Protein AF-A0A7D5T5M9-F1 (afdb_monomer_lite)

pLDDT: mean 71.8, std 21.36, range [31.72, 97.88]

Organism: NCBI:txid869886

Secondary structure (DSSP, 8-state):
-----SPPPPHHHHHHHHHHTT--STTEEEEEEEEETTEEEEEEEE---TT-----------------------------------------------------------------------------------------------------------------EEEE-BTTBEEE-HHHHTT-SSSEEEEEEETTEEEEEESS-SSS-EEEB-SS-EEE-HHHHHHHT--TT-EEEEEEETTEEEEEE-TTSS---TT----------BEETTT----BSSHHHHHHHHHHHT--SS--EESS---TTTSPP------TT-PPP--TT-BEETTT----B-HHHHHHHHHHTT--SS--EESS---TTT---S-GGGTTHHHHHHTTS-TT--HHHHHHHHHHH-TTEEHHHHHHHHT--HHHHHHHHHHTT-GGGEEETTEE-----------

Foldseek 3Di:
DDPDDPDPQDPVNVQVVCVVVVHDCVQFPDWDWDDDDPDIDIDTDGDDDPDDPPDDDDDDDDDDDDDDDDDDDDDDDDDDDDDDDDDDDDDDDDDDDDDDDDDDDDDDDDDDDDDPDPDDDDDDDDDDDDDDDDDDDDDDDDDDDDDDDDDDDPCPPPPPQPWLDKWAAAPFGTKAWQSQLVLAPAQKWFWAADPFFTKTAHDDPDPHDMWTRDNTITTDGPRSCVSRPADHRWMWIWGDDDSITTIGTDPPRDDPPVPPPPPDPPPQFWAFLAPQDTDHNDVVVQQVVCVVVVQDDDTDTHSDRDDPVRRDHSPPVDPPDDDDDPLPQAKAFLAPQDDRDHPVRQQVCCVVVVHPPDTPIDSHRDDPVSRPYPPPVLVCLLVVLCVLADPPDHLVNLVVLLVVQWFAAALVVSCVSSVHDSVSNCSSCVSVVNNQRYAYPVGGDDDDPPPPDDD

Sequence (455 aa):
MSSLDEGMMTAADVVALLEDHGVDVEDAREVVTTLDGDHVRARLSITAPVGADIADADDETEADDGPATDEDVAESVDDLQTDPGEEFLSNVEDASDLDDGDADTDSGGRDEEVLPEFEDLVDDEPDEPDDGEENADEADANDEPAPETGGSDGDDGDGATNELGWVTVKSYGITLNGDVADHFDTDRVTVVDRPHGADLVPGTDAEGPDYAVGRSQVQLGDPGRREIGVDVEDRIRAIPDGDSVRLEPVDGAGDEDPDSDGTEDDEDGLWCGVCGEGGFATAGEVEDHHDGAGHAGDPIASAANPAEGDLVPADDDHRVGDPVDELEDGLWCGVCGEGPFDKDGLNGHNTADGHPDEPVALDHEPEQRELVGPDTDDIDADAEVAKRLPDDVTVDDVHAALDERGKNCYLGAVAEDLGMEEDPLRTVLFHISRYAWVIDASGPKTHSRGVQGDD

Radius of gyration: 39.91 Å; chains: 1; bounding box: 94×84×140 Å

Structure (mmCIF, N/CA/C/O backbone):
data_AF-A0A7D5T5M9-F1
#
_entry.id   AF-A0A7D5T5M9-F1
#
loop_
_atom_site.group_PDB
_atom_site.id
_atom_site.type_symbol
_atom_site.label_atom_id
_atom_site.label_alt_id
_atom_site.label_comp_id
_atom_site.label_asym_id
_atom_site.label_entity_id
_atom_site.label_seq_id
_atom_site.pdbx_PDB_ins_code
_atom_site.Cartn_x
_atom_site.Cartn_y
_atom_site.Cartn_z
_atom_site.occupancy
_atom_site.B_iso_or_equiv
_atom_site.auth_seq_id
_atom_site.auth_comp_id
_atom_site.auth_asym_id
_atom_site.auth_atom_id
_atom_site.pdbx_PDB_model_num
ATOM 1 N N . MET A 1 1 ? -41.474 8.673 -22.560 1.00 37.62 1 MET A N 1
ATOM 2 C CA . MET A 1 1 ? -41.324 9.093 -21.152 1.00 37.62 1 MET A CA 1
ATOM 3 C C . MET A 1 1 ? -42.107 8.104 -20.315 1.00 37.62 1 MET A C 1
ATOM 5 O O . MET A 1 1 ? -43.286 8.318 -20.056 1.00 37.62 1 MET A O 1
ATOM 9 N N . SER A 1 2 ? -41.484 6.961 -20.050 1.00 36.69 2 SER A N 1
ATOM 10 C CA . SER A 1 2 ? -42.075 5.873 -19.278 1.00 36.69 2 SER A CA 1
ATOM 11 C C . SER A 1 2 ? -41.976 6.240 -17.802 1.00 36.69 2 SER A C 1
ATOM 13 O O . SER A 1 2 ? -40.906 6.625 -17.339 1.00 36.69 2 SER A O 1
ATOM 15 N N . SER A 1 3 ? -43.100 6.206 -17.090 1.00 36.91 3 SER A N 1
ATOM 16 C CA . SER A 1 3 ? -43.121 6.318 -15.634 1.00 36.91 3 SER A CA 1
ATOM 17 C C . SER A 1 3 ? -42.459 5.069 -15.062 1.00 36.91 3 SER A C 1
ATOM 19 O O . SER A 1 3 ? -42.985 3.974 -15.252 1.00 36.91 3 SER A O 1
ATOM 21 N N . LEU A 1 4 ? -41.304 5.234 -14.421 1.00 40.78 4 LEU A N 1
ATOM 22 C CA . LEU A 1 4 ? -40.703 4.189 -13.601 1.00 40.78 4 LEU A CA 1
ATOM 23 C C . LEU A 1 4 ? -41.638 3.955 -12.408 1.00 40.78 4 LEU A C 1
ATOM 25 O O . LEU A 1 4 ? -41.886 4.867 -11.620 1.00 40.78 4 LEU A O 1
ATOM 29 N N . ASP A 1 5 ? -42.231 2.764 -12.369 1.00 41.84 5 ASP A N 1
ATOM 30 C CA . ASP A 1 5 ? -42.974 2.229 -11.229 1.00 41.84 5 ASP A CA 1
ATOM 31 C C . ASP A 1 5 ? -42.062 2.223 -9.984 1.00 41.84 5 ASP A C 1
ATOM 33 O O . ASP A 1 5 ? -40.855 2.030 -10.111 1.00 41.84 5 ASP A O 1
ATOM 37 N N . GLU A 1 6 ? -42.637 2.444 -8.795 1.00 45.66 6 GLU A N 1
ATOM 38 C CA . GLU A 1 6 ? -41.994 2.531 -7.463 1.00 45.66 6 GLU A CA 1
ATOM 39 C C . GLU A 1 6 ? -41.365 1.189 -6.996 1.00 45.66 6 GLU A C 1
ATOM 41 O O . GLU A 1 6 ? -41.623 0.690 -5.900 1.00 45.66 6 GLU A O 1
ATOM 46 N N . GLY A 1 7 ? -40.544 0.561 -7.836 1.00 51.25 7 GLY A N 1
ATOM 47 C CA . GLY A 1 7 ? -39.677 -0.561 -7.495 1.00 51.25 7 GLY A CA 1
ATOM 48 C C . GLY A 1 7 ? -38.249 -0.061 -7.306 1.00 51.25 7 GLY A C 1
ATOM 49 O O . GLY A 1 7 ? -37.737 0.668 -8.150 1.00 51.25 7 GLY A O 1
ATOM 50 N N . MET A 1 8 ? -37.606 -0.419 -6.191 1.00 54.12 8 MET A N 1
ATOM 51 C CA . MET A 1 8 ? -36.199 -0.087 -5.949 1.00 54.12 8 MET A CA 1
ATOM 52 C C . MET A 1 8 ? -35.341 -0.572 -7.124 1.00 54.12 8 MET A C 1
ATOM 54 O O . MET A 1 8 ? -35.296 -1.770 -7.391 1.00 54.12 8 MET A O 1
ATOM 58 N N . MET A 1 9 ? -34.691 0.369 -7.814 1.00 62.66 9 MET A N 1
ATOM 59 C CA . MET A 1 9 ? -33.783 0.094 -8.927 1.00 62.66 9 MET A CA 1
ATOM 60 C C . MET A 1 9 ? -32.633 -0.775 -8.408 1.00 62.66 9 MET A C 1
ATOM 62 O O . MET A 1 9 ? -31.902 -0.372 -7.501 1.00 62.66 9 MET A O 1
ATOM 66 N N . THR A 1 10 ? -32.511 -1.989 -8.931 1.00 75.06 10 THR A N 1
ATOM 67 C CA . THR A 1 10 ? -31.432 -2.911 -8.577 1.00 75.06 10 THR A CA 1
ATOM 68 C C . THR A 1 10 ? -30.170 -2.576 -9.372 1.00 75.06 10 THR A C 1
ATOM 70 O O . THR A 1 10 ? -30.225 -1.888 -10.391 1.00 75.06 10 THR A O 1
ATOM 73 N N . ALA A 1 11 ? -29.012 -3.092 -8.949 1.00 62.88 11 ALA A N 1
ATOM 74 C CA . ALA A 1 11 ? -27.778 -2.955 -9.726 1.00 62.88 11 ALA A CA 1
ATOM 75 C C . ALA A 1 11 ? -27.937 -3.494 -11.164 1.00 62.88 11 ALA A C 1
ATOM 77 O O . ALA A 1 11 ? -27.398 -2.908 -12.096 1.00 62.88 11 ALA A O 1
ATOM 78 N N . ALA A 1 12 ? -28.743 -4.545 -11.360 1.00 72.06 12 ALA A N 1
ATOM 79 C CA . ALA A 1 12 ? -29.044 -5.089 -12.684 1.00 72.06 12 ALA A CA 1
ATOM 80 C C . ALA A 1 12 ? -29.839 -4.106 -13.564 1.00 72.06 12 ALA A C 1
ATOM 82 O O . ALA A 1 12 ? -29.579 -4.011 -14.760 1.00 72.06 12 ALA A O 1
ATOM 83 N N . ASP A 1 13 ? -30.753 -3.329 -12.975 1.00 80.38 13 ASP A N 1
ATOM 84 C CA . ASP A 1 13 ? -31.515 -2.306 -13.703 1.00 80.38 13 ASP A CA 1
ATOM 85 C C . ASP A 1 13 ? -30.620 -1.135 -14.134 1.00 80.38 13 ASP A C 1
ATOM 87 O O . ASP A 1 13 ? -30.816 -0.564 -15.204 1.00 80.38 13 ASP A O 1
ATOM 91 N N . VAL A 1 14 ? -29.612 -0.791 -13.324 1.00 74.00 14 VAL A N 1
ATOM 92 C CA . VAL A 1 14 ? -28.616 0.241 -13.657 1.00 74.00 14 VAL A CA 1
ATOM 93 C C . VAL A 1 14 ? -27.696 -0.226 -14.787 1.00 74.00 14 VAL A C 1
ATOM 95 O O . VAL A 1 14 ? -27.423 0.556 -15.694 1.00 74.00 14 VAL A O 1
ATOM 98 N N . VAL A 1 15 ? -27.258 -1.489 -14.769 1.00 77.75 15 VAL A N 1
ATOM 99 C CA . VAL A 1 15 ? -26.458 -2.085 -15.855 1.00 77.75 15 VAL A CA 1
ATOM 100 C C . VAL A 1 15 ? -27.246 -2.089 -17.165 1.00 77.75 15 VAL A C 1
ATOM 102 O O . VAL A 1 15 ? -26.767 -1.552 -18.158 1.00 77.75 15 VAL A O 1
ATOM 105 N N . ALA A 1 16 ? -28.492 -2.572 -17.147 1.00 80.44 16 ALA A N 1
ATOM 106 C CA . ALA A 1 16 ? -29.347 -2.583 -18.334 1.00 80.44 16 ALA A CA 1
ATOM 107 C C . ALA A 1 16 ? -29.604 -1.169 -18.894 1.00 80.44 16 ALA A C 1
ATOM 109 O O . ALA A 1 16 ? -29.670 -0.985 -20.107 1.00 80.44 16 ALA A O 1
ATOM 110 N N . LEU A 1 17 ? -29.724 -0.157 -18.025 1.00 80.69 17 LEU A N 1
ATOM 111 C CA . LEU A 1 17 ? -29.878 1.239 -18.442 1.00 80.69 17 LEU A CA 1
ATOM 112 C C . LEU A 1 17 ? -28.613 1.780 -19.133 1.00 80.69 17 LEU A C 1
ATOM 114 O O . LEU A 1 17 ? -28.715 2.557 -20.078 1.00 80.69 17 LEU A O 1
ATOM 118 N N . LEU A 1 18 ? -27.425 1.398 -18.660 1.00 76.94 18 LEU A N 1
ATOM 119 C CA . LEU A 1 18 ? -26.146 1.822 -19.240 1.00 76.94 18 LEU A CA 1
ATOM 120 C C . LEU A 1 18 ? -25.905 1.178 -20.610 1.00 76.94 18 LEU A C 1
ATOM 122 O O . LEU A 1 18 ? -25.531 1.882 -21.549 1.00 76.94 18 LEU A O 1
ATOM 126 N N . GLU A 1 19 ? -26.215 -0.111 -20.746 1.00 83.00 19 GLU A N 1
ATOM 127 C CA . GLU A 1 19 ? -26.140 -0.832 -22.021 1.00 83.00 19 GLU A CA 1
ATOM 128 C C . GLU A 1 19 ? -27.128 -0.265 -23.058 1.00 83.00 19 GLU A C 1
ATOM 130 O O . GLU A 1 19 ? -26.757 -0.068 -24.216 1.00 83.00 19 GLU A O 1
ATOM 135 N N . ASP A 1 20 ? -28.354 0.102 -22.652 1.00 85.50 20 ASP A N 1
ATOM 136 C CA . ASP A 1 20 ? -29.344 0.758 -23.533 1.00 85.50 20 ASP A CA 1
ATOM 137 C C . ASP A 1 20 ? -28.870 2.144 -24.023 1.00 85.50 20 ASP A C 1
ATOM 139 O O . ASP A 1 20 ? -29.269 2.622 -25.088 1.00 85.50 20 ASP A O 1
ATOM 143 N N . HIS A 1 21 ? -27.957 2.778 -23.279 1.00 75.56 21 HIS A N 1
ATOM 144 C CA . HIS A 1 21 ? -27.293 4.028 -23.653 1.00 75.56 21 HIS A CA 1
ATOM 145 C C . HIS A 1 21 ? -25.941 3.832 -24.365 1.00 75.56 21 HIS A C 1
ATOM 147 O O . HIS A 1 21 ? -25.247 4.818 -24.626 1.00 75.56 21 HIS A O 1
ATOM 153 N N . GLY A 1 22 ? -25.597 2.596 -24.741 1.00 75.81 22 GLY A N 1
ATOM 154 C CA . GLY A 1 22 ? -24.404 2.269 -25.524 1.00 75.81 22 GLY A CA 1
ATOM 155 C C . GLY A 1 22 ? -23.105 2.230 -24.720 1.00 75.81 22 GLY A C 1
ATOM 156 O O . GLY A 1 22 ? -22.032 2.326 -25.312 1.00 75.81 22 GLY A O 1
ATOM 157 N N . VAL A 1 23 ? -23.186 2.121 -23.391 1.00 71.81 23 VAL A N 1
ATOM 158 C CA . VAL A 1 23 ? -22.026 1.906 -22.519 1.00 71.81 23 VAL A CA 1
ATOM 159 C C . VAL A 1 23 ? -21.893 0.410 -22.266 1.00 71.81 23 VAL A C 1
ATOM 161 O O . VAL A 1 23 ? -22.752 -0.179 -21.614 1.00 71.81 23 VAL A O 1
ATOM 164 N N . ASP A 1 24 ? -20.823 -0.192 -22.778 1.00 75.19 24 ASP A N 1
ATOM 165 C CA . ASP A 1 24 ? -20.514 -1.599 -22.530 1.00 75.19 24 ASP A CA 1
ATOM 166 C C . ASP A 1 24 ? -19.987 -1.770 -21.095 1.00 75.19 24 ASP A C 1
ATOM 168 O O . ASP A 1 24 ? -19.014 -1.127 -20.689 1.00 75.19 24 ASP A O 1
ATOM 172 N N . VAL A 1 25 ? -20.685 -2.570 -20.287 1.00 70.50 25 VAL A N 1
ATOM 173 C CA . VAL A 1 25 ? -20.393 -2.734 -18.853 1.00 70.50 25 VAL A CA 1
ATOM 174 C C . VAL A 1 25 ? -19.424 -3.897 -18.610 1.00 70.50 25 VAL A C 1
ATOM 176 O O . VAL A 1 25 ? -18.903 -4.027 -17.502 1.00 70.50 25 VAL A O 1
ATOM 179 N N . GLU A 1 26 ? -19.094 -4.693 -19.634 1.00 72.19 26 GLU A N 1
ATOM 180 C CA . GLU A 1 26 ? -18.087 -5.760 -19.531 1.00 72.19 26 GLU A CA 1
ATOM 181 C C . GLU A 1 26 ? -16.683 -5.211 -19.179 1.00 72.19 26 GLU A C 1
ATOM 183 O O . GLU A 1 26 ? -15.871 -5.919 -18.579 1.00 72.19 26 GLU A O 1
ATOM 188 N N . ASP A 1 27 ? -16.433 -3.920 -19.440 1.00 58.09 27 ASP A N 1
ATOM 189 C CA . ASP A 1 27 ? -15.186 -3.205 -19.121 1.00 58.09 27 ASP A CA 1
ATOM 190 C C . ASP A 1 27 ? -15.178 -2.520 -17.733 1.00 58.09 27 ASP A C 1
ATOM 192 O O . ASP A 1 27 ? -14.170 -1.929 -17.307 1.00 58.09 27 ASP A O 1
ATOM 196 N N . ALA A 1 28 ? -16.294 -2.568 -16.997 1.00 57.44 28 ALA A N 1
ATOM 197 C CA . ALA A 1 28 ? -16.409 -1.959 -15.677 1.00 57.44 28 ALA A CA 1
ATOM 198 C C . ALA A 1 28 ? -15.862 -2.899 -14.592 1.00 57.44 28 ALA A C 1
ATOM 200 O O . ALA A 1 28 ? -16.406 -3.966 -14.315 1.00 57.44 28 ALA A O 1
ATOM 201 N N . ARG A 1 29 ? -14.789 -2.476 -13.913 1.00 55.53 29 ARG A N 1
ATOM 202 C CA . ARG A 1 29 ? -14.167 -3.249 -12.825 1.00 55.53 29 ARG A CA 1
ATOM 203 C C . ARG A 1 29 ? -15.019 -3.251 -11.556 1.00 55.53 29 ARG A C 1
ATOM 205 O O . ARG A 1 29 ? -14.971 -4.200 -10.777 1.00 55.53 29 ARG A O 1
ATOM 212 N N . GLU A 1 30 ? -15.753 -2.168 -11.329 1.00 63.12 30 GLU A N 1
ATOM 213 C CA . GLU A 1 30 ? -16.578 -1.982 -10.143 1.00 63.12 30 GLU A CA 1
ATOM 214 C C . GLU A 1 30 ? -17.739 -1.033 -10.455 1.00 63.12 30 GLU A C 1
ATOM 216 O O . GLU A 1 30 ? -17.540 0.042 -11.033 1.00 63.12 30 GLU A O 1
ATOM 221 N N . VAL A 1 31 ? -18.946 -1.432 -10.049 1.00 59.56 31 VAL A N 1
ATOM 222 C CA . VAL A 1 31 ? -20.153 -0.606 -10.106 1.00 59.56 31 VAL A CA 1
ATOM 223 C C . VAL A 1 31 ? -20.659 -0.430 -8.681 1.00 59.56 31 VAL A C 1
ATOM 225 O O . VAL A 1 31 ? -21.229 -1.351 -8.097 1.00 59.56 31 VAL A O 1
ATOM 228 N N . VAL A 1 32 ? -20.455 0.757 -8.113 1.00 73.44 32 VAL A N 1
ATOM 229 C CA . VAL A 1 32 ? -20.981 1.099 -6.787 1.00 73.44 32 VAL A CA 1
ATOM 230 C C . VAL A 1 32 ? -22.218 1.958 -6.967 1.00 73.44 32 VAL A C 1
ATOM 232 O O . VAL A 1 32 ? -22.138 3.082 -7.464 1.00 73.44 32 VAL A O 1
ATOM 235 N N . THR A 1 33 ? -23.370 1.447 -6.548 1.00 67.31 33 THR A N 1
ATOM 236 C CA . THR A 1 33 ? -24.624 2.205 -6.535 1.00 67.31 33 THR A CA 1
ATOM 237 C C . THR A 1 33 ? -24.917 2.692 -5.124 1.00 67.31 33 THR A C 1
ATOM 239 O O . THR A 1 33 ? -25.071 1.882 -4.210 1.00 67.31 33 THR A O 1
ATOM 242 N N . THR A 1 34 ? -25.032 4.003 -4.942 1.00 68.44 34 THR A N 1
ATOM 243 C CA . THR A 1 34 ? -25.492 4.619 -3.697 1.00 68.44 34 THR A CA 1
ATOM 244 C C . THR A 1 34 ? -26.840 5.302 -3.910 1.00 68.44 34 THR A C 1
ATOM 246 O O . THR A 1 34 ? -27.113 5.889 -4.959 1.00 68.44 34 THR A O 1
ATOM 249 N N . LEU A 1 35 ? -27.709 5.195 -2.906 1.00 62.34 35 LEU A N 1
ATOM 250 C CA . LEU A 1 35 ? -28.999 5.879 -2.857 1.00 62.34 35 LEU A CA 1
ATOM 251 C C . LEU A 1 35 ? -28.848 7.158 -2.028 1.00 62.34 35 LEU A C 1
ATOM 253 O O . LEU A 1 35 ? -28.547 7.096 -0.838 1.00 62.34 35 LEU A O 1
ATOM 257 N N . ASP A 1 36 ? -29.065 8.307 -2.664 1.00 70.44 36 ASP A N 1
ATOM 258 C CA . ASP A 1 36 ? -29.087 9.638 -2.049 1.00 70.44 36 ASP A CA 1
ATOM 259 C C . ASP A 1 36 ? -30.505 10.219 -2.190 1.00 70.44 36 ASP A C 1
ATOM 261 O O . ASP A 1 36 ? -30.842 10.916 -3.155 1.00 70.44 36 ASP A O 1
ATOM 265 N N . GLY A 1 37 ? -31.387 9.841 -1.258 1.00 78.56 37 GLY A N 1
ATOM 266 C CA . GLY A 1 37 ? -32.814 10.175 -1.308 1.00 78.56 37 GLY A CA 1
ATOM 267 C C . GLY A 1 37 ? -33.513 9.551 -2.521 1.00 78.56 37 GLY A C 1
ATOM 268 O O . GLY A 1 37 ? -33.465 8.338 -2.705 1.00 78.56 37 GLY A O 1
ATOM 269 N N . ASP A 1 38 ? -34.144 10.384 -3.355 1.00 70.31 38 ASP A N 1
ATOM 270 C CA . ASP A 1 38 ? -34.815 9.958 -4.598 1.00 70.31 38 ASP A CA 1
ATOM 271 C C . ASP A 1 38 ? -33.843 9.778 -5.788 1.00 70.31 38 ASP A C 1
ATOM 273 O O . ASP A 1 38 ? -34.279 9.593 -6.924 1.00 70.31 38 ASP A O 1
ATOM 277 N N . HIS A 1 39 ? -32.526 9.878 -5.563 1.00 49.31 39 HIS A N 1
ATOM 278 C CA . HIS A 1 39 ? -31.513 9.769 -6.613 1.00 49.31 39 HIS A CA 1
ATOM 279 C C . HIS A 1 39 ? -30.660 8.518 -6.413 1.00 49.31 39 HIS A C 1
ATOM 281 O O . HIS A 1 39 ? -30.065 8.313 -5.356 1.00 49.31 39 HIS A O 1
ATOM 287 N N . VAL A 1 40 ? -30.543 7.710 -7.464 1.00 61.00 40 VAL A N 1
ATOM 288 C CA . VAL A 1 40 ? -29.543 6.643 -7.546 1.00 61.00 40 VAL A CA 1
ATOM 289 C C . VAL A 1 40 ? -28.293 7.238 -8.189 1.00 61.00 40 VAL A C 1
ATOM 291 O O . VAL A 1 40 ? -28.345 7.711 -9.325 1.00 61.00 40 VAL A O 1
ATOM 294 N N . ARG A 1 41 ? -27.169 7.245 -7.468 1.00 68.62 41 ARG A N 1
ATOM 295 C CA . ARG A 1 41 ? -25.851 7.557 -8.033 1.00 68.62 41 ARG A CA 1
ATOM 296 C C . ARG A 1 41 ? -25.098 6.256 -8.253 1.00 68.62 41 ARG A C 1
ATOM 298 O O . ARG A 1 41 ? -24.830 5.527 -7.305 1.00 68.62 41 ARG A O 1
ATOM 305 N N . ALA A 1 42 ? -24.735 5.981 -9.497 1.00 66.31 42 ALA A N 1
ATOM 306 C CA . ALA A 1 42 ? -23.823 4.899 -9.834 1.00 66.31 42 ALA A CA 1
ATOM 307 C C . ALA A 1 42 ? -22.438 5.489 -10.108 1.00 66.31 42 ALA A C 1
ATOM 309 O O . ALA A 1 42 ? -22.303 6.411 -10.914 1.00 66.31 42 ALA A O 1
ATOM 310 N N . ARG A 1 43 ? -21.411 4.976 -9.430 1.00 70.06 43 ARG A N 1
ATOM 311 C CA . ARG A 1 43 ? -20.013 5.243 -9.757 1.00 70.06 43 ARG A CA 1
ATOM 312 C C . ARG A 1 43 ? -19.463 4.017 -10.472 1.00 70.06 43 ARG A C 1
ATOM 314 O O . ARG A 1 43 ? -19.427 2.936 -9.887 1.00 70.06 43 ARG A O 1
ATOM 321 N N . LEU A 1 44 ? -19.064 4.206 -11.725 1.00 62.44 44 LEU A N 1
ATOM 322 C CA . LEU A 1 44 ? -18.380 3.192 -12.517 1.00 62.44 44 LEU A CA 1
ATOM 323 C C . LEU A 1 44 ? -16.886 3.498 -12.552 1.00 62.44 44 LEU A C 1
ATOM 325 O O . LEU A 1 44 ? -16.488 4.615 -12.885 1.00 62.44 44 LEU A O 1
ATOM 329 N N . SER A 1 45 ? -16.077 2.492 -12.241 1.00 65.00 45 SER A N 1
ATOM 330 C CA . SER A 1 45 ? -14.639 2.501 -12.509 1.00 65.00 45 SER A CA 1
ATOM 331 C C . SER A 1 45 ? -14.376 1.637 -13.740 1.00 65.00 45 SER A C 1
ATOM 333 O O . SER A 1 45 ? -14.400 0.408 -13.655 1.00 65.00 45 SER A O 1
ATOM 335 N N . ILE A 1 46 ? -14.158 2.282 -14.886 1.00 56.41 46 ILE A N 1
ATOM 336 C CA . ILE A 1 46 ? -13.865 1.620 -16.164 1.00 56.41 46 ILE A CA 1
ATOM 337 C C . ILE A 1 46 ? -12.357 1.671 -16.393 1.00 56.41 46 ILE A C 1
ATOM 339 O O . ILE A 1 46 ? -11.733 2.721 -16.227 1.00 56.41 46 ILE A O 1
ATOM 343 N N . THR A 1 47 ? -11.768 0.542 -16.780 1.00 48.28 47 THR A N 1
ATOM 344 C CA . THR A 1 47 ? -10.353 0.501 -17.164 1.00 48.28 47 THR A CA 1
ATOM 345 C C . THR A 1 47 ? -10.269 0.825 -18.649 1.00 48.28 47 THR A C 1
ATOM 347 O O . THR A 1 47 ? -10.306 -0.073 -19.481 1.00 48.28 47 THR A O 1
ATOM 350 N N . ALA A 1 48 ? -10.209 2.107 -19.007 1.00 42.78 48 ALA A N 1
ATOM 351 C CA . ALA A 1 48 ? -9.990 2.456 -20.405 1.00 42.78 48 ALA A CA 1
ATOM 352 C C . ALA A 1 48 ? -8.574 2.010 -20.824 1.00 42.78 48 ALA A C 1
ATOM 354 O O . ALA A 1 48 ? -7.609 2.356 -20.131 1.00 42.78 48 ALA A O 1
ATOM 355 N N . PRO A 1 49 ? -8.395 1.286 -21.945 1.00 39.31 49 PRO A N 1
ATOM 356 C CA . PRO A 1 49 ? -7.095 1.255 -22.591 1.00 39.31 49 PRO A CA 1
ATOM 357 C C . PRO A 1 49 ? -6.775 2.689 -23.026 1.00 39.31 49 PRO A C 1
ATOM 359 O O . PRO A 1 49 ? -7.527 3.305 -23.783 1.00 39.31 49 PRO A O 1
ATOM 362 N N . VAL A 1 50 ? -5.677 3.246 -22.517 1.00 38.56 50 VAL A N 1
ATOM 363 C CA . VAL A 1 50 ? -5.138 4.528 -22.983 1.00 38.56 50 VAL A CA 1
ATOM 364 C C . VAL A 1 50 ? -4.764 4.340 -24.457 1.00 38.56 50 VAL A C 1
ATOM 366 O O . VAL A 1 50 ? -3.736 3.743 -24.763 1.00 38.56 50 VAL A O 1
ATOM 369 N N . GLY A 1 51 ? -5.659 4.746 -25.364 1.00 44.53 51 GLY A N 1
ATOM 370 C CA . GLY A 1 51 ? -5.494 4.571 -26.811 1.00 44.53 51 GLY A CA 1
ATOM 371 C C . GLY A 1 51 ? -6.771 4.461 -27.656 1.00 44.53 51 GLY A C 1
ATOM 372 O O . GLY A 1 51 ? -6.652 4.270 -28.861 1.00 44.53 51 GLY A O 1
ATOM 373 N N . ALA A 1 52 ? -7.979 4.569 -27.093 1.00 39.97 52 ALA A N 1
ATOM 374 C CA . ALA A 1 52 ? -9.185 4.729 -27.908 1.00 39.97 52 ALA A CA 1
ATOM 375 C C . ALA A 1 52 ? -9.447 6.220 -28.160 1.00 39.97 52 ALA A C 1
ATOM 377 O O . ALA A 1 52 ? -9.962 6.925 -27.292 1.00 39.97 52 ALA A O 1
ATOM 378 N N . ASP A 1 53 ? -9.063 6.690 -29.347 1.00 37.50 53 ASP A N 1
ATOM 379 C CA . ASP A 1 53 ? -9.487 7.976 -29.890 1.00 37.50 53 ASP A CA 1
ATOM 380 C C . ASP A 1 53 ? -11.012 8.103 -29.776 1.00 37.50 53 ASP A C 1
ATOM 382 O O . ASP A 1 53 ? -11.771 7.380 -30.429 1.00 37.50 53 ASP A O 1
ATOM 386 N N . ILE A 1 54 ? -11.471 9.044 -28.950 1.00 41.38 54 ILE A N 1
ATOM 387 C CA . ILE A 1 54 ? -12.837 9.554 -29.031 1.00 41.38 54 ILE A CA 1
ATOM 388 C C . ILE A 1 54 ? -12.871 10.371 -30.321 1.00 41.38 54 ILE A C 1
ATOM 390 O O . ILE A 1 54 ? -12.540 11.552 -30.332 1.00 41.38 54 ILE A O 1
ATOM 394 N N . ALA A 1 55 ? -13.169 9.702 -31.433 1.00 38.31 55 ALA A N 1
ATOM 395 C CA . ALA A 1 55 ? -13.329 10.353 -32.718 1.00 38.31 55 ALA A CA 1
ATOM 396 C C . ALA A 1 55 ? -14.518 11.317 -32.639 1.00 38.31 55 ALA A C 1
ATOM 398 O O . ALA A 1 55 ? -15.673 10.896 -32.529 1.00 38.31 55 ALA A O 1
ATOM 399 N N . ASP A 1 56 ? -14.203 12.609 -32.703 1.00 38.06 56 ASP A N 1
ATOM 400 C CA . ASP A 1 56 ? -15.145 13.680 -32.991 1.00 38.06 56 ASP A CA 1
ATOM 401 C C . ASP A 1 56 ? -15.899 13.352 -34.285 1.00 38.06 56 ASP A C 1
ATOM 403 O O . ASP A 1 56 ? -15.328 13.233 -35.373 1.00 38.06 56 ASP A O 1
ATOM 407 N N . ALA A 1 57 ? -17.210 13.184 -34.151 1.00 41.94 57 ALA A N 1
ATOM 408 C CA . ALA A 1 57 ? -18.130 13.138 -35.267 1.00 41.94 57 ALA A CA 1
ATOM 409 C C . ALA A 1 57 ? -18.521 14.574 -35.643 1.00 41.94 57 ALA A C 1
ATOM 411 O O . ALA A 1 57 ? -19.514 15.082 -35.140 1.00 41.94 57 ALA A O 1
ATOM 412 N N . ASP A 1 58 ? -17.758 15.188 -36.545 1.00 39.06 58 ASP A N 1
ATOM 413 C CA . ASP A 1 58 ? -18.177 16.334 -37.364 1.00 39.06 58 ASP A CA 1
ATOM 414 C C . ASP A 1 58 ? -17.559 16.127 -38.761 1.00 39.06 58 ASP A C 1
ATOM 416 O O . ASP A 1 58 ? -16.353 15.961 -38.919 1.00 39.06 58 ASP A O 1
ATOM 420 N N . ASP A 1 59 ? -18.360 15.782 -39.766 1.00 45.94 59 ASP A N 1
ATOM 421 C CA . ASP A 1 59 ? -19.043 16.738 -40.647 1.00 45.94 59 ASP A CA 1
ATOM 422 C C . ASP A 1 59 ? -18.044 17.576 -41.461 1.00 45.94 59 ASP A C 1
ATOM 424 O O . ASP A 1 59 ? -17.409 18.500 -40.964 1.00 45.94 59 ASP A O 1
ATOM 428 N N . GLU A 1 60 ? -17.863 17.195 -42.726 1.00 38.84 60 GLU A N 1
ATOM 429 C CA . GLU A 1 60 ? -18.168 18.033 -43.894 1.00 38.84 60 GLU A CA 1
ATOM 430 C C . GLU A 1 60 ? -17.571 17.371 -45.152 1.00 38.84 60 GLU A C 1
ATOM 432 O O . GLU A 1 60 ? -16.412 16.961 -45.241 1.00 38.84 60 GLU A O 1
ATOM 437 N N . THR A 1 61 ? -18.431 17.252 -46.154 1.00 46.59 61 THR A N 1
ATOM 438 C CA . THR A 1 61 ? -18.113 17.005 -47.560 1.00 46.59 61 THR A CA 1
ATOM 439 C C . THR A 1 61 ? -17.095 18.010 -48.100 1.00 46.59 61 THR A C 1
ATOM 441 O O . THR A 1 61 ? -17.209 19.168 -47.736 1.00 46.59 61 THR A O 1
ATOM 444 N N . GLU A 1 62 ? -16.232 17.621 -49.050 1.00 41.59 62 GLU A N 1
ATOM 445 C CA . GLU A 1 62 ? -16.083 18.261 -50.377 1.00 41.59 62 GLU A CA 1
ATOM 446 C C . GLU A 1 62 ? -15.262 17.360 -51.326 1.00 41.59 62 GLU A C 1
ATOM 448 O O . GLU A 1 62 ? -14.270 16.733 -50.957 1.00 41.59 62 GLU A O 1
ATOM 453 N N . ALA A 1 63 ? -15.735 17.279 -52.570 1.00 45.19 63 ALA A N 1
ATOM 454 C CA . ALA A 1 63 ? -14.993 16.799 -53.730 1.00 45.19 63 ALA A CA 1
ATOM 455 C C . ALA A 1 63 ? -13.922 17.832 -54.134 1.00 45.19 63 ALA A C 1
ATOM 457 O O . ALA A 1 63 ? -14.140 19.010 -53.885 1.00 45.19 63 ALA A O 1
ATOM 458 N N . ASP A 1 64 ? -12.826 17.431 -54.791 1.00 34.78 64 ASP A N 1
ATOM 459 C CA . ASP A 1 64 ? -12.526 17.796 -56.194 1.00 34.78 64 ASP A CA 1
ATOM 460 C C . ASP A 1 64 ? -11.102 17.379 -56.643 1.00 34.78 64 ASP A C 1
ATOM 462 O O . ASP A 1 64 ? -10.144 17.422 -55.877 1.00 34.78 64 ASP A O 1
ATOM 466 N N . ASP A 1 65 ? -11.034 16.998 -57.921 1.00 37.06 65 ASP A N 1
ATOM 467 C CA . ASP A 1 65 ? -9.957 17.044 -58.922 1.00 37.06 65 ASP A CA 1
ATOM 468 C C . ASP A 1 65 ? -8.480 16.679 -58.622 1.00 37.06 65 ASP A C 1
ATOM 470 O O . ASP A 1 65 ? -7.755 17.298 -57.846 1.00 37.06 65 ASP A O 1
ATOM 474 N N . GLY A 1 66 ? -7.978 15.737 -59.439 1.00 34.78 66 GLY A N 1
ATOM 475 C CA . GLY A 1 66 ? -6.548 15.469 -59.646 1.00 34.78 66 GLY A CA 1
ATOM 476 C C . GLY A 1 66 ? -5.793 16.609 -60.358 1.00 34.78 66 GLY A C 1
ATOM 477 O O . GLY A 1 66 ? -6.352 17.663 -60.660 1.00 34.78 66 GLY A O 1
ATOM 478 N N . PRO A 1 67 ? -4.518 16.388 -60.731 1.00 51.41 67 PRO A N 1
ATOM 479 C CA . PRO A 1 67 ? -4.297 15.807 -62.055 1.00 51.41 67 PRO A CA 1
ATOM 480 C C . PRO A 1 67 ? -3.110 14.834 -62.161 1.00 51.41 67 PRO A C 1
ATOM 482 O O . PRO A 1 67 ? -2.209 14.778 -61.330 1.00 51.41 67 PRO A O 1
ATOM 485 N N . ALA A 1 68 ? -3.149 14.081 -63.260 1.00 43.59 68 ALA A N 1
ATOM 486 C CA . ALA A 1 68 ? -2.185 13.088 -63.706 1.00 43.59 68 ALA A CA 1
ATOM 487 C C . ALA A 1 68 ? -0.751 13.611 -63.897 1.00 43.59 68 ALA A C 1
ATOM 489 O O . ALA A 1 68 ? -0.546 14.748 -64.327 1.00 43.59 68 ALA A O 1
ATOM 490 N N . THR A 1 69 ? 0.212 12.698 -63.761 1.00 44.88 69 THR A N 1
ATOM 491 C CA . THR A 1 69 ? 1.425 12.702 -64.584 1.00 44.88 69 THR A CA 1
ATOM 492 C C . THR A 1 69 ? 1.697 11.309 -65.143 1.00 44.88 69 THR A C 1
ATOM 494 O O . THR A 1 69 ? 1.605 10.310 -64.433 1.00 44.88 69 THR A O 1
ATOM 497 N N . ASP A 1 70 ? 1.974 11.313 -66.445 1.00 38.81 70 ASP A N 1
ATOM 498 C CA . ASP A 1 70 ? 2.421 10.231 -67.317 1.00 38.81 70 ASP A CA 1
ATOM 499 C C . ASP A 1 70 ? 3.802 9.656 -66.929 1.00 38.81 70 ASP A C 1
ATOM 501 O O . ASP A 1 70 ? 4.539 10.293 -66.183 1.00 38.81 70 ASP A O 1
ATOM 505 N N . GLU A 1 71 ? 4.160 8.520 -67.553 1.00 38.78 71 GLU A N 1
ATOM 506 C CA . GLU A 1 71 ? 5.399 7.711 -67.421 1.00 38.78 71 GLU A CA 1
ATOM 507 C C . GLU A 1 71 ? 5.271 6.630 -66.316 1.00 38.78 71 GLU A C 1
ATOM 509 O O . GLU A 1 71 ? 5.216 6.928 -65.136 1.00 38.78 71 GLU A O 1
ATOM 514 N N . ASP A 1 72 ? 5.086 5.335 -66.597 1.00 39.69 72 ASP A N 1
ATOM 515 C CA . ASP A 1 72 ? 5.862 4.529 -67.531 1.00 39.69 72 ASP A CA 1
ATOM 516 C C . ASP A 1 72 ? 5.079 3.423 -68.254 1.00 39.69 72 ASP A C 1
ATOM 518 O O . ASP A 1 72 ? 4.151 2.774 -67.769 1.00 39.69 72 ASP A O 1
ATOM 522 N N . VAL A 1 73 ? 5.543 3.237 -69.481 1.00 40.19 73 VAL A N 1
ATOM 523 C CA . VAL A 1 73 ? 5.074 2.361 -70.538 1.00 40.19 73 VAL A CA 1
ATOM 524 C C . VAL A 1 73 ? 5.710 0.975 -70.407 1.00 40.19 73 VAL A C 1
ATOM 526 O O . VAL A 1 73 ? 6.923 0.854 -70.326 1.00 40.19 73 VAL A O 1
ATOM 529 N N . ALA A 1 74 ? 4.854 -0.039 -70.555 1.00 37.12 74 ALA A N 1
ATOM 530 C CA . ALA A 1 74 ? 5.106 -1.368 -71.117 1.00 37.12 74 ALA A CA 1
ATOM 531 C C . ALA A 1 74 ? 6.118 -2.302 -70.432 1.00 37.12 74 ALA A C 1
ATOM 533 O O . ALA A 1 74 ? 7.320 -2.141 -70.571 1.00 37.12 74 ALA A O 1
ATOM 534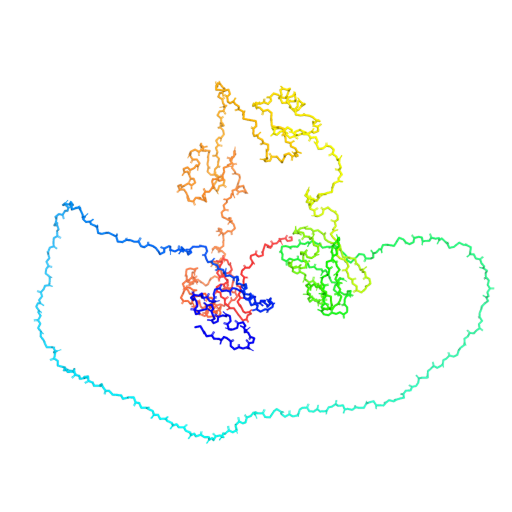 N N . GLU A 1 75 ? 5.611 -3.453 -69.981 1.00 38.47 75 GLU A N 1
ATOM 535 C CA . GLU A 1 75 ? 5.984 -4.719 -70.617 1.00 38.47 75 GLU A CA 1
ATOM 536 C C . GLU A 1 75 ? 4.911 -5.805 -70.397 1.00 38.47 75 GLU A C 1
ATOM 538 O O . GLU A 1 75 ? 4.491 -6.082 -69.279 1.00 38.47 75 GLU A O 1
ATOM 543 N N . SER A 1 76 ? 4.544 -6.449 -71.510 1.00 36.44 76 SER A N 1
ATOM 544 C CA . SER A 1 76 ? 4.053 -7.835 -71.612 1.00 36.44 76 SER A CA 1
ATOM 545 C C . SER A 1 76 ? 2.574 -8.141 -71.322 1.00 36.44 76 SER A C 1
ATOM 547 O O . SER A 1 76 ? 2.176 -8.600 -70.257 1.00 36.44 76 SER A O 1
ATOM 549 N N . VAL A 1 77 ? 1.786 -7.995 -72.389 1.00 42.44 77 VAL A N 1
ATOM 550 C CA . VAL A 1 77 ? 0.691 -8.901 -72.780 1.00 42.44 77 VAL A CA 1
ATOM 551 C C . VAL A 1 77 ? 1.196 -10.347 -72.943 1.00 42.44 77 VAL A C 1
ATOM 553 O O . VAL A 1 77 ? 2.279 -10.538 -73.488 1.00 42.44 77 VAL A O 1
ATOM 556 N N . ASP A 1 78 ? 0.419 -11.342 -72.496 1.00 36.19 78 ASP A N 1
ATOM 557 C CA . ASP A 1 78 ? -0.183 -12.352 -73.390 1.00 36.19 78 ASP A CA 1
ATOM 558 C C . ASP A 1 78 ? -1.138 -13.303 -72.632 1.00 36.19 78 ASP A C 1
ATOM 560 O O . ASP A 1 78 ? -0.767 -13.975 -71.673 1.00 36.19 78 ASP A O 1
ATOM 564 N N . ASP A 1 79 ? -2.370 -13.344 -73.146 1.00 35.09 79 ASP A N 1
ATOM 565 C CA . ASP A 1 79 ? -3.285 -14.486 -73.245 1.00 35.09 79 ASP A CA 1
ATOM 566 C C . ASP A 1 79 ? -3.799 -15.219 -71.993 1.00 35.09 79 ASP A C 1
ATOM 568 O O . ASP A 1 79 ? -3.192 -16.160 -71.488 1.00 35.09 79 ASP A O 1
ATOM 572 N N . LEU A 1 80 ? -5.061 -14.924 -71.642 1.00 35.69 80 LEU A N 1
ATOM 573 C CA . LEU A 1 80 ? -6.147 -15.922 -71.653 1.00 35.69 80 LEU A CA 1
ATOM 574 C C . LEU A 1 80 ? -7.520 -15.241 -71.491 1.00 35.69 80 LEU A C 1
ATOM 576 O O . LEU A 1 80 ? -8.041 -15.069 -70.392 1.00 35.69 80 LEU A O 1
ATOM 580 N N . GLN A 1 81 ? -8.138 -14.897 -72.623 1.00 39.69 81 GLN A N 1
ATOM 581 C CA . GLN A 1 81 ? -9.594 -14.843 -72.745 1.00 39.69 81 GLN A CA 1
ATOM 582 C C . GLN A 1 81 ? -10.045 -15.970 -73.674 1.00 39.69 81 GLN A C 1
ATOM 584 O O . GLN A 1 81 ? -9.642 -16.028 -74.833 1.00 39.69 81 GLN A O 1
ATOM 589 N N . THR A 1 82 ? -10.950 -16.812 -73.182 1.00 41.88 82 THR A N 1
ATOM 590 C CA . THR A 1 82 ? -11.902 -17.547 -74.018 1.00 41.88 82 THR A CA 1
ATOM 591 C C . THR A 1 82 ? -13.266 -17.512 -73.345 1.00 41.88 82 THR A C 1
ATOM 593 O O . THR A 1 82 ? -13.470 -18.172 -72.334 1.00 41.88 82 THR A O 1
ATOM 596 N N . ASP A 1 83 ? -14.101 -16.665 -73.942 1.00 37.44 83 ASP A N 1
ATOM 597 C CA . ASP A 1 83 ? -15.548 -16.675 -74.190 1.00 37.44 83 ASP A CA 1
ATOM 598 C C . ASP A 1 83 ? -16.584 -17.256 -73.193 1.00 37.44 83 ASP A C 1
ATOM 600 O O . ASP A 1 83 ? -16.348 -18.272 -72.538 1.00 37.44 83 ASP A O 1
ATOM 604 N N . PRO A 1 84 ? -17.793 -16.646 -73.155 1.00 56.25 84 PRO A N 1
ATOM 605 C CA . PRO A 1 84 ? -18.902 -16.955 -72.263 1.00 56.25 84 PRO A CA 1
ATOM 606 C C . PRO A 1 84 ? -19.959 -17.863 -72.923 1.00 56.25 84 PRO A C 1
ATOM 608 O O . PRO A 1 84 ? -20.011 -18.031 -74.140 1.00 56.25 84 PRO A O 1
ATOM 611 N N . GLY A 1 85 ? -20.866 -18.422 -72.125 1.00 31.72 85 GLY A N 1
ATOM 612 C CA . GLY A 1 85 ? -21.976 -19.204 -72.666 1.00 31.72 85 GLY A CA 1
ATOM 613 C C . GLY A 1 85 ? -22.973 -19.642 -71.608 1.00 31.72 85 GLY A C 1
ATOM 614 O O . GLY A 1 85 ? -22.787 -20.693 -71.017 1.00 31.72 85 GLY A O 1
ATOM 615 N N . GLU A 1 86 ? -23.974 -18.783 -71.411 1.00 43.88 86 GLU A N 1
ATOM 616 C CA . GLU A 1 86 ? -25.412 -19.058 -71.256 1.00 43.88 86 GLU A CA 1
ATOM 617 C C . GLU A 1 86 ? -25.927 -20.163 -70.302 1.00 43.88 86 GLU A C 1
ATOM 619 O O . GLU A 1 86 ? -25.363 -21.234 -70.140 1.00 43.88 86 GLU A O 1
ATOM 624 N N . GLU A 1 87 ? -27.134 -19.889 -69.790 1.00 42.75 87 GLU A N 1
ATOM 625 C CA . GLU A 1 87 ? -28.050 -20.773 -69.048 1.00 42.75 87 GLU A CA 1
ATOM 626 C C . GLU A 1 87 ? -27.888 -20.780 -67.517 1.00 42.75 87 GLU A C 1
ATOM 628 O O . GLU A 1 87 ? -27.125 -21.548 -66.947 1.00 42.75 87 GLU A O 1
ATOM 633 N N . PHE A 1 88 ? -28.669 -19.940 -66.824 1.00 43.81 88 PHE A N 1
ATOM 634 C CA . PHE A 1 88 ? -29.846 -20.404 -66.066 1.00 43.81 88 PHE A CA 1
ATOM 635 C C . PHE A 1 88 ? -30.574 -19.213 -65.408 1.00 43.81 88 PHE A C 1
ATOM 637 O O . PHE A 1 88 ? -30.299 -18.819 -64.278 1.00 43.81 88 PHE A O 1
ATOM 644 N N . LEU A 1 89 ? -31.548 -18.649 -66.131 1.00 48.59 89 LEU A N 1
ATOM 645 C CA . LEU A 1 89 ? -32.674 -17.919 -65.546 1.00 48.59 89 LEU A CA 1
ATOM 646 C C . LEU A 1 89 ? -33.915 -18.805 -65.663 1.00 48.59 89 LEU A C 1
ATOM 648 O O . LEU A 1 89 ? -34.400 -19.047 -66.765 1.00 48.59 89 LEU A O 1
ATOM 652 N N . SER A 1 90 ? -34.414 -19.264 -64.519 1.00 44.44 90 SER A N 1
ATOM 653 C CA . SER A 1 90 ? -35.773 -19.780 -64.286 1.00 44.44 90 SER A CA 1
ATOM 654 C C . SER A 1 90 ? -35.824 -20.127 -62.793 1.00 44.44 90 SER A C 1
ATOM 656 O O . SER A 1 90 ? -35.019 -20.941 -62.361 1.00 44.44 90 SER A O 1
ATOM 658 N N . ASN A 1 91 ? -36.656 -19.560 -61.920 1.00 39.59 91 ASN A N 1
ATOM 659 C CA . ASN A 1 91 ? -38.009 -19.043 -62.080 1.00 39.59 91 ASN A CA 1
ATOM 660 C C . ASN A 1 91 ? -38.405 -18.213 -60.831 1.00 39.59 91 ASN A C 1
ATOM 662 O O . ASN A 1 91 ? -38.119 -18.661 -59.727 1.00 39.59 91 ASN A O 1
ATOM 666 N N . VAL A 1 92 ? -39.135 -17.103 -61.053 1.00 43.16 92 VAL A N 1
ATOM 667 C CA . VAL A 1 92 ? -40.433 -16.743 -60.415 1.00 43.16 92 VAL A CA 1
ATOM 668 C C . VAL A 1 92 ? -40.391 -16.517 -58.889 1.00 43.16 92 VAL A C 1
ATOM 670 O O . VAL A 1 92 ? -40.284 -17.465 -58.123 1.00 43.16 92 VAL A O 1
ATOM 673 N N . GLU A 1 93 ? -40.340 -15.276 -58.385 1.00 45.72 93 GLU A N 1
ATOM 674 C CA . GLU A 1 93 ? -41.473 -14.327 -58.228 1.00 45.72 93 GLU A CA 1
ATOM 675 C C . GLU A 1 93 ? -42.774 -14.977 -57.734 1.00 45.72 93 GLU A C 1
ATOM 677 O O . GLU A 1 93 ? -43.564 -15.430 -58.547 1.00 45.72 93 GLU A O 1
ATOM 682 N N . ASP A 1 94 ? -43.079 -14.912 -56.438 1.00 43.44 94 ASP A N 1
ATOM 683 C CA . ASP A 1 94 ? -44.454 -14.571 -56.055 1.00 43.44 94 ASP A CA 1
ATOM 684 C C . ASP A 1 94 ? -44.502 -13.968 -54.650 1.00 43.44 94 ASP A C 1
ATOM 686 O O . ASP A 1 94 ? -44.008 -14.534 -53.674 1.00 43.44 94 ASP A O 1
ATOM 690 N N . ALA A 1 95 ? -45.077 -12.775 -54.595 1.00 51.03 95 ALA A N 1
ATOM 691 C CA . ALA A 1 95 ? -45.389 -12.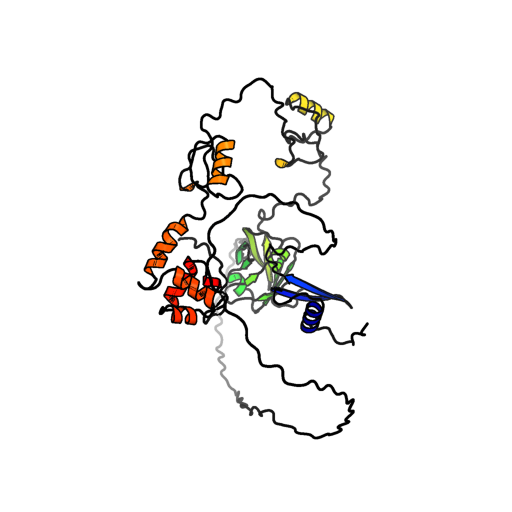016 -53.404 1.00 51.03 95 ALA A CA 1
ATOM 692 C C . ALA A 1 95 ? -46.853 -12.276 -53.049 1.00 51.03 95 ALA A C 1
ATOM 694 O O . ALA A 1 95 ? -47.698 -12.244 -53.937 1.00 51.03 95 ALA A O 1
ATOM 695 N N . SER A 1 96 ? -47.173 -12.472 -51.772 1.00 42.41 96 SER A N 1
ATOM 696 C CA . SER A 1 96 ? -48.506 -12.246 -51.185 1.00 42.41 96 SER A CA 1
ATOM 697 C C . SER A 1 96 ? -48.335 -12.287 -49.660 1.00 42.41 96 SER A C 1
ATOM 699 O O . SER A 1 96 ? -47.785 -13.259 -49.155 1.00 42.41 96 SER A O 1
ATOM 701 N N . ASP A 1 97 ? -48.526 -11.196 -48.920 1.00 44.69 97 ASP A N 1
ATOM 702 C CA . ASP A 1 97 ? -49.814 -10.647 -48.455 1.00 44.69 97 ASP A CA 1
ATOM 703 C C . ASP A 1 97 ? -50.579 -11.562 -47.472 1.00 44.69 97 ASP A C 1
ATOM 705 O O . ASP A 1 97 ? -50.880 -12.711 -47.798 1.00 44.69 97 ASP A O 1
ATOM 709 N N . LEU A 1 98 ? -51.010 -10.942 -46.355 1.00 45.84 98 LEU A N 1
ATOM 710 C CA . LEU A 1 98 ? -51.917 -11.404 -45.276 1.00 45.84 98 LEU A CA 1
ATOM 711 C C . LEU A 1 98 ? -51.225 -12.240 -44.169 1.00 45.84 98 LEU A C 1
ATOM 713 O O . LEU A 1 98 ? -50.427 -13.117 -44.464 1.00 45.84 98 LEU A O 1
ATOM 717 N N . ASP A 1 99 ? -51.444 -12.027 -42.868 1.00 49.59 99 ASP A N 1
ATOM 718 C CA . ASP A 1 99 ? -52.738 -11.885 -42.191 1.00 49.59 99 ASP A CA 1
ATOM 719 C C . ASP A 1 99 ? -52.535 -11.418 -40.727 1.00 49.59 99 ASP A C 1
ATOM 721 O O . ASP A 1 99 ? -51.740 -12.006 -39.990 1.00 49.59 99 ASP A O 1
ATOM 725 N N . ASP A 1 100 ? -53.260 -10.371 -40.317 1.00 55.72 100 ASP A N 1
ATOM 726 C CA . ASP A 1 100 ? -53.475 -9.976 -38.920 1.00 55.72 100 ASP A CA 1
ATOM 727 C C . ASP A 1 100 ? -54.435 -10.985 -38.268 1.00 55.72 100 ASP A C 1
ATOM 729 O O . ASP A 1 100 ? -55.615 -11.042 -38.619 1.00 55.72 100 ASP A O 1
ATOM 733 N N . GLY A 1 101 ? -53.942 -11.778 -37.314 1.00 45.94 101 GLY A N 1
ATOM 734 C CA . GLY A 1 101 ? -54.719 -12.831 -36.661 1.00 45.94 101 GLY A CA 1
ATOM 735 C C . GLY A 1 101 ? -54.643 -12.784 -35.140 1.00 45.94 101 GLY A C 1
ATOM 736 O O . GLY A 1 101 ? -53.801 -13.448 -34.541 1.00 45.94 101 GLY A O 1
ATOM 737 N N . ASP A 1 102 ? -55.577 -12.042 -34.540 1.00 50.38 102 ASP A N 1
ATOM 738 C CA . ASP A 1 102 ? -56.062 -12.225 -33.168 1.00 50.38 102 ASP A CA 1
ATOM 739 C C . ASP A 1 102 ? -56.298 -13.712 -32.845 1.00 50.38 102 ASP A C 1
ATOM 741 O O . ASP A 1 102 ? -57.039 -14.405 -33.550 1.00 50.38 102 ASP A O 1
ATOM 745 N N . ALA A 1 103 ? -55.751 -14.181 -31.722 1.00 49.59 103 ALA A N 1
ATOM 746 C CA . ALA A 1 103 ? -56.219 -15.397 -31.068 1.00 49.59 103 ALA A CA 1
ATOM 747 C C . ALA A 1 103 ? -56.058 -15.292 -29.547 1.00 49.59 103 ALA A C 1
ATOM 749 O O . ALA A 1 103 ? -55.025 -15.637 -28.972 1.00 49.59 103 ALA A O 1
ATOM 750 N N . ASP A 1 104 ? -57.144 -14.862 -28.903 1.00 49.06 104 ASP A N 1
ATOM 751 C CA . ASP A 1 104 ? -57.487 -15.229 -27.533 1.00 49.06 104 ASP A CA 1
ATOM 752 C C . ASP A 1 104 ? -57.204 -16.719 -27.288 1.00 49.06 104 ASP A C 1
ATOM 754 O O . ASP A 1 104 ? -57.771 -17.588 -27.956 1.00 49.06 104 ASP A O 1
ATOM 758 N N . THR A 1 105 ? -56.384 -17.037 -26.285 1.00 48.84 105 THR A N 1
ATOM 759 C CA . THR A 1 105 ? -56.429 -18.361 -25.654 1.00 48.84 105 THR A CA 1
ATOM 760 C C . THR A 1 105 ? -56.389 -18.220 -24.141 1.00 48.84 105 THR A C 1
ATOM 762 O O . THR A 1 105 ? -55.346 -18.212 -23.496 1.00 48.84 105 THR A O 1
ATOM 765 N N . ASP A 1 106 ? -57.591 -18.119 -23.589 1.00 50.47 106 ASP A N 1
ATOM 766 C CA . ASP A 1 106 ? -57.924 -18.436 -22.210 1.00 50.47 106 ASP A CA 1
ATOM 767 C C . ASP A 1 106 ? -57.699 -19.947 -22.001 1.00 50.47 106 ASP A C 1
ATOM 769 O O . ASP A 1 106 ? -58.350 -20.776 -22.645 1.00 50.47 106 ASP A O 1
ATOM 773 N N . SER A 1 107 ? -56.748 -20.337 -21.152 1.00 50.75 107 SER A N 1
ATOM 774 C CA . SER A 1 107 ? -56.617 -21.714 -20.654 1.00 50.75 107 SER A CA 1
ATOM 775 C C . SER A 1 107 ? -55.882 -21.725 -19.320 1.00 50.75 107 SER A C 1
ATOM 777 O O . SER A 1 107 ? -54.661 -21.810 -19.244 1.00 50.75 107 SER A O 1
ATOM 779 N N . GLY A 1 108 ? -56.669 -21.653 -18.248 1.00 48.09 108 GLY A N 1
ATOM 780 C CA . GLY A 1 108 ? -56.242 -22.084 -16.927 1.00 48.09 108 GLY A CA 1
ATOM 781 C C . GLY A 1 108 ? -56.022 -23.601 -16.857 1.00 48.09 108 GLY A C 1
ATOM 782 O O . GLY A 1 108 ? -56.749 -24.385 -17.465 1.00 48.09 108 GLY A O 1
ATOM 783 N N . GLY A 1 109 ? -55.046 -23.986 -16.040 1.00 41.50 109 GLY A N 1
ATOM 784 C CA . GLY A 1 109 ? -54.705 -25.359 -15.660 1.00 41.50 109 GLY A CA 1
ATOM 785 C C . GLY A 1 109 ? -53.263 -25.356 -15.163 1.00 41.50 109 GLY A C 1
ATOM 786 O O . GLY A 1 109 ? -52.352 -25.299 -15.969 1.00 41.50 109 GLY A O 1
ATOM 787 N N . ARG A 1 110 ? -53.020 -25.089 -13.872 1.00 49.81 110 ARG A N 1
ATOM 788 C CA . ARG A 1 110 ? -52.720 -26.133 -12.874 1.00 49.81 110 ARG A CA 1
ATOM 789 C C . ARG A 1 110 ? -51.823 -27.221 -13.449 1.00 49.81 110 ARG A C 1
ATOM 791 O O . ARG A 1 110 ? -52.367 -28.109 -14.083 1.00 49.81 110 ARG A O 1
ATOM 798 N N . ASP A 1 111 ? -50.541 -27.164 -13.105 1.00 50.88 111 ASP A N 1
ATOM 799 C CA . ASP A 1 111 ? -49.797 -28.332 -12.645 1.00 50.88 111 ASP A CA 1
ATOM 800 C C . ASP A 1 111 ? -48.753 -27.868 -11.620 1.00 50.88 111 ASP A C 1
ATOM 802 O O . ASP A 1 111 ? -47.836 -27.095 -11.893 1.00 50.88 111 ASP A O 1
ATOM 806 N N . GLU A 1 112 ? -49.023 -28.267 -10.381 1.00 55.16 112 GLU A N 1
ATOM 807 C CA . GLU A 1 112 ? -48.150 -28.192 -9.224 1.00 55.16 112 GLU A CA 1
ATOM 808 C C . GLU A 1 112 ? -47.141 -29.338 -9.371 1.00 55.16 112 GLU A C 1
ATOM 810 O O . GLU A 1 112 ? -47.499 -30.489 -9.124 1.00 55.16 112 GLU A O 1
ATOM 815 N N . GLU A 1 113 ? -45.901 -29.057 -9.782 1.00 54.69 113 GLU A N 1
ATOM 816 C CA . GLU A 1 113 ? -44.844 -30.074 -9.817 1.00 54.69 113 GLU A CA 1
ATOM 817 C C . GLU A 1 113 ? -43.675 -29.730 -8.882 1.00 54.69 113 GLU A C 1
ATOM 819 O O . GLU A 1 113 ? -42.753 -28.991 -9.206 1.00 54.69 113 GLU A O 1
ATOM 824 N N . VAL A 1 114 ? -43.787 -30.316 -7.685 1.00 49.22 114 VAL A N 1
ATOM 825 C CA . VAL A 1 114 ? -42.751 -31.067 -6.957 1.00 49.22 114 VAL A CA 1
ATOM 826 C C . VAL A 1 114 ? -41.410 -30.360 -6.707 1.00 49.22 114 VAL A C 1
ATOM 828 O O . VAL A 1 114 ? -40.419 -30.563 -7.405 1.00 49.22 114 VAL A O 1
ATOM 831 N N . LEU A 1 115 ? -41.350 -29.645 -5.581 1.00 61.16 115 LEU A N 1
ATOM 832 C CA . LEU A 1 115 ? -40.111 -29.478 -4.818 1.00 61.16 115 LEU A CA 1
ATOM 833 C C . LEU A 1 115 ? -39.695 -30.846 -4.239 1.00 61.16 115 LEU A C 1
ATOM 835 O O . LEU A 1 115 ? -40.561 -31.537 -3.695 1.00 61.16 115 LEU A O 1
ATOM 839 N N . PRO A 1 116 ? -38.415 -31.258 -4.304 1.00 60.94 116 PRO A N 1
ATOM 840 C CA . PRO A 1 116 ? -37.950 -32.376 -3.498 1.00 60.94 116 PRO A CA 1
ATOM 841 C C . PRO A 1 116 ? -38.011 -31.986 -2.016 1.00 60.94 116 PRO A C 1
ATOM 843 O O . PRO A 1 116 ? -37.387 -31.019 -1.580 1.00 60.94 116 PRO A O 1
ATOM 846 N N . GLU A 1 117 ? -38.801 -32.747 -1.260 1.00 42.59 117 GLU A N 1
ATOM 847 C CA . GLU A 1 117 ? -38.810 -32.754 0.199 1.00 42.59 117 GLU A CA 1
ATOM 848 C C . GLU A 1 117 ? -37.407 -33.156 0.679 1.00 42.59 117 GLU A C 1
ATOM 850 O O . GLU A 1 117 ? -36.963 -34.280 0.444 1.00 42.59 117 GLU A O 1
ATOM 855 N N . PHE A 1 118 ? -36.686 -32.234 1.319 1.00 53.41 118 PHE A N 1
ATOM 856 C CA . PHE A 1 118 ? -35.513 -32.598 2.103 1.00 53.41 118 PHE A CA 1
ATOM 857 C C . PHE A 1 118 ? -36.016 -33.117 3.443 1.00 53.41 118 PHE A C 1
ATOM 859 O O . PHE A 1 118 ? -36.618 -32.387 4.229 1.00 53.41 118 PHE A O 1
ATOM 866 N N . GLU A 1 119 ? -35.827 -34.418 3.618 1.00 48.25 119 GLU A N 1
ATOM 867 C CA . GLU A 1 119 ? -36.197 -35.188 4.791 1.00 48.25 119 GLU A CA 1
ATOM 868 C C . GLU A 1 119 ? -35.481 -34.676 6.048 1.00 48.25 119 GLU A C 1
ATOM 870 O O . GLU A 1 119 ? -34.283 -34.381 6.035 1.00 48.25 119 GLU A O 1
ATOM 875 N N . ASP A 1 120 ? -36.262 -34.622 7.128 1.00 54.03 120 ASP A N 1
ATOM 876 C CA . ASP A 1 120 ? -35.863 -34.504 8.526 1.00 54.03 120 ASP A CA 1
ATOM 877 C C . ASP A 1 120 ? -34.557 -35.251 8.837 1.00 54.03 120 ASP A C 1
ATOM 879 O O . ASP A 1 120 ? -34.519 -36.485 8.899 1.00 54.03 120 ASP A O 1
ATOM 883 N N . LEU A 1 121 ? -33.499 -34.496 9.135 1.00 47.47 121 LEU A N 1
ATOM 884 C CA . LEU A 1 121 ? -32.352 -35.003 9.877 1.00 47.47 121 LEU A CA 1
ATOM 885 C C . LEU A 1 121 ? -32.434 -34.531 11.334 1.00 47.47 121 LEU A C 1
ATOM 887 O O . LEU A 1 121 ? -31.899 -33.495 11.706 1.00 47.47 121 LEU A O 1
ATOM 891 N N . VAL A 1 122 ? -33.119 -35.375 12.106 1.00 54.12 122 VAL A N 1
ATOM 892 C CA . VAL A 1 122 ? -32.768 -35.869 13.450 1.00 54.12 122 VAL A CA 1
ATOM 893 C C . VAL A 1 122 ? -32.483 -34.832 14.550 1.00 54.12 122 VAL A C 1
ATOM 895 O O . VAL A 1 122 ? -31.373 -34.329 14.698 1.00 54.12 122 VAL A O 1
ATOM 898 N N . ASP A 1 123 ? -33.497 -34.650 15.402 1.00 50.56 123 ASP A N 1
ATOM 899 C CA . ASP A 1 123 ? -33.371 -34.482 16.855 1.00 50.56 123 ASP A CA 1
ATOM 900 C C . ASP A 1 123 ? -32.364 -35.487 17.450 1.00 50.56 123 ASP A C 1
ATOM 902 O O . ASP A 1 123 ? -32.616 -36.695 17.448 1.00 50.56 123 ASP A O 1
ATOM 906 N N . ASP A 1 124 ? -31.269 -34.985 18.018 1.00 46.59 124 ASP A N 1
ATOM 907 C CA . ASP A 1 124 ? -30.423 -35.718 18.969 1.00 46.59 124 ASP A CA 1
ATOM 908 C C . ASP A 1 124 ? -30.012 -34.753 20.103 1.00 46.59 124 ASP A C 1
ATOM 910 O O . ASP A 1 124 ? -28.861 -34.354 20.252 1.00 46.59 124 ASP A O 1
ATOM 914 N N . GLU A 1 125 ? -30.999 -34.314 20.888 1.00 59.19 125 GLU A N 1
ATOM 915 C CA . GLU A 1 125 ? -30.794 -34.142 22.330 1.00 59.19 125 GLU A CA 1
ATOM 916 C C . GLU A 1 125 ? -31.297 -35.428 22.993 1.00 59.19 125 GLU A C 1
ATOM 918 O O . GLU A 1 125 ? -32.401 -35.895 22.677 1.00 59.19 125 GLU A O 1
ATOM 923 N N . PRO A 1 126 ? -30.519 -36.021 23.915 1.00 56.56 126 PRO A N 1
ATOM 924 C CA . PRO A 1 126 ? -30.920 -35.826 25.306 1.00 56.56 126 PRO A CA 1
ATOM 925 C C . PRO A 1 126 ? -29.793 -35.872 26.363 1.00 56.56 126 PRO A C 1
ATOM 927 O O . PRO A 1 126 ? -28.699 -36.391 26.148 1.00 56.56 126 PRO A O 1
ATOM 930 N N . ASP A 1 127 ? -30.201 -35.427 27.557 1.00 45.12 127 ASP A N 1
ATOM 931 C CA . ASP A 1 127 ? -29.763 -35.841 28.901 1.00 45.12 127 ASP A CA 1
ATOM 932 C C . ASP A 1 127 ? -28.586 -35.095 29.572 1.00 45.12 127 ASP A C 1
ATOM 934 O O . ASP A 1 127 ? -27.442 -35.546 29.587 1.00 45.12 127 ASP A O 1
ATOM 938 N N . GLU A 1 128 ? -28.933 -34.036 30.318 1.00 59.81 128 GLU A N 1
ATOM 939 C CA . GLU A 1 128 ? -28.430 -33.872 31.695 1.00 59.81 128 GLU A CA 1
ATOM 940 C C . GLU A 1 128 ? -29.190 -34.841 32.624 1.00 59.81 128 GLU A C 1
ATOM 942 O O . GLU A 1 128 ? -30.423 -34.914 32.559 1.00 59.81 128 GLU A O 1
ATOM 947 N N . PRO A 1 129 ? -28.490 -35.610 33.478 1.00 55.56 129 PRO A N 1
ATOM 948 C CA . PRO A 1 129 ? -28.592 -35.378 34.931 1.00 55.56 129 PRO A CA 1
ATOM 949 C C . PRO A 1 129 ? -27.233 -35.593 35.657 1.00 55.56 129 PRO A C 1
ATOM 951 O O . PRO A 1 129 ? -26.462 -36.473 35.289 1.00 55.56 129 PRO A O 1
ATOM 954 N N . ASP A 1 130 ? -26.821 -34.734 36.595 1.00 45.72 130 ASP A N 1
ATOM 955 C CA . ASP A 1 130 ? -27.131 -34.770 38.046 1.00 45.72 130 ASP A CA 1
ATOM 956 C C . ASP A 1 130 ? -25.936 -35.295 38.881 1.00 45.72 130 ASP A C 1
ATOM 958 O O . ASP A 1 130 ? -25.209 -36.179 38.437 1.00 45.72 130 ASP A O 1
ATOM 962 N N . ASP A 1 131 ? -25.784 -34.735 40.091 1.00 45.69 131 ASP A N 1
ATOM 963 C CA . ASP A 1 131 ? -24.980 -35.203 41.244 1.00 45.69 131 ASP A CA 1
ATOM 964 C C . ASP A 1 131 ? -23.442 -35.323 41.073 1.00 45.69 131 ASP A C 1
ATOM 966 O O . ASP A 1 131 ? -22.935 -36.118 40.295 1.00 45.69 131 ASP A O 1
ATOM 970 N N . GLY A 1 132 ? -22.568 -34.628 41.808 1.00 42.75 132 GLY A N 1
ATOM 971 C CA . GLY A 1 132 ? -22.482 -34.476 43.261 1.00 42.75 132 GLY A CA 1
ATOM 972 C C . GLY A 1 132 ? -20.990 -34.494 43.676 1.00 42.75 132 GLY A C 1
ATOM 973 O O . GLY A 1 132 ? -20.132 -34.789 42.850 1.00 42.75 132 GLY A O 1
ATOM 974 N N . GLU A 1 133 ? -20.701 -34.218 44.955 1.00 48.72 133 GLU A N 1
ATOM 975 C CA . GLU A 1 133 ? -19.374 -34.097 45.620 1.00 48.72 133 GLU A CA 1
ATOM 976 C C . GLU A 1 133 ? -18.835 -32.649 45.645 1.00 48.72 133 GLU A C 1
ATOM 978 O O . GLU A 1 133 ? -18.143 -32.181 44.750 1.00 48.72 133 GLU A O 1
ATOM 983 N N . GLU A 1 134 ? -19.193 -31.802 46.614 1.00 52.56 134 GLU A N 1
ATOM 984 C CA . GLU A 1 134 ? -18.955 -31.942 48.064 1.00 52.56 134 GLU A CA 1
ATOM 985 C C . GLU A 1 134 ? -17.543 -32.445 48.400 1.00 52.56 134 GLU A C 1
ATOM 987 O O . GLU A 1 134 ? -17.351 -33.602 48.750 1.00 52.56 134 GLU A O 1
ATOM 992 N N . ASN A 1 135 ? -16.557 -31.545 48.377 1.00 47.12 135 ASN A N 1
ATOM 993 C CA . ASN A 1 135 ? -15.415 -31.642 49.286 1.00 47.12 135 ASN A CA 1
ATOM 994 C C . ASN A 1 135 ? -15.278 -30.326 50.050 1.00 47.12 135 ASN A C 1
ATOM 996 O O . ASN A 1 135 ? -14.565 -29.402 49.662 1.00 47.12 135 ASN A O 1
ATOM 1000 N N . ALA A 1 136 ? -16.022 -30.265 51.152 1.00 50.06 136 ALA A N 1
ATOM 1001 C CA . ALA A 1 136 ? -15.590 -29.529 52.319 1.00 50.06 136 ALA A CA 1
ATOM 1002 C C . ALA A 1 136 ? -14.357 -30.242 52.883 1.00 50.06 136 ALA A C 1
ATOM 1004 O O . ALA A 1 136 ? -14.446 -31.416 53.236 1.00 50.06 136 ALA A O 1
ATOM 1005 N N . ASP A 1 137 ? -13.241 -29.530 53.009 1.00 53.53 137 ASP A N 1
ATOM 1006 C CA . ASP A 1 137 ? -12.271 -29.865 54.040 1.00 53.53 137 ASP A CA 1
ATOM 1007 C C . ASP A 1 137 ? -11.964 -28.618 54.860 1.00 53.53 137 ASP A C 1
ATOM 1009 O O . ASP A 1 137 ? -11.742 -27.513 54.355 1.00 53.53 137 ASP A O 1
ATOM 1013 N N . GLU A 1 138 ? -12.105 -28.824 56.157 1.00 49.84 138 GLU A N 1
ATOM 1014 C CA . GLU A 1 138 ? -12.137 -27.821 57.193 1.00 49.84 138 GLU A CA 1
ATOM 1015 C C . GLU A 1 138 ? -10.726 -27.354 57.571 1.00 49.84 138 GLU A C 1
ATOM 1017 O O . GLU A 1 138 ? -9.764 -28.112 57.543 1.00 49.84 138 GLU A O 1
ATOM 1022 N N . ALA A 1 139 ? -10.658 -26.088 57.985 1.00 52.16 139 ALA A N 1
ATOM 1023 C CA . ALA A 1 139 ? -9.852 -25.560 59.084 1.00 52.16 139 ALA A CA 1
ATOM 1024 C C . ALA A 1 139 ? -8.439 -26.138 59.338 1.00 52.16 139 ALA A C 1
ATOM 1026 O O . ALA A 1 139 ? -8.281 -27.212 59.913 1.00 52.16 139 ALA A O 1
ATOM 1027 N N . ASP A 1 140 ? -7.431 -25.269 59.213 1.00 49.97 140 ASP A N 1
ATOM 1028 C CA . ASP A 1 140 ? -6.470 -25.129 60.310 1.00 49.97 140 ASP A CA 1
ATOM 1029 C C . ASP A 1 140 ? -6.284 -23.651 60.667 1.00 49.97 140 ASP A C 1
ATOM 1031 O O . ASP A 1 140 ? -5.992 -22.794 59.831 1.00 49.97 140 ASP A O 1
ATOM 1035 N N . ALA A 1 141 ? -6.535 -23.369 61.938 1.00 52.69 141 ALA A N 1
ATOM 1036 C CA . ALA A 1 141 ? -6.411 -22.084 62.580 1.00 52.69 141 ALA A CA 1
ATOM 1037 C C . ALA A 1 141 ? -5.292 -22.213 63.609 1.00 52.69 141 ALA A C 1
ATOM 1039 O O . ALA A 1 141 ? -5.505 -22.841 64.644 1.00 52.69 141 ALA A O 1
ATOM 1040 N N . ASN A 1 142 ? -4.135 -21.612 63.327 1.00 48.66 142 ASN A N 1
ATOM 1041 C CA . ASN A 1 142 ? -3.175 -21.044 64.282 1.00 48.66 142 ASN A CA 1
ATOM 1042 C C . ASN A 1 142 ? -1.837 -20.818 63.571 1.00 48.66 142 ASN A C 1
ATOM 1044 O O . ASN A 1 142 ? -1.125 -21.784 63.332 1.00 48.66 142 ASN A O 1
ATOM 1048 N N . ASP A 1 143 ? -1.451 -19.565 63.336 1.00 43.78 143 ASP A N 1
ATOM 1049 C CA . ASP A 1 143 ? -0.147 -19.097 63.818 1.00 43.78 143 ASP A CA 1
ATOM 1050 C C . ASP A 1 143 ? -0.122 -17.558 63.906 1.00 43.78 143 ASP A C 1
ATOM 1052 O O . ASP A 1 143 ? -0.969 -16.860 63.354 1.00 43.78 143 ASP A O 1
ATOM 1056 N N . GLU A 1 144 ? 0.781 -17.060 64.733 1.00 51.44 144 GLU A N 1
ATOM 1057 C CA . GLU A 1 144 ? 0.711 -15.852 65.550 1.00 51.44 144 GLU A CA 1
ATOM 1058 C C . GLU A 1 144 ? 0.927 -14.516 64.795 1.00 51.44 144 GLU A C 1
ATOM 1060 O O . GLU A 1 144 ? 1.611 -14.476 63.773 1.00 51.44 144 GLU A O 1
ATOM 1065 N N . PRO A 1 145 ? 0.436 -13.369 65.321 1.00 65.50 145 PRO A N 1
ATOM 1066 C CA . PRO A 1 145 ? 0.744 -12.053 64.770 1.00 65.50 145 PRO A CA 1
ATOM 1067 C C . PRO A 1 145 ? 1.901 -11.366 65.520 1.00 65.50 145 PRO A C 1
ATOM 1069 O O . PRO A 1 145 ? 1.777 -11.107 66.717 1.00 65.50 145 PRO A O 1
ATOM 1072 N N . ALA A 1 146 ? 2.985 -11.011 64.813 1.00 46.03 146 ALA A N 1
ATOM 1073 C CA . ALA A 1 146 ? 3.858 -9.834 65.042 1.00 46.03 146 ALA A CA 1
ATOM 1074 C C . ALA A 1 146 ? 5.148 -9.904 64.183 1.00 46.03 146 ALA A C 1
ATOM 1076 O O . ALA A 1 146 ? 5.566 -11.010 63.847 1.00 46.03 146 ALA A O 1
ATOM 1077 N N . PRO A 1 147 ? 5.895 -8.798 63.952 1.00 52.06 147 PRO A N 1
ATOM 1078 C CA . PRO A 1 147 ? 5.587 -7.380 64.148 1.00 52.06 147 PRO A CA 1
ATOM 1079 C C . PRO A 1 147 ? 5.772 -6.540 62.866 1.00 52.06 147 PRO A C 1
ATOM 1081 O O . PRO A 1 147 ? 6.322 -6.975 61.860 1.00 52.06 147 PRO A O 1
ATOM 1084 N N . GLU A 1 148 ? 5.346 -5.286 62.958 1.00 52.09 148 GLU A N 1
ATOM 1085 C CA . GLU A 1 148 ? 5.544 -4.247 61.956 1.00 52.09 148 GLU A CA 1
ATOM 1086 C C . GLU A 1 148 ? 7.019 -4.032 61.579 1.00 52.09 148 GLU A C 1
ATOM 1088 O O . GLU A 1 148 ? 7.863 -3.712 62.421 1.00 52.09 148 GLU A O 1
ATOM 1093 N N . THR A 1 149 ? 7.288 -4.114 60.280 1.00 43.56 149 THR A N 1
ATOM 1094 C CA . THR A 1 149 ? 8.391 -3.443 59.584 1.00 43.56 149 THR A CA 1
ATOM 1095 C C . THR A 1 149 ? 7.750 -2.879 58.313 1.00 43.56 149 THR A C 1
ATOM 1097 O O . THR A 1 149 ? 7.294 -3.643 57.478 1.00 43.56 149 THR A O 1
ATOM 1100 N N . GLY A 1 150 ? 7.495 -1.581 58.169 1.00 48.88 150 GLY A N 1
ATOM 1101 C CA . GLY A 1 150 ? 8.509 -0.542 58.240 1.00 48.88 150 GLY A CA 1
ATOM 1102 C C . GLY A 1 150 ? 9.323 -0.574 56.948 1.00 48.88 150 GLY A C 1
ATOM 1103 O O . GLY A 1 150 ? 10.418 -1.123 56.958 1.00 48.88 150 GLY A O 1
ATOM 1104 N N . GLY A 1 151 ? 8.764 -0.001 55.876 1.00 44.19 151 GLY A N 1
ATOM 1105 C CA . GLY A 1 151 ? 9.420 0.171 54.577 1.00 44.19 151 GLY A CA 1
ATOM 1106 C C . GLY A 1 151 ? 8.736 -0.601 53.452 1.00 44.19 151 GLY A C 1
ATOM 1107 O O . GLY A 1 151 ? 9.216 -1.657 53.066 1.00 44.19 151 GLY A O 1
ATOM 1108 N N . SER A 1 152 ? 7.627 -0.078 52.929 1.00 44.16 152 SER A N 1
ATOM 1109 C CA . SER A 1 152 ? 7.292 -0.327 51.527 1.00 44.16 152 SER A CA 1
ATOM 1110 C C . SER A 1 152 ? 7.800 0.881 50.772 1.00 44.16 152 SER A C 1
ATOM 1112 O O . SER A 1 152 ? 7.250 1.977 50.890 1.00 44.16 152 SER A O 1
ATOM 1114 N N . ASP A 1 153 ? 8.925 0.661 50.106 1.00 48.91 153 ASP A N 1
ATOM 1115 C CA . ASP A 1 153 ? 9.382 1.459 48.990 1.00 48.91 153 ASP A CA 1
ATOM 1116 C C . ASP A 1 153 ? 8.174 1.721 48.086 1.00 48.91 153 ASP A C 1
ATOM 1118 O O . ASP A 1 153 ? 7.482 0.789 47.666 1.00 48.91 153 ASP A O 1
ATOM 1122 N N . GLY A 1 154 ? 7.865 3.004 47.896 1.00 43.41 154 GLY A N 1
ATOM 1123 C CA . GLY A 1 154 ? 7.009 3.442 46.809 1.00 43.41 154 GLY A CA 1
ATOM 1124 C C . GLY A 1 154 ? 7.731 3.070 45.529 1.00 43.41 154 GLY A C 1
ATOM 1125 O O . GLY A 1 154 ? 8.570 3.822 45.047 1.00 43.41 154 GLY A O 1
ATOM 1126 N N . ASP A 1 155 ? 7.467 1.857 45.062 1.00 45.22 155 ASP A N 1
ATOM 1127 C CA . ASP A 1 155 ? 7.650 1.480 43.679 1.00 45.22 155 ASP A CA 1
ATOM 1128 C C . ASP A 1 155 ? 6.598 2.293 42.924 1.00 45.22 155 ASP A C 1
ATOM 1130 O O . ASP A 1 155 ? 5.435 1.903 42.798 1.00 45.22 155 ASP A O 1
ATOM 1134 N N . ASP A 1 156 ? 6.991 3.516 42.563 1.00 47.28 156 ASP A N 1
ATOM 1135 C CA . ASP A 1 156 ? 6.401 4.280 41.476 1.00 47.28 156 ASP A CA 1
ATOM 1136 C C . ASP A 1 156 ? 6.607 3.427 40.222 1.00 47.28 156 ASP A C 1
ATOM 1138 O O . ASP A 1 156 ? 7.554 3.625 39.462 1.00 47.28 156 ASP A O 1
ATOM 1142 N N . GLY A 1 157 ? 5.782 2.384 40.101 1.00 41.78 157 GLY A N 1
ATOM 1143 C CA . GLY A 1 157 ? 5.762 1.476 38.978 1.00 41.78 157 GLY A CA 1
ATOM 1144 C C . GLY A 1 157 ? 5.537 2.323 37.747 1.00 41.78 157 GLY A C 1
ATOM 1145 O O . GLY A 1 157 ? 4.446 2.863 37.557 1.00 41.78 157 GLY A O 1
ATOM 1146 N N . ASP A 1 158 ? 6.612 2.481 36.983 1.00 46.28 158 ASP A N 1
ATOM 1147 C CA . ASP A 1 158 ? 6.635 3.028 35.641 1.00 46.28 158 ASP A CA 1
ATOM 1148 C C . ASP A 1 158 ? 5.453 2.401 34.902 1.00 46.28 158 ASP A C 1
ATOM 1150 O O . ASP A 1 158 ? 5.456 1.207 34.588 1.00 46.28 158 ASP A O 1
ATOM 1154 N N . GLY A 1 159 ? 4.382 3.182 34.751 1.00 44.25 159 GLY A N 1
ATOM 1155 C CA . GLY A 1 159 ? 3.156 2.794 34.076 1.00 44.25 159 GLY A CA 1
ATOM 1156 C C . GLY A 1 159 ? 3.420 2.735 32.584 1.00 44.25 159 GLY A C 1
ATOM 1157 O O . GLY A 1 159 ? 2.841 3.509 31.829 1.00 44.25 159 GLY A O 1
ATOM 1158 N N . ALA A 1 160 ? 4.334 1.854 32.179 1.00 46.69 160 ALA A N 1
ATOM 1159 C CA . ALA A 1 160 ? 4.531 1.465 30.806 1.00 46.69 160 ALA A CA 1
ATOM 1160 C C . ALA A 1 160 ? 3.200 0.871 30.353 1.00 46.69 160 ALA A C 1
ATOM 1162 O O . ALA A 1 160 ? 2.858 -0.267 30.670 1.00 46.69 160 ALA A O 1
ATOM 1163 N N . THR A 1 161 ? 2.399 1.693 29.680 1.00 55.56 161 THR A N 1
ATOM 1164 C CA . THR A 1 161 ? 1.305 1.220 28.844 1.00 55.56 161 THR A CA 1
ATOM 1165 C C . THR A 1 161 ? 1.903 0.122 27.981 1.00 55.56 161 THR A C 1
ATOM 1167 O O . THR A 1 161 ? 2.856 0.394 27.252 1.00 55.56 161 THR A O 1
ATOM 1170 N N . ASN A 1 162 ? 1.438 -1.117 28.153 1.00 66.12 162 ASN A N 1
ATOM 1171 C CA . ASN A 1 162 ? 1.935 -2.261 27.398 1.00 66.12 162 ASN A CA 1
ATOM 1172 C C . ASN A 1 162 ? 1.619 -2.018 25.922 1.00 66.12 162 ASN A C 1
ATOM 1174 O O . ASN A 1 162 ? 0.524 -2.312 25.461 1.00 66.12 162 ASN A O 1
ATOM 1178 N N . GLU A 1 163 ? 2.555 -1.398 25.218 1.00 75.88 163 GLU A N 1
ATOM 1179 C CA . GLU A 1 163 ? 2.479 -1.151 23.790 1.00 75.88 163 GLU A CA 1
ATOM 1180 C C . GLU A 1 163 ? 2.401 -2.506 23.078 1.00 75.88 163 GLU A C 1
ATOM 1182 O O . GLU A 1 163 ? 3.248 -3.372 23.304 1.00 75.88 163 GLU A O 1
ATOM 1187 N N . LEU A 1 164 ? 1.378 -2.699 22.240 1.00 84.00 164 LEU A N 1
ATOM 1188 C CA . LEU A 1 164 ? 1.198 -3.931 21.457 1.00 84.00 164 LEU A CA 1
ATOM 1189 C C . LEU A 1 164 ? 2.171 -3.989 20.267 1.00 84.00 164 LEU A C 1
ATOM 1191 O O . LEU A 1 164 ? 2.330 -5.026 19.628 1.00 84.00 164 LEU A O 1
ATOM 1195 N N . GLY A 1 165 ? 2.843 -2.872 19.982 1.00 87.94 165 GLY A N 1
ATOM 1196 C CA . GLY A 1 165 ? 3.930 -2.752 19.025 1.00 87.94 165 GLY A CA 1
ATOM 1197 C C . GLY A 1 165 ? 3.768 -1.555 18.095 1.00 87.94 165 GLY A C 1
ATOM 1198 O O . GLY A 1 165 ? 2.798 -0.796 18.161 1.00 87.94 165 GLY A O 1
ATOM 1199 N N . TRP A 1 166 ? 4.731 -1.433 17.187 1.00 91.62 166 TRP A N 1
ATOM 1200 C CA . TRP A 1 166 ? 4.726 -0.471 16.094 1.00 91.62 166 TRP A CA 1
ATOM 1201 C C . TRP A 1 166 ? 4.627 -1.209 14.760 1.00 91.62 166 TRP A C 1
ATOM 1203 O O . TRP A 1 166 ? 5.143 -2.321 14.611 1.00 91.62 166 TRP A O 1
ATOM 1213 N N . VAL A 1 167 ? 3.975 -0.590 13.780 1.00 93.12 167 VAL A N 1
ATOM 1214 C CA . VAL A 1 167 ? 3.919 -1.101 12.408 1.00 93.12 167 VAL A CA 1
ATOM 1215 C C . VAL A 1 167 ? 4.161 0.023 11.411 1.00 93.12 167 VAL A C 1
ATOM 1217 O O . VAL A 1 167 ? 3.753 1.162 11.628 1.00 93.12 167 VAL A O 1
ATOM 1220 N N . THR A 1 168 ? 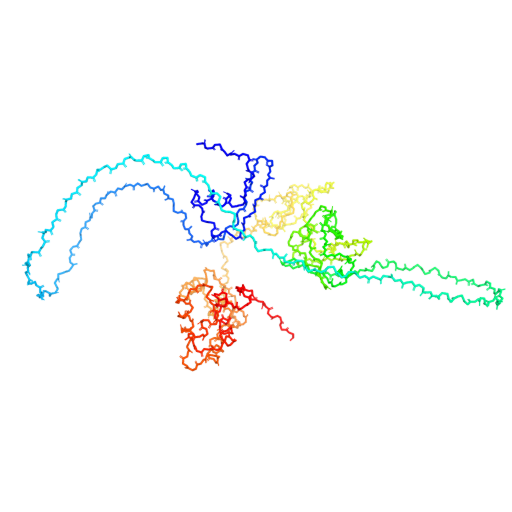4.846 -0.313 10.321 1.00 93.25 168 THR A N 1
ATOM 1221 C CA . THR A 1 168 ? 5.024 0.575 9.172 1.00 93.25 168 THR A CA 1
ATOM 1222 C C . THR A 1 168 ? 3.870 0.403 8.191 1.00 93.25 168 THR A C 1
ATOM 1224 O O . THR A 1 168 ? 3.541 -0.720 7.794 1.00 93.25 168 THR A O 1
ATOM 1227 N N . VAL A 1 169 ? 3.271 1.519 7.798 1.00 93.00 169 VAL A N 1
ATOM 1228 C CA . VAL A 1 169 ? 2.192 1.598 6.821 1.00 93.00 169 VAL A CA 1
ATOM 1229 C C . VAL A 1 169 ? 2.738 1.258 5.438 1.00 93.00 169 VAL A C 1
ATOM 1231 O O . VAL A 1 169 ? 3.804 1.719 5.035 1.00 93.00 169 VAL A O 1
ATOM 1234 N N . LYS A 1 170 ? 2.017 0.422 4.691 1.00 92.62 170 LYS A N 1
ATOM 1235 C CA . LYS A 1 170 ? 2.399 0.012 3.337 1.00 92.62 170 LYS A CA 1
ATOM 1236 C C . LYS A 1 170 ? 1.405 0.552 2.318 1.00 92.62 170 LYS A C 1
ATOM 1238 O O . LYS A 1 170 ? 0.280 0.921 2.647 1.00 92.62 170 LYS A O 1
ATOM 1243 N N . SER A 1 171 ? 1.805 0.531 1.049 1.00 87.56 171 SER A N 1
ATOM 1244 C CA . SER A 1 171 ? 0.975 0.995 -0.071 1.00 87.56 171 SER A CA 1
ATOM 1245 C C . SER A 1 171 ? -0.354 0.250 -0.203 1.00 87.56 171 SER A C 1
ATOM 1247 O O . SER A 1 171 ? -1.313 0.810 -0.716 1.00 87.56 171 SER A O 1
ATOM 1249 N N . TYR A 1 172 ? -0.422 -0.992 0.280 1.00 84.62 172 TYR A N 1
ATOM 1250 C CA . TYR A 1 172 ? -1.624 -1.827 0.270 1.00 84.62 172 TYR A CA 1
ATOM 1251 C C . TYR A 1 172 ? -2.384 -1.837 1.612 1.00 84.62 172 TYR A C 1
ATOM 1253 O O . TYR A 1 172 ? -3.278 -2.665 1.800 1.00 84.62 172 TYR A O 1
ATOM 1261 N N . GLY A 1 173 ? -2.010 -0.965 2.556 1.00 91.62 173 GLY A N 1
ATOM 1262 C CA . GLY A 1 173 ? -2.656 -0.816 3.859 1.00 91.62 173 GLY A CA 1
ATOM 1263 C C . GLY A 1 173 ? -1.744 -1.104 5.055 1.00 91.62 173 GLY A C 1
ATOM 1264 O O . GLY A 1 173 ? -0.516 -1.061 4.974 1.00 91.62 173 GLY A O 1
ATOM 1265 N N . ILE A 1 174 ? -2.361 -1.400 6.194 1.00 94.75 174 ILE A N 1
ATOM 1266 C CA . ILE A 1 174 ? -1.711 -1.596 7.493 1.00 94.75 174 ILE A CA 1
ATOM 1267 C C . ILE A 1 174 ? -1.959 -3.035 7.939 1.00 94.75 174 ILE A C 1
ATOM 1269 O O . ILE A 1 174 ? -3.093 -3.505 7.949 1.00 94.75 174 ILE A O 1
ATOM 1273 N N . THR A 1 175 ? -0.901 -3.757 8.304 1.00 95.88 175 THR A N 1
ATOM 1274 C CA . THR A 1 175 ? -1.010 -5.137 8.809 1.00 95.88 175 THR A CA 1
ATOM 1275 C C . THR A 1 175 ? -0.602 -5.180 10.272 1.00 95.88 175 THR A C 1
ATOM 1277 O O . THR A 1 175 ? 0.582 -5.178 10.586 1.00 95.88 175 THR A O 1
ATOM 1280 N N . LEU A 1 176 ? -1.581 -5.207 11.168 1.00 93.88 176 LEU A N 1
ATOM 1281 C CA . LEU A 1 176 ? -1.351 -5.242 12.608 1.00 93.88 176 LEU A CA 1
ATOM 1282 C C . LEU A 1 176 ? -1.029 -6.672 13.047 1.00 93.88 176 LEU A C 1
ATOM 1284 O O . LEU A 1 176 ? -1.692 -7.612 12.613 1.00 93.88 176 LEU A O 1
ATOM 1288 N N . ASN A 1 177 ? -0.006 -6.821 13.891 1.00 93.06 177 ASN A N 1
ATOM 1289 C CA . ASN A 1 177 ? 0.515 -8.116 14.335 1.00 93.06 177 ASN A CA 1
ATOM 1290 C C . ASN A 1 177 ? -0.498 -8.927 15.164 1.00 93.06 177 ASN A C 1
ATOM 1292 O O . ASN A 1 177 ? -1.528 -8.416 15.606 1.00 93.06 177 ASN A O 1
ATOM 1296 N N . GLY A 1 178 ? -0.145 -10.190 15.425 1.00 88.31 178 GLY A N 1
ATOM 1297 C CA . GLY A 1 178 ? -0.949 -11.131 16.208 1.00 88.31 178 GLY A CA 1
ATOM 1298 C C . GLY A 1 178 ? -1.343 -10.615 17.585 1.00 88.31 178 GLY A C 1
ATOM 1299 O O . GLY A 1 178 ? -2.491 -10.787 17.954 1.00 88.31 178 GLY A O 1
ATOM 1300 N N . ASP A 1 179 ? -0.469 -9.879 18.276 1.00 92.56 179 ASP A N 1
ATOM 1301 C CA . ASP A 1 179 ? -0.782 -9.329 19.603 1.00 92.56 179 ASP A CA 1
ATOM 1302 C C . ASP A 1 179 ? -1.970 -8.347 19.581 1.00 92.56 179 ASP A C 1
ATOM 1304 O O . ASP A 1 179 ? -2.722 -8.256 20.546 1.00 92.56 179 ASP A O 1
ATOM 1308 N N . VAL A 1 180 ? -2.175 -7.633 18.465 1.00 92.19 180 VAL A N 1
ATOM 1309 C CA . VAL A 1 180 ? -3.347 -6.763 18.275 1.00 92.19 180 VAL A CA 1
ATOM 1310 C C . VAL A 1 180 ? -4.588 -7.586 17.942 1.00 92.19 180 VAL A C 1
ATOM 1312 O O . VAL A 1 180 ? -5.668 -7.271 18.425 1.00 92.19 180 VAL A O 1
ATOM 1315 N N . ALA A 1 181 ? -4.452 -8.644 17.139 1.00 93.25 181 ALA A N 1
ATOM 1316 C CA . ALA A 1 181 ? -5.567 -9.540 16.834 1.00 93.25 181 ALA A CA 1
ATOM 1317 C C . ALA A 1 181 ? -6.041 -10.306 18.083 1.00 93.25 181 ALA A C 1
ATOM 1319 O O . ALA A 1 181 ? -7.241 -10.401 18.319 1.00 93.25 181 ALA A O 1
ATOM 1320 N N . ASP A 1 182 ? -5.105 -10.772 18.910 1.00 93.44 182 ASP A N 1
ATOM 1321 C CA . ASP A 1 182 ? -5.354 -11.497 20.160 1.00 93.44 182 ASP A CA 1
ATOM 1322 C C . ASP A 1 182 ? -5.995 -10.610 21.243 1.00 93.44 182 ASP A C 1
ATOM 1324 O O . ASP A 1 182 ? -6.541 -11.126 22.218 1.00 93.44 182 ASP A O 1
ATOM 1328 N N . HIS A 1 183 ? -5.954 -9.280 21.083 1.00 94.38 183 HIS A N 1
ATOM 1329 C CA . HIS A 1 183 ? -6.648 -8.336 21.965 1.00 94.38 183 HIS A CA 1
ATOM 1330 C C . HIS A 1 183 ? -8.172 -8.352 21.763 1.00 94.38 183 HIS A C 1
ATOM 1332 O O . HIS A 1 183 ? -8.916 -7.959 22.660 1.00 94.38 183 HIS A O 1
ATOM 1338 N N . PHE A 1 184 ? -8.653 -8.806 20.603 1.00 93.62 184 PHE A N 1
ATOM 1339 C CA . PHE A 1 184 ? -10.067 -8.772 20.241 1.00 93.62 184 PHE A CA 1
ATOM 1340 C C . PHE A 1 184 ? -10.717 -10.162 20.311 1.00 93.62 184 PHE A C 1
ATOM 1342 O O . PHE A 1 184 ? -10.415 -11.046 19.516 1.00 93.62 184 PHE A O 1
ATOM 1349 N N . ASP A 1 185 ? -11.721 -10.322 21.178 1.00 93.00 185 ASP A N 1
ATOM 1350 C CA . ASP A 1 185 ? -12.580 -11.522 21.250 1.00 93.00 185 ASP A CA 1
ATOM 1351 C C . ASP A 1 185 ? -13.718 -11.512 20.195 1.00 93.00 185 ASP A C 1
ATOM 1353 O O . ASP A 1 185 ? -14.819 -12.021 20.415 1.00 93.00 185 ASP A O 1
ATOM 1357 N N . THR A 1 186 ? -13.482 -10.894 19.037 1.00 94.19 186 THR A N 1
ATOM 1358 C CA . THR A 1 186 ? -14.462 -10.702 17.954 1.00 94.19 186 THR A CA 1
ATOM 1359 C C . THR A 1 186 ? -13.821 -11.000 16.603 1.00 94.19 186 THR A C 1
ATOM 1361 O O . THR A 1 186 ? -12.609 -10.905 16.440 1.00 94.19 186 THR A O 1
ATOM 1364 N N . ASP A 1 187 ? -14.632 -11.355 15.613 1.00 96.06 187 ASP A N 1
ATOM 1365 C CA . ASP A 1 187 ? -14.199 -11.603 14.239 1.00 96.06 187 ASP A CA 1
ATOM 1366 C C . ASP A 1 187 ? -14.108 -10.325 13.392 1.00 96.06 187 ASP A C 1
ATOM 1368 O O . ASP A 1 187 ? -13.586 -10.365 12.275 1.00 96.06 187 ASP A O 1
ATOM 1372 N N . ARG A 1 188 ? -14.596 -9.185 13.901 1.00 96.44 188 ARG A N 1
ATOM 1373 C CA . ARG A 1 188 ? -14.539 -7.882 13.221 1.00 96.44 188 ARG A CA 1
ATOM 1374 C C . ARG A 1 188 ? -14.209 -6.735 14.171 1.00 96.44 188 ARG A C 1
ATOM 1376 O O . ARG A 1 188 ? -14.604 -6.764 15.337 1.00 96.44 188 ARG A O 1
ATOM 1383 N N . VAL A 1 189 ? -13.532 -5.722 13.640 1.00 97.50 189 VAL A N 1
ATOM 1384 C CA . VAL A 1 189 ? -13.255 -4.435 14.294 1.00 97.50 189 VAL A CA 1
ATOM 1385 C C . VAL A 1 189 ? -13.631 -3.283 13.369 1.00 97.50 189 VAL A C 1
ATOM 1387 O O . VAL A 1 189 ? -13.444 -3.384 12.157 1.00 97.50 189 VAL A O 1
ATOM 1390 N N . THR A 1 190 ? -14.095 -2.176 13.934 1.00 97.88 190 THR A N 1
ATOM 1391 C CA . THR A 1 190 ? -14.347 -0.921 13.218 1.00 97.88 190 THR A CA 1
ATOM 1392 C C . THR A 1 190 ? -13.243 0.080 13.539 1.00 97.88 190 THR A C 1
ATOM 1394 O O . THR A 1 190 ? -12.880 0.242 14.705 1.00 97.88 190 THR A O 1
ATOM 1397 N N . VAL A 1 191 ? -12.715 0.763 12.521 1.00 97.06 191 VAL A N 1
ATOM 1398 C CA . VAL A 1 191 ? -11.791 1.894 12.707 1.00 97.06 191 VAL A CA 1
ATOM 1399 C C . VAL A 1 191 ? -12.614 3.156 12.944 1.00 97.06 191 VAL A C 1
ATOM 1401 O O . VAL A 1 191 ? -13.434 3.508 12.104 1.00 97.06 191 VAL A O 1
ATOM 1404 N N . VAL A 1 192 ? -12.398 3.833 14.066 1.00 97.19 192 VAL A N 1
ATOM 1405 C CA . VAL A 1 192 ? -13.112 5.056 14.447 1.00 97.19 192 VAL A CA 1
ATOM 1406 C C . VAL A 1 192 ? -12.124 6.215 14.516 1.00 97.19 192 VAL A C 1
ATOM 1408 O O . VAL A 1 192 ? -11.226 6.195 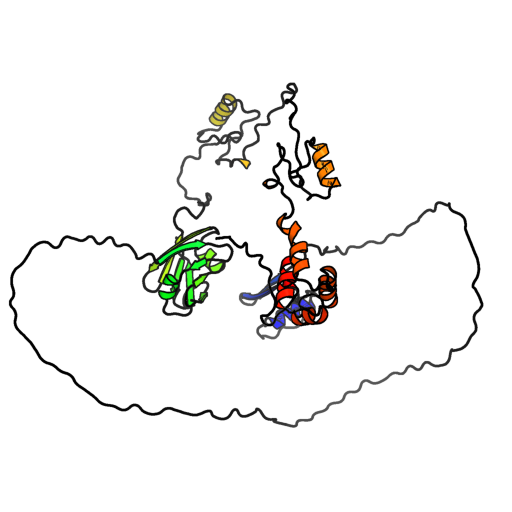15.357 1.00 97.19 192 VAL A O 1
ATOM 1411 N N . ASP A 1 193 ? -12.306 7.218 13.659 1.00 95.06 193 ASP A N 1
ATOM 1412 C CA . ASP A 1 193 ? -11.471 8.425 13.599 1.00 95.06 193 ASP A CA 1
ATOM 1413 C C . ASP A 1 193 ? -11.391 9.167 14.943 1.00 95.06 193 ASP A C 1
ATOM 1415 O O . ASP A 1 193 ? -12.367 9.283 15.701 1.00 95.06 193 ASP A O 1
ATOM 1419 N N . ARG A 1 194 ? -10.198 9.686 15.238 1.00 92.25 194 ARG A N 1
ATOM 1420 C CA . ARG A 1 194 ? -9.881 10.496 16.410 1.00 92.25 194 ARG A CA 1
ATOM 1421 C C . ARG A 1 194 ? -8.964 11.655 16.012 1.00 92.25 194 ARG A C 1
ATOM 1423 O O . ARG A 1 194 ? -8.118 11.509 15.145 1.00 92.25 194 ARG A O 1
ATOM 1430 N N . PRO A 1 195 ? -8.981 12.775 16.764 1.00 85.88 195 PRO A N 1
ATOM 1431 C CA . PRO A 1 195 ? -8.142 13.943 16.465 1.00 85.88 195 PRO A CA 1
ATOM 1432 C C . PRO A 1 195 ? -6.623 13.706 16.326 1.00 85.88 195 PRO A C 1
ATOM 1434 O O . PRO A 1 195 ? -5.931 14.609 15.873 1.00 85.88 195 PRO A O 1
ATOM 1437 N N . HIS A 1 196 ? -6.097 12.548 16.747 1.00 82.06 196 HIS A N 1
ATOM 1438 C CA . HIS A 1 196 ? -4.669 12.201 16.711 1.00 82.06 196 HIS A CA 1
ATOM 1439 C C . HIS A 1 196 ? -4.433 10.719 16.343 1.00 82.06 196 HIS A C 1
ATOM 1441 O O . HIS A 1 196 ? -3.535 10.083 16.896 1.00 82.06 196 HIS A O 1
ATOM 1447 N N . GLY A 1 197 ? -5.278 10.140 15.484 1.00 93.38 197 GLY A N 1
ATOM 1448 C CA . GLY A 1 197 ? -5.184 8.738 15.068 1.00 93.38 197 GLY A CA 1
ATOM 1449 C C . GLY A 1 197 ? -6.555 8.084 14.936 1.00 93.38 197 GLY A C 1
ATOM 1450 O O . GLY A 1 197 ? -7.519 8.736 14.564 1.00 93.38 197 GLY A O 1
ATOM 1451 N N . ALA A 1 198 ? -6.680 6.809 15.298 1.00 96.62 198 ALA A N 1
ATOM 1452 C CA . ALA A 1 198 ? -7.977 6.131 15.318 1.00 96.62 198 ALA A CA 1
ATOM 1453 C C . ALA A 1 198 ? -8.071 5.088 16.434 1.00 96.62 198 ALA A C 1
ATOM 1455 O O . ALA A 1 198 ? -7.059 4.579 16.907 1.00 96.62 198 ALA A O 1
ATOM 1456 N N . ASP A 1 199 ? -9.289 4.712 16.811 1.00 97.25 199 ASP A N 1
ATOM 1457 C CA . ASP A 1 199 ? -9.544 3.579 17.698 1.00 97.25 199 ASP A CA 1
ATOM 1458 C C . ASP A 1 199 ? -10.042 2.378 16.889 1.00 97.25 199 ASP A C 1
ATOM 1460 O O . ASP A 1 199 ? -10.950 2.491 16.068 1.00 97.25 199 ASP A O 1
ATOM 1464 N N . LEU A 1 200 ? -9.489 1.200 17.157 1.00 96.94 200 LEU A N 1
ATOM 1465 C CA . LEU A 1 200 ? -10.050 -0.076 16.734 1.00 96.94 200 LEU A CA 1
ATOM 1466 C C . LEU A 1 200 ? -11.038 -0.551 17.788 1.00 96.94 200 LEU A C 1
ATOM 1468 O O . LEU A 1 200 ? -10.640 -0.985 18.871 1.00 96.94 200 LEU A O 1
ATOM 1472 N N . VAL A 1 201 ? -12.322 -0.464 17.467 1.00 97.31 201 VAL A N 1
ATOM 1473 C CA . VAL A 1 201 ? -13.415 -0.851 18.358 1.00 97.31 201 VAL A CA 1
ATOM 1474 C C . VAL A 1 201 ? -13.915 -2.243 17.962 1.00 97.31 201 VAL A C 1
ATOM 1476 O O . VAL A 1 201 ? -14.158 -2.479 16.777 1.00 97.31 201 VAL A O 1
ATOM 1479 N N . PRO A 1 202 ? -14.084 -3.182 18.908 1.00 96.50 202 PRO A N 1
ATOM 1480 C CA . PRO A 1 202 ? -14.601 -4.508 18.598 1.00 96.50 202 PRO A CA 1
ATOM 1481 C C . PRO A 1 202 ? -16.049 -4.447 18.095 1.00 96.50 202 PRO A C 1
ATOM 1483 O O . PRO A 1 202 ? -16.893 -3.766 18.678 1.00 96.50 202 PRO A O 1
ATOM 1486 N N . GLY A 1 203 ? -16.348 -5.218 17.048 1.00 88.88 203 GLY A N 1
ATOM 1487 C CA . GLY A 1 203 ? -17.677 -5.313 16.447 1.00 88.88 203 GLY A CA 1
ATOM 1488 C C . GLY A 1 203 ? -17.850 -4.408 15.228 1.00 88.88 203 GLY A C 1
ATOM 1489 O O . GLY A 1 203 ? -16.890 -4.140 14.514 1.00 88.88 203 GLY A O 1
ATOM 1490 N N . THR A 1 204 ? -19.102 -4.022 14.964 1.00 85.75 204 THR A N 1
ATOM 1491 C CA . THR A 1 204 ? -19.526 -3.238 13.782 1.00 85.75 204 THR A CA 1
ATOM 1492 C C . THR A 1 204 ? -20.543 -2.150 14.142 1.00 85.75 204 THR A C 1
ATOM 1494 O O . THR A 1 204 ? -21.244 -1.628 13.280 1.00 85.75 204 THR A O 1
ATOM 1497 N N . ASP A 1 205 ? -20.731 -1.893 15.439 1.00 87.44 205 ASP A N 1
ATOM 1498 C CA . ASP A 1 205 ? -21.756 -0.968 15.941 1.00 87.44 205 ASP A CA 1
ATOM 1499 C C . ASP A 1 205 ? -21.275 0.493 15.935 1.00 87.44 205 ASP A C 1
ATOM 1501 O O . ASP A 1 205 ? -22.061 1.411 16.183 1.00 87.44 205 ASP A O 1
ATOM 1505 N N . ALA A 1 206 ? -19.982 0.711 15.685 1.00 92.00 206 ALA A N 1
ATOM 1506 C CA . ALA A 1 206 ? -19.385 2.030 15.568 1.00 92.00 206 ALA A CA 1
ATOM 1507 C C . ALA A 1 206 ? -19.475 2.559 14.128 1.00 92.00 206 ALA A C 1
ATOM 1509 O O . ALA A 1 206 ? -19.627 1.807 13.169 1.00 92.00 206 ALA A O 1
ATOM 1510 N N . GLU A 1 207 ? -19.389 3.878 13.978 1.00 92.94 207 GLU A N 1
ATOM 1511 C CA . GLU A 1 207 ? -19.367 4.529 12.670 1.00 92.94 207 GLU A CA 1
ATOM 1512 C C . GLU A 1 207 ? -17.930 4.529 12.131 1.00 92.94 207 GLU A C 1
ATOM 1514 O O . GLU A 1 207 ? -17.053 5.148 12.730 1.00 92.94 207 GLU A O 1
ATOM 1519 N N . GLY A 1 208 ? -17.692 3.800 11.036 1.00 94.12 208 GLY A N 1
ATOM 1520 C CA . GLY A 1 208 ? -16.382 3.701 10.391 1.00 94.12 208 GLY A CA 1
ATOM 1521 C C . GLY A 1 208 ? -16.233 2.457 9.503 1.00 94.12 208 GLY A C 1
ATOM 1522 O O . GLY A 1 208 ? -17.168 1.658 9.389 1.00 94.12 208 GLY A O 1
ATOM 1523 N N . PRO A 1 209 ? -15.084 2.280 8.828 1.00 95.38 209 PRO A N 1
ATOM 1524 C CA . PRO A 1 209 ? -14.819 1.090 8.033 1.00 95.38 209 PRO A CA 1
ATOM 1525 C C . PRO A 1 209 ? -14.533 -0.129 8.922 1.00 95.38 209 PRO A C 1
ATOM 1527 O O . PRO A 1 209 ? -13.713 -0.081 9.841 1.00 95.38 209 PRO A O 1
ATOM 1530 N N . ASP A 1 210 ? -15.183 -1.243 8.590 1.00 96.75 210 ASP A N 1
ATOM 1531 C CA . ASP A 1 210 ? -15.036 -2.517 9.288 1.00 96.75 210 ASP A CA 1
ATOM 1532 C C . ASP A 1 210 ? -13.976 -3.419 8.646 1.00 96.75 210 ASP A C 1
ATOM 1534 O O . ASP A 1 210 ? -13.947 -3.608 7.426 1.00 96.75 210 ASP A O 1
ATOM 1538 N N . TYR A 1 211 ? -13.214 -4.116 9.482 1.00 96.75 211 TYR A N 1
ATOM 1539 C CA . TYR A 1 211 ? -12.183 -5.065 9.078 1.00 96.75 211 TYR A CA 1
ATOM 1540 C C . TYR A 1 211 ? -12.349 -6.397 9.789 1.00 96.75 211 TYR A C 1
ATOM 1542 O O . TYR A 1 211 ? -12.770 -6.461 10.940 1.00 96.75 211 TYR A O 1
ATOM 1550 N N . ALA A 1 212 ? -12.014 -7.478 9.088 1.00 95.75 212 ALA A N 1
ATOM 1551 C CA . ALA A 1 212 ? -11.983 -8.803 9.686 1.00 95.75 212 ALA A CA 1
ATOM 1552 C C . ALA A 1 212 ? -10.750 -8.952 10.590 1.00 95.75 212 ALA A C 1
ATOM 1554 O O . ALA A 1 212 ? -9.633 -8.596 10.203 1.00 95.75 212 ALA A O 1
ATOM 1555 N N . VAL A 1 213 ? -10.953 -9.538 11.766 1.00 95.50 213 VAL A N 1
ATOM 1556 C CA . VAL A 1 213 ? -9.885 -9.977 12.662 1.00 95.50 213 VAL A CA 1
ATOM 1557 C C . VAL A 1 213 ? -9.489 -11.390 12.247 1.00 95.50 213 VAL A C 1
ATOM 1559 O O . VAL A 1 213 ? -10.236 -12.356 12.406 1.00 95.50 213 VAL A O 1
ATOM 1562 N N . GLY A 1 214 ? -8.312 -11.512 11.636 1.00 93.06 214 GLY A N 1
ATOM 1563 C CA . GLY A 1 214 ? -7.729 -12.806 11.314 1.00 93.06 214 GLY A CA 1
ATOM 1564 C C . GLY A 1 214 ? -7.141 -13.476 12.555 1.00 93.06 214 GLY A C 1
ATOM 1565 O O . GLY A 1 214 ? -6.907 -12.843 13.576 1.00 93.06 214 GLY A O 1
ATOM 1566 N N . ARG A 1 215 ? -6.801 -14.767 12.444 1.00 89.38 215 ARG A N 1
ATOM 1567 C CA . ARG A 1 215 ? -6.198 -15.543 13.551 1.00 89.38 215 ARG A CA 1
ATOM 1568 C C . ARG A 1 215 ? -4.854 -15.015 14.061 1.00 89.38 215 ARG A C 1
ATOM 1570 O O . ARG A 1 215 ? -4.389 -15.481 15.088 1.00 89.38 215 ARG A O 1
ATOM 1577 N N . SER A 1 216 ? -4.173 -14.185 13.280 1.00 92.88 216 SER A N 1
ATOM 1578 C CA . SER A 1 216 ? -2.811 -13.736 13.582 1.00 92.88 216 SER A CA 1
ATOM 1579 C C . SER A 1 216 ? -2.535 -12.301 13.157 1.00 92.88 216 SER A C 1
ATOM 1581 O O . SER A 1 216 ? -1.393 -11.867 13.252 1.00 92.88 216 SER A O 1
ATOM 1583 N N . GLN A 1 217 ? -3.524 -11.604 12.595 1.00 95.38 217 GLN A N 1
ATOM 1584 C CA . GLN A 1 217 ? -3.363 -10.228 12.140 1.00 95.38 217 GLN A CA 1
ATOM 1585 C C . GLN A 1 217 ? -4.713 -9.577 11.855 1.00 95.38 217 GLN A C 1
ATOM 1587 O O . GLN A 1 217 ? -5.673 -10.253 11.474 1.00 95.38 217 GLN A O 1
ATOM 1592 N N . VAL A 1 218 ? -4.737 -8.251 11.943 1.00 95.81 218 VAL A N 1
ATOM 1593 C CA . VAL A 1 218 ? -5.809 -7.405 11.410 1.00 95.81 218 VAL A CA 1
ATOM 1594 C C . VAL A 1 218 ? -5.240 -6.641 10.219 1.00 95.81 218 VAL A C 1
ATOM 1596 O O . VAL A 1 218 ? -4.210 -5.979 10.343 1.00 95.81 218 VAL A O 1
ATOM 1599 N N . GLN A 1 219 ? -5.880 -6.750 9.055 1.00 96.75 219 GLN A N 1
ATOM 1600 C CA . GLN A 1 219 ? -5.440 -6.056 7.845 1.00 96.75 219 GLN A CA 1
ATOM 1601 C C . GLN A 1 219 ? -6.387 -4.899 7.539 1.00 96.75 219 GLN A C 1
ATOM 1603 O O . GLN A 1 219 ? -7.524 -5.118 7.126 1.00 96.75 219 GLN A O 1
ATOM 1608 N N . LEU A 1 220 ? -5.903 -3.675 7.738 1.00 96.31 220 LEU A N 1
ATOM 1609 C CA . LEU A 1 220 ? -6.626 -2.452 7.412 1.00 96.31 220 LEU A CA 1
ATOM 1610 C C . LEU A 1 220 ? -6.248 -2.027 5.996 1.00 96.31 220 LEU A C 1
ATOM 1612 O O . LEU A 1 220 ? -5.068 -1.904 5.679 1.00 96.31 220 LEU A O 1
ATOM 1616 N N . GLY A 1 221 ? -7.240 -1.817 5.139 1.00 95.75 221 GLY A N 1
ATOM 1617 C CA . GLY A 1 221 ? -7.027 -1.296 3.790 1.00 95.75 221 GLY A CA 1
ATOM 1618 C C . GLY A 1 221 ? -6.868 0.225 3.768 1.00 95.75 221 GLY A C 1
ATOM 1619 O O . GLY A 1 221 ? -6.832 0.884 4.808 1.00 95.75 221 GLY A O 1
ATOM 1620 N N . ASP A 1 222 ? -6.857 0.788 2.560 1.00 93.44 222 ASP A N 1
ATOM 1621 C CA . ASP A 1 222 ? -6.788 2.238 2.335 1.00 93.44 222 ASP A CA 1
ATOM 1622 C C . ASP A 1 222 ? -7.836 3.059 3.102 1.00 93.44 222 ASP A C 1
ATOM 1624 O O . ASP A 1 222 ? -7.468 4.118 3.611 1.00 93.44 222 ASP A O 1
ATOM 1628 N N . PRO A 1 223 ? -9.113 2.633 3.241 1.00 94.62 223 PRO A N 1
ATOM 1629 C CA . PRO A 1 223 ? -10.069 3.408 4.026 1.00 94.62 223 PRO A CA 1
ATOM 1630 C C . PRO A 1 223 ? -9.623 3.554 5.484 1.00 94.62 223 PRO A C 1
ATOM 1632 O O . PRO A 1 223 ? -9.677 4.643 6.028 1.00 94.62 223 PRO A O 1
ATOM 1635 N N . GLY A 1 224 ? -9.101 2.487 6.093 1.00 93.50 224 GLY A N 1
ATOM 1636 C CA . GLY A 1 224 ? -8.637 2.493 7.480 1.00 93.50 224 GLY A CA 1
ATOM 1637 C C . GLY A 1 224 ? -7.381 3.335 7.638 1.00 93.50 224 GLY A C 1
ATOM 1638 O O . GLY A 1 224 ? -7.270 4.078 8.602 1.00 93.50 224 GLY A O 1
ATOM 1639 N N . ARG A 1 225 ? -6.476 3.289 6.651 1.00 94.56 225 ARG A N 1
ATOM 1640 C CA . ARG A 1 225 ? -5.307 4.174 6.600 1.00 94.56 225 ARG A CA 1
ATOM 1641 C C . ARG A 1 225 ? -5.713 5.654 6.628 1.00 94.56 225 ARG A C 1
ATOM 1643 O O . ARG A 1 225 ? -5.137 6.422 7.388 1.00 94.56 225 ARG A O 1
ATOM 1650 N N . ARG A 1 226 ? -6.717 6.035 5.831 1.00 91.50 226 ARG A N 1
ATOM 1651 C CA . ARG A 1 226 ? -7.224 7.417 5.774 1.00 91.50 226 ARG A CA 1
ATOM 1652 C C . ARG A 1 226 ? -7.867 7.864 7.083 1.00 91.50 226 ARG A C 1
ATOM 1654 O O . ARG A 1 226 ? -7.596 8.979 7.497 1.00 91.50 226 ARG A O 1
ATOM 1661 N N . GLU A 1 227 ? -8.652 7.004 7.733 1.00 93.44 227 GLU A N 1
ATOM 1662 C CA . GLU A 1 227 ? -9.247 7.315 9.048 1.00 93.44 227 GLU A CA 1
ATOM 1663 C C . GLU A 1 227 ? -8.190 7.488 10.148 1.00 93.44 227 GLU A C 1
ATOM 1665 O O . GLU A 1 227 ? -8.414 8.209 11.106 1.00 93.44 227 GLU A O 1
ATOM 1670 N N . ILE A 1 228 ? -7.031 6.831 10.033 1.00 93.31 228 ILE A N 1
ATOM 1671 C CA . ILE A 1 228 ? -5.923 7.006 10.988 1.00 93.31 228 ILE A CA 1
ATOM 1672 C C . ILE A 1 228 ? -5.128 8.291 10.691 1.00 93.31 228 ILE A C 1
ATOM 1674 O O . ILE A 1 228 ? -4.424 8.784 11.570 1.00 93.31 228 ILE A O 1
ATOM 1678 N N . GLY A 1 229 ? -5.230 8.831 9.471 1.00 92.62 229 GLY A N 1
ATOM 1679 C CA . GLY A 1 229 ? -4.492 10.019 9.040 1.00 92.62 229 GLY A CA 1
ATOM 1680 C C . GLY A 1 229 ? -2.997 9.763 8.847 1.00 92.62 229 GLY A C 1
ATOM 1681 O O . GLY A 1 229 ? -2.185 10.541 9.331 1.00 92.62 229 GLY A O 1
ATOM 1682 N N . VAL A 1 230 ? -2.635 8.649 8.198 1.00 93.44 230 VAL A N 1
ATOM 1683 C CA . VAL A 1 230 ? -1.230 8.272 7.947 1.00 93.44 230 VAL A CA 1
ATOM 1684 C C . VAL A 1 230 ? -0.959 7.968 6.480 1.00 93.44 230 VAL A C 1
ATOM 1686 O O . VAL A 1 230 ? -1.814 7.429 5.767 1.00 93.44 230 VAL A O 1
ATOM 1689 N N . ASP A 1 231 ? 0.254 8.264 6.041 1.00 92.62 231 ASP A N 1
ATOM 1690 C CA . ASP A 1 231 ? 0.742 8.011 4.695 1.00 92.62 231 ASP A CA 1
ATOM 1691 C C . ASP A 1 231 ? 1.510 6.693 4.582 1.00 92.62 231 ASP A C 1
ATOM 1693 O O . ASP A 1 231 ? 1.658 5.917 5.529 1.00 92.62 231 ASP A O 1
ATOM 1697 N N . VAL A 1 232 ? 1.900 6.348 3.355 1.00 91.12 232 VAL A N 1
ATOM 1698 C CA . VAL A 1 232 ? 2.737 5.169 3.112 1.00 91.12 232 VAL A CA 1
ATOM 1699 C C . VAL A 1 232 ? 4.110 5.425 3.728 1.00 91.12 232 VAL A C 1
ATOM 1701 O O . VAL A 1 232 ? 4.630 6.521 3.610 1.00 91.12 232 VAL A O 1
ATOM 1704 N N . GLU A 1 233 ? 4.705 4.397 4.335 1.00 91.62 233 GLU A N 1
ATOM 1705 C CA . GLU A 1 233 ? 5.986 4.454 5.063 1.00 91.62 233 GLU A CA 1
ATOM 1706 C C . GLU A 1 233 ? 5.918 5.048 6.478 1.00 91.62 233 GLU A C 1
ATOM 1708 O O . GLU A 1 233 ? 6.844 4.826 7.271 1.00 91.62 233 GLU A O 1
ATOM 1713 N N . ASP A 1 234 ? 4.786 5.647 6.853 1.00 93.88 234 ASP A N 1
ATOM 1714 C CA . ASP A 1 234 ? 4.548 6.114 8.214 1.00 93.88 234 ASP A CA 1
ATOM 1715 C C . ASP A 1 234 ? 4.616 4.984 9.227 1.00 93.88 234 ASP A C 1
ATOM 1717 O O . ASP A 1 234 ? 4.411 3.799 8.937 1.00 93.88 234 ASP A O 1
ATOM 1721 N N . ARG A 1 235 ? 4.885 5.354 10.476 1.00 93.94 235 ARG A N 1
ATOM 1722 C CA . ARG A 1 235 ? 4.851 4.425 11.599 1.00 93.94 235 ARG A CA 1
ATOM 1723 C C . ARG A 1 235 ? 3.667 4.744 12.479 1.00 93.94 235 ARG A C 1
ATOM 1725 O O . ARG A 1 235 ? 3.481 5.885 12.880 1.00 93.94 235 ARG A O 1
ATOM 1732 N N . ILE A 1 236 ? 2.932 3.706 12.848 1.00 95.12 236 ILE A N 1
ATOM 1733 C CA . ILE A 1 236 ? 1.872 3.797 13.847 1.00 95.12 236 ILE A CA 1
ATOM 1734 C C . ILE A 1 236 ? 2.220 2.941 15.055 1.00 95.12 236 ILE A C 1
ATOM 1736 O O . ILE A 1 236 ? 2.856 1.889 14.937 1.00 95.12 236 ILE A O 1
ATOM 1740 N N . ARG A 1 237 ? 1.765 3.392 16.215 1.00 95.06 237 ARG A N 1
ATOM 1741 C CA . ARG A 1 237 ? 1.858 2.710 17.497 1.00 95.06 237 ARG A CA 1
ATOM 1742 C C . ARG A 1 237 ? 0.482 2.196 17.897 1.00 95.06 237 ARG A C 1
ATOM 1744 O O . ARG A 1 237 ? -0.476 2.964 17.926 1.00 95.06 237 ARG A O 1
ATOM 1751 N N . ALA A 1 238 ? 0.400 0.914 18.243 1.00 96.06 238 ALA A N 1
ATOM 1752 C CA . ALA A 1 238 ? -0.812 0.287 18.757 1.00 96.06 238 ALA A CA 1
ATOM 1753 C C . ALA A 1 238 ? -0.778 0.237 20.293 1.00 96.06 238 ALA A C 1
ATOM 1755 O O . ALA A 1 238 ? 0.098 -0.393 20.894 1.00 96.06 238 ALA A O 1
ATOM 1756 N N . ILE A 1 239 ? -1.739 0.900 20.933 1.00 95.25 239 ILE A N 1
ATOM 1757 C CA . ILE A 1 239 ? -1.844 1.024 22.388 1.00 95.25 239 ILE A CA 1
ATOM 1758 C C . ILE A 1 239 ? -3.180 0.422 22.833 1.00 95.25 239 ILE A C 1
ATOM 1760 O O . ILE A 1 239 ? -4.224 0.868 22.360 1.00 95.25 239 ILE A O 1
ATOM 1764 N N . PRO A 1 240 ? -3.192 -0.548 23.757 1.00 95.25 240 PRO A N 1
ATOM 1765 C CA . PRO A 1 240 ? -4.441 -1.085 24.274 1.00 95.25 240 PRO A CA 1
ATOM 1766 C C . PRO A 1 240 ? -5.167 -0.004 25.085 1.00 95.25 240 PRO A C 1
ATOM 1768 O O . PRO A 1 240 ? -4.575 0.627 25.965 1.00 95.25 240 PRO A O 1
ATOM 1771 N N . ASP A 1 241 ? -6.451 0.194 24.799 1.00 94.31 241 ASP A N 1
ATOM 1772 C CA . ASP A 1 241 ? -7.343 1.115 25.505 1.00 94.31 241 ASP A CA 1
ATOM 1773 C C . ASP A 1 241 ? -8.649 0.393 25.863 1.00 94.31 241 ASP A C 1
ATOM 1775 O O . ASP A 1 241 ? -9.635 0.402 25.121 1.00 94.31 241 ASP A O 1
ATOM 1779 N N . GLY A 1 242 ? -8.628 -0.316 26.995 1.00 94.44 242 GLY A N 1
ATOM 1780 C CA . GLY A 1 242 ? -9.735 -1.178 27.412 1.00 94.44 242 GLY A CA 1
ATOM 1781 C C . GLY A 1 242 ? -9.991 -2.296 26.398 1.00 94.44 242 GLY A C 1
ATOM 1782 O O . GLY A 1 242 ? -9.076 -3.051 26.075 1.00 94.44 242 GLY A O 1
ATOM 1783 N N . ASP A 1 243 ? -11.225 -2.379 25.897 1.00 94.81 243 ASP A N 1
ATOM 1784 C CA . ASP A 1 243 ? -11.637 -3.356 24.876 1.00 94.81 243 ASP A CA 1
ATOM 1785 C C . ASP A 1 243 ? -11.271 -2.911 23.446 1.00 94.81 243 ASP A C 1
ATOM 1787 O O . ASP A 1 243 ? -11.456 -3.664 22.493 1.00 94.81 243 ASP A O 1
ATOM 1791 N N . SER A 1 244 ? -10.760 -1.687 23.285 1.00 96.25 244 SER A N 1
ATOM 1792 C CA . SER A 1 244 ? -10.298 -1.131 22.011 1.00 96.25 244 SER A CA 1
ATOM 1793 C C . SER A 1 244 ? -8.774 -1.069 21.926 1.00 96.25 244 SER A C 1
ATOM 1795 O O . SER A 1 244 ? -8.070 -1.177 22.932 1.00 96.25 244 SER A O 1
ATOM 1797 N N . VAL A 1 245 ? -8.250 -0.876 20.715 1.00 96.88 245 VAL A N 1
ATOM 1798 C CA . VAL A 1 245 ? -6.829 -0.578 20.487 1.00 96.88 245 VAL A CA 1
ATOM 1799 C C . VAL A 1 245 ? -6.720 0.766 19.793 1.00 96.88 245 VAL A C 1
ATOM 1801 O O . VAL A 1 245 ? -7.179 0.926 18.667 1.00 96.88 245 VAL A O 1
ATOM 1804 N N . ARG A 1 246 ? -6.083 1.723 20.453 1.00 96.50 246 ARG A N 1
ATOM 1805 C CA . ARG A 1 246 ? -5.807 3.041 19.896 1.00 96.50 246 ARG A CA 1
ATOM 1806 C C . ARG A 1 246 ? -4.572 2.980 19.003 1.00 96.50 246 ARG A C 1
ATOM 1808 O O . ARG A 1 246 ? -3.524 2.478 19.413 1.00 96.50 246 ARG A O 1
ATOM 1815 N N . LEU A 1 247 ? -4.708 3.487 17.789 1.00 96.31 247 LEU A N 1
ATOM 1816 C CA . LEU A 1 247 ? -3.667 3.615 16.782 1.00 96.31 247 LEU A CA 1
ATOM 1817 C C . LEU A 1 247 ? -3.254 5.081 16.715 1.00 96.31 247 LEU A C 1
ATOM 1819 O O . LEU A 1 247 ? -4.049 5.925 16.314 1.00 96.31 247 LEU A O 1
ATOM 1823 N N . GLU A 1 248 ? -2.022 5.377 17.110 1.00 94.75 248 GLU A N 1
ATOM 1824 C CA . GLU A 1 248 ? -1.467 6.731 17.046 1.00 94.75 248 GLU A CA 1
ATOM 1825 C C . GLU A 1 248 ? -0.324 6.758 16.025 1.00 94.75 248 GLU A C 1
ATOM 1827 O O . GLU A 1 248 ? 0.537 5.871 16.074 1.00 94.75 248 GLU A O 1
ATOM 1832 N N . PRO A 1 249 ? -0.263 7.748 15.121 1.00 93.31 249 PRO A N 1
ATOM 1833 C CA . PRO A 1 249 ? 0.948 8.022 14.360 1.00 93.31 249 PRO A CA 1
ATOM 1834 C C . PRO A 1 249 ? 2.111 8.263 15.328 1.00 93.31 249 PRO A C 1
ATOM 1836 O O . PRO A 1 249 ? 1.959 8.907 16.367 1.00 93.31 249 PRO A O 1
ATOM 1839 N N . VAL A 1 250 ? 3.283 7.715 15.027 1.00 92.00 250 VAL A N 1
ATOM 1840 C CA . VAL A 1 250 ? 4.491 8.009 15.799 1.00 92.00 250 VAL A CA 1
ATOM 1841 C C . VAL A 1 250 ? 4.997 9.375 15.342 1.00 92.00 250 VAL A C 1
ATOM 1843 O O . VAL A 1 250 ? 5.360 9.518 14.177 1.00 92.00 250 VAL A O 1
ATOM 1846 N N . ASP A 1 251 ? 5.000 10.357 16.253 1.00 72.00 251 ASP A N 1
ATOM 1847 C CA . ASP A 1 251 ? 5.420 11.744 15.995 1.00 72.00 251 ASP A CA 1
ATOM 1848 C C . ASP A 1 251 ? 6.692 11.807 15.126 1.00 72.00 251 ASP A C 1
ATOM 1850 O O . ASP A 1 251 ? 7.733 11.236 15.478 1.00 72.00 251 ASP A O 1
ATOM 1854 N N . GLY A 1 252 ? 6.586 12.505 13.989 1.00 56.88 252 GLY A N 1
ATOM 1855 C CA . GLY A 1 252 ? 7.619 12.612 12.951 1.00 56.88 252 GLY A CA 1
ATOM 1856 C C . GLY A 1 252 ? 7.368 11.787 11.682 1.00 56.88 252 GLY A C 1
ATOM 1857 O O . GLY A 1 252 ? 8.277 11.689 10.863 1.00 56.88 252 GLY A O 1
ATOM 1858 N N . ALA A 1 253 ? 6.190 11.168 11.544 1.00 51.06 253 ALA A N 1
ATOM 1859 C CA . ALA A 1 253 ? 5.782 10.439 10.339 1.00 51.06 253 ALA A CA 1
ATOM 1860 C C . ALA A 1 253 ? 4.854 11.248 9.413 1.00 51.06 253 ALA A C 1
ATOM 1862 O O . ALA A 1 253 ? 4.998 11.152 8.208 1.00 51.06 253 ALA A O 1
ATOM 1863 N N . GLY A 1 254 ? 3.975 12.096 9.952 1.00 47.28 254 GLY A N 1
ATOM 1864 C CA . GLY A 1 254 ? 3.233 13.045 9.123 1.00 47.28 254 GLY A CA 1
ATOM 1865 C C . GLY A 1 254 ? 4.106 14.257 8.839 1.00 47.28 254 GLY A C 1
ATOM 1866 O O . GLY A 1 254 ? 4.527 14.924 9.790 1.00 47.28 254 GLY A O 1
ATOM 1867 N N . ASP A 1 255 ? 4.383 14.531 7.565 1.00 48.06 255 ASP A N 1
ATOM 1868 C CA . ASP A 1 255 ? 4.790 15.864 7.138 1.00 48.06 255 ASP A CA 1
ATOM 1869 C C . ASP A 1 255 ? 3.816 16.858 7.778 1.00 48.06 255 ASP A C 1
ATOM 1871 O O . ASP A 1 255 ? 2.595 16.734 7.658 1.00 48.06 255 ASP A O 1
ATOM 1875 N N . GLU A 1 256 ? 4.356 17.794 8.552 1.00 48.91 256 GLU A N 1
ATOM 1876 C CA . GLU A 1 256 ? 3.611 18.953 9.011 1.00 48.91 256 GLU A CA 1
ATOM 1877 C C . GLU A 1 256 ? 3.108 19.644 7.743 1.00 48.91 256 GLU A C 1
ATOM 1879 O O . GLU A 1 256 ? 3.880 20.366 7.123 1.00 48.91 256 GLU A O 1
ATOM 1884 N N . ASP A 1 257 ? 1.864 19.386 7.318 1.00 46.81 257 ASP A N 1
ATOM 1885 C CA . ASP A 1 257 ? 1.198 20.189 6.295 1.00 46.81 257 ASP A CA 1
ATOM 1886 C C . ASP A 1 257 ? 1.366 21.650 6.746 1.00 46.81 257 ASP A C 1
ATOM 1888 O O . ASP A 1 257 ? 0.763 22.048 7.755 1.00 46.81 257 ASP A O 1
ATOM 1892 N N . PRO A 1 258 ? 2.194 22.471 6.069 1.00 47.09 258 PRO A N 1
ATOM 1893 C CA . PRO A 1 258 ? 2.480 23.826 6.530 1.00 47.09 258 PRO A CA 1
ATOM 1894 C C . PRO A 1 258 ? 1.279 24.774 6.347 1.00 47.09 258 PRO A C 1
ATOM 1896 O O . PRO A 1 258 ? 1.392 25.966 6.618 1.00 47.09 258 PRO A O 1
ATOM 1899 N N . ASP A 1 259 ? 0.117 24.246 5.954 1.00 52.94 259 ASP A N 1
ATOM 1900 C CA . ASP A 1 259 ? -1.111 24.983 5.659 1.00 52.94 259 ASP A CA 1
ATOM 1901 C C . ASP A 1 259 ? -2.172 24.890 6.777 1.00 52.94 259 ASP A C 1
ATOM 1903 O O . ASP A 1 259 ? -3.349 25.175 6.556 1.00 52.94 259 ASP A O 1
ATOM 1907 N N . SER A 1 260 ? -1.810 24.495 8.004 1.00 48.44 260 SER A N 1
ATOM 1908 C CA . SER A 1 260 ? -2.731 24.636 9.138 1.00 48.44 260 SER A CA 1
ATOM 1909 C C . SER A 1 260 ? -2.613 26.033 9.745 1.00 48.44 260 SER A C 1
ATOM 1911 O O . SER A 1 260 ? -1.824 26.244 10.663 1.00 48.44 260 SER A O 1
ATOM 1913 N N . ASP A 1 261 ? -3.460 26.939 9.243 1.00 52.03 261 ASP A N 1
ATOM 1914 C CA . ASP A 1 261 ? -3.786 28.336 9.602 1.00 52.03 261 ASP A CA 1
ATOM 1915 C C . ASP A 1 261 ? -3.930 28.663 11.113 1.00 52.03 261 ASP A C 1
ATOM 1917 O O . ASP A 1 261 ? -4.902 29.276 11.582 1.00 52.03 261 ASP A O 1
ATOM 1921 N N . GLY A 1 262 ? -2.957 28.275 11.924 1.00 46.81 262 GLY A N 1
ATOM 1922 C CA . GLY A 1 262 ? -2.808 28.686 13.303 1.00 46.81 262 GLY A CA 1
ATOM 1923 C C . GLY A 1 262 ? -2.332 30.126 13.338 1.00 46.81 262 GLY A C 1
ATOM 1924 O O . GLY A 1 262 ? -1.141 30.380 13.330 1.00 46.81 262 GLY A O 1
ATOM 1925 N N . THR A 1 263 ? -3.284 31.059 13.371 1.00 51.75 263 THR A N 1
ATOM 1926 C CA . THR A 1 263 ? -3.103 32.483 13.711 1.00 51.75 263 THR A CA 1
ATOM 1927 C C . THR A 1 263 ? -2.267 32.683 14.991 1.00 51.75 263 THR A C 1
ATOM 1929 O O . THR A 1 263 ? -2.797 32.961 16.069 1.00 51.75 263 THR A O 1
ATOM 1932 N N . GLU A 1 264 ? -0.953 32.576 14.879 1.00 47.16 264 GLU A N 1
ATOM 1933 C CA . GLU A 1 264 ? 0.000 33.266 15.728 1.00 47.16 264 GLU A CA 1
ATOM 1934 C C . GLU A 1 264 ? 0.634 34.336 14.843 1.00 47.16 264 GLU A C 1
ATOM 1936 O O . GLU A 1 264 ? 1.124 34.069 13.754 1.00 47.16 264 GLU A O 1
ATOM 1941 N N . ASP A 1 265 ? 0.464 35.580 15.277 1.00 50.25 265 ASP A N 1
ATOM 1942 C CA . ASP A 1 265 ? 0.882 36.832 14.641 1.00 50.25 265 ASP A CA 1
ATOM 1943 C C . ASP A 1 265 ? 2.421 36.940 14.699 1.00 50.25 265 ASP A C 1
ATOM 1945 O O . ASP A 1 265 ? 2.970 37.879 15.278 1.00 50.25 265 ASP A O 1
ATOM 1949 N N . ASP A 1 266 ? 3.120 35.918 14.197 1.00 51.88 266 ASP A N 1
ATOM 1950 C CA . ASP A 1 266 ? 4.519 36.018 13.830 1.00 51.88 266 ASP A CA 1
ATOM 1951 C C . ASP A 1 266 ? 4.533 36.963 12.640 1.00 51.88 266 ASP A C 1
ATOM 1953 O O . ASP A 1 266 ? 4.002 36.664 11.580 1.00 51.88 266 ASP A O 1
ATOM 1957 N N . GLU A 1 267 ? 5.015 38.178 12.877 1.00 59.31 267 GLU A N 1
ATOM 1958 C CA . GLU A 1 267 ? 5.075 39.247 11.892 1.00 59.31 267 GLU A CA 1
ATOM 1959 C C . GLU A 1 267 ? 5.812 38.721 10.652 1.00 59.31 267 GLU A C 1
ATOM 1961 O O . GLU A 1 267 ? 7.044 38.723 10.642 1.00 59.31 267 GLU A O 1
ATOM 1966 N N . ASP A 1 268 ? 5.057 38.232 9.658 1.00 65.38 268 ASP A N 1
ATOM 1967 C CA . ASP A 1 268 ? 5.560 37.577 8.452 1.00 65.38 268 ASP A CA 1
ATOM 1968 C C . ASP A 1 268 ? 6.560 38.504 7.768 1.00 65.38 268 ASP A C 1
ATOM 1970 O O . ASP A 1 268 ? 6.213 39.435 7.029 1.00 65.38 268 ASP A O 1
ATOM 1974 N N . GLY A 1 269 ? 7.835 38.291 8.083 1.00 80.81 269 GLY A N 1
ATOM 1975 C CA . GLY A 1 269 ? 8.924 39.009 7.462 1.00 80.81 269 GLY A CA 1
ATOM 1976 C C . GLY A 1 269 ? 8.880 38.719 5.971 1.00 80.81 269 GLY A C 1
ATOM 1977 O O . GLY A 1 269 ? 8.647 37.590 5.551 1.00 80.81 269 GLY A O 1
ATOM 1978 N N . LEU A 1 270 ? 9.112 39.739 5.159 1.00 90.62 270 LEU A N 1
ATOM 1979 C CA . LEU A 1 270 ? 9.260 39.569 3.726 1.00 90.62 270 LEU A CA 1
ATOM 1980 C C . LEU A 1 270 ? 10.496 38.710 3.433 1.00 90.62 270 LEU A C 1
ATOM 1982 O O . LEU A 1 270 ? 11.470 38.710 4.193 1.00 90.62 270 LEU A O 1
ATOM 1986 N N . TRP A 1 271 ? 10.449 38.014 2.303 1.00 92.75 271 TRP A N 1
ATOM 1987 C CA . TRP A 1 271 ? 11.488 37.114 1.811 1.00 92.75 271 TRP A CA 1
ATOM 1988 C C . TRP A 1 271 ? 12.047 37.618 0.482 1.00 92.75 271 TRP A C 1
ATOM 1990 O O . TRP A 1 271 ? 11.318 38.187 -0.334 1.00 92.75 271 TRP A O 1
ATOM 2000 N N . CYS A 1 272 ? 13.342 37.414 0.247 1.00 92.12 272 CYS A N 1
ATOM 2001 C CA . CYS A 1 272 ? 13.975 37.694 -1.034 1.00 92.12 272 CYS A CA 1
ATOM 2002 C C . CYS A 1 272 ? 13.701 36.539 -2.005 1.00 92.12 272 CYS A C 1
ATOM 2004 O O . CYS A 1 272 ? 14.259 35.456 -1.857 1.00 92.12 272 CYS A O 1
ATOM 2006 N N . GLY A 1 273 ? 12.893 36.781 -3.037 1.00 87.69 273 GLY A N 1
ATOM 2007 C CA . GLY A 1 273 ? 12.507 35.766 -4.026 1.00 87.69 273 GLY A CA 1
ATOM 2008 C C . GLY A 1 273 ? 13.628 35.253 -4.940 1.00 87.69 273 GLY A C 1
ATOM 2009 O O . GLY A 1 273 ? 13.353 34.439 -5.811 1.00 87.69 273 GLY A O 1
ATOM 2010 N N . VAL A 1 274 ? 14.868 35.732 -4.779 1.00 88.25 274 VAL A N 1
ATOM 2011 C CA . VAL A 1 274 ? 16.034 35.288 -5.570 1.00 88.25 274 VAL A CA 1
ATOM 2012 C C . VAL A 1 274 ? 16.901 34.294 -4.791 1.00 88.25 274 VAL A C 1
ATOM 2014 O O . VAL A 1 274 ? 17.403 33.338 -5.366 1.00 88.25 274 VAL A O 1
ATOM 2017 N N . CYS A 1 275 ? 17.087 34.499 -3.482 1.00 90.44 275 CYS A N 1
ATOM 2018 C CA . CYS A 1 275 ? 17.967 33.662 -2.655 1.00 90.44 275 CYS A CA 1
ATOM 2019 C C . CYS A 1 275 ? 17.252 32.934 -1.507 1.00 90.44 275 CYS A C 1
ATOM 2021 O O . CYS A 1 275 ? 17.882 32.134 -0.820 1.00 90.44 275 CYS A O 1
ATOM 2023 N N . GLY A 1 276 ? 15.975 33.238 -1.259 1.00 88.94 276 GLY A N 1
ATOM 2024 C CA . GLY A 1 276 ? 15.195 32.653 -0.168 1.00 88.94 276 GLY A CA 1
ATOM 2025 C C . GLY A 1 276 ? 15.553 33.173 1.226 1.00 88.94 276 GLY A C 1
ATOM 2026 O O . GLY A 1 276 ? 15.069 32.635 2.215 1.00 88.94 276 GLY A O 1
ATOM 2027 N N . GLU A 1 277 ? 16.387 34.212 1.358 1.00 91.31 277 GLU A N 1
ATOM 2028 C CA . GLU A 1 277 ? 16.650 34.821 2.668 1.00 91.31 277 GLU A CA 1
ATOM 2029 C C . GLU A 1 277 ? 15.401 35.581 3.149 1.00 91.31 277 GLU A C 1
ATOM 2031 O O . GLU A 1 277 ? 14.788 36.326 2.382 1.00 91.31 277 GLU A O 1
ATOM 2036 N N . GLY A 1 278 ? 14.996 35.368 4.403 1.00 89.12 278 GLY A N 1
ATOM 2037 C CA . GLY A 1 278 ? 13.775 35.924 4.995 1.00 89.12 278 GLY A CA 1
ATOM 2038 C C . GLY A 1 278 ? 14.003 36.778 6.231 1.00 89.12 278 GLY A C 1
ATOM 2039 O O . GLY A 1 278 ? 15.129 36.970 6.689 1.00 89.12 278 GLY A O 1
ATOM 2040 N N . GLY A 1 279 ? 12.902 37.263 6.808 1.00 88.38 279 GLY A N 1
ATOM 2041 C CA . GLY A 1 279 ? 12.921 38.055 8.042 1.00 88.38 279 GLY A CA 1
ATOM 2042 C C . GLY A 1 279 ? 13.103 39.559 7.822 1.00 88.38 279 GLY A C 1
ATOM 2043 O O . GLY A 1 279 ? 13.494 40.271 8.749 1.00 88.38 279 GLY A O 1
ATOM 2044 N N . PHE A 1 280 ? 12.826 40.059 6.614 1.00 90.75 280 PHE A N 1
ATOM 2045 C CA . PHE A 1 280 ? 12.859 41.490 6.322 1.00 90.75 280 PHE A CA 1
ATOM 2046 C C . PHE A 1 280 ? 11.567 42.158 6.801 1.00 90.75 280 PHE A C 1
ATOM 2048 O O . PHE A 1 280 ? 10.471 41.781 6.399 1.00 90.75 280 PHE A O 1
ATOM 2055 N N . ALA A 1 281 ? 11.664 43.195 7.627 1.00 88.19 281 ALA A N 1
ATOM 2056 C CA . ALA A 1 281 ? 10.485 43.884 8.144 1.00 88.19 281 ALA A CA 1
ATOM 2057 C C . ALA A 1 281 ? 9.821 44.777 7.082 1.00 88.19 281 ALA A C 1
ATOM 2059 O O . ALA A 1 281 ? 8.652 45.144 7.212 1.00 88.19 281 ALA A O 1
ATOM 2060 N N . THR A 1 282 ? 10.555 45.180 6.035 1.00 89.31 282 THR A N 1
ATOM 2061 C CA . THR A 1 282 ? 10.021 46.032 4.962 1.00 89.31 282 THR A CA 1
ATOM 2062 C C . THR A 1 282 ? 10.589 45.693 3.587 1.00 89.31 282 THR A C 1
ATOM 2064 O O . THR A 1 282 ? 11.714 45.220 3.462 1.00 89.31 282 THR A O 1
ATOM 2067 N N . ALA A 1 283 ? 9.843 46.021 2.527 1.00 88.94 283 ALA A N 1
ATOM 2068 C CA . ALA A 1 283 ? 10.298 45.826 1.147 1.00 88.94 283 ALA A CA 1
ATOM 2069 C C . ALA A 1 283 ? 11.592 46.602 0.828 1.00 88.94 283 ALA A C 1
ATOM 2071 O O . ALA A 1 283 ? 12.369 46.169 -0.013 1.00 88.94 283 ALA A O 1
ATOM 2072 N N . GLY A 1 284 ? 11.850 47.713 1.529 1.00 90.75 284 GLY A N 1
ATOM 2073 C CA . GLY A 1 284 ? 13.107 48.453 1.393 1.00 90.75 284 GLY A CA 1
ATOM 2074 C C . GLY A 1 284 ? 14.315 47.698 1.955 1.00 90.75 284 GLY A C 1
ATOM 2075 O O . GLY A 1 284 ? 15.410 47.842 1.434 1.00 90.75 284 GLY A O 1
ATOM 2076 N N . GLU A 1 285 ? 14.126 46.854 2.973 1.00 93.94 285 GLU A N 1
ATOM 2077 C CA . GLU A 1 285 ? 15.201 45.989 3.480 1.00 93.94 285 GLU A CA 1
ATOM 2078 C C . GLU A 1 285 ? 15.477 44.818 2.528 1.00 93.94 285 GLU A C 1
ATOM 2080 O O . GLU A 1 285 ? 16.631 44.420 2.382 1.00 93.94 285 GLU A O 1
ATOM 2085 N N . VAL A 1 286 ? 14.448 44.321 1.826 1.00 91.50 286 VAL A N 1
ATOM 2086 C CA . VAL A 1 286 ? 14.618 43.349 0.731 1.00 91.50 286 VAL A CA 1
ATOM 2087 C C . VAL A 1 286 ? 15.402 43.977 -0.426 1.00 91.50 286 VAL A C 1
ATOM 2089 O O . VAL A 1 286 ? 16.292 43.333 -0.970 1.00 91.50 286 VAL A O 1
ATOM 2092 N N . GLU A 1 287 ? 15.116 45.234 -0.783 1.00 91.12 287 GLU A N 1
ATOM 2093 C CA . GLU A 1 287 ? 15.849 45.990 -1.813 1.00 91.12 287 GLU A CA 1
ATOM 2094 C C . GLU A 1 287 ? 17.316 46.232 -1.408 1.00 91.12 287 GLU A C 1
ATOM 2096 O O . GLU A 1 287 ? 18.223 45.926 -2.181 1.00 91.12 287 GLU A O 1
ATOM 2101 N N . ASP A 1 288 ? 17.570 46.675 -0.171 1.00 92.44 288 ASP A N 1
ATOM 2102 C CA . ASP A 1 288 ? 18.930 46.858 0.356 1.00 92.44 288 ASP A CA 1
ATOM 2103 C C . ASP A 1 288 ? 19.723 45.534 0.379 1.00 92.44 288 ASP A C 1
ATOM 2105 O O . ASP A 1 288 ? 20.920 45.513 0.070 1.00 92.44 288 ASP A O 1
ATOM 2109 N N . HIS A 1 289 ? 19.071 44.419 0.738 1.00 93.75 289 HIS A N 1
ATOM 2110 C CA . HIS A 1 289 ? 19.669 43.086 0.659 1.00 93.75 289 HIS A CA 1
ATOM 2111 C C . HIS A 1 289 ? 19.961 42.693 -0.792 1.00 93.75 289 HIS A C 1
ATOM 2113 O O . HIS A 1 289 ? 21.075 42.269 -1.083 1.00 93.75 289 HIS A O 1
ATOM 2119 N N . HIS A 1 290 ? 19.000 42.868 -1.701 1.00 90.94 290 HIS A N 1
ATOM 2120 C CA . HIS A 1 290 ? 19.125 42.521 -3.116 1.00 90.94 290 HIS A CA 1
ATOM 2121 C C . HIS A 1 290 ? 20.327 43.227 -3.770 1.00 90.94 290 HIS A C 1
ATOM 2123 O O . HIS A 1 290 ? 21.158 42.586 -4.419 1.00 90.94 290 HIS A O 1
ATOM 2129 N N . ASP A 1 291 ? 20.489 44.527 -3.506 1.00 89.25 291 ASP A N 1
ATOM 2130 C CA . ASP A 1 291 ? 21.638 45.314 -3.963 1.00 89.25 291 ASP A CA 1
ATOM 2131 C C . ASP A 1 291 ? 22.953 44.892 -3.283 1.00 89.25 291 ASP A C 1
ATOM 2133 O O . ASP A 1 291 ? 24.016 44.864 -3.913 1.00 89.25 291 ASP A O 1
ATOM 2137 N N . GLY A 1 292 ? 22.905 44.571 -1.986 1.00 90.12 292 GLY A N 1
ATOM 2138 C CA . GLY A 1 292 ? 24.071 44.171 -1.196 1.00 90.12 292 GLY A CA 1
ATOM 2139 C C . GLY A 1 292 ? 24.607 42.778 -1.537 1.00 90.12 292 GLY A C 1
ATOM 2140 O O . GLY A 1 292 ? 25.824 42.571 -1.521 1.00 90.12 292 GLY A O 1
ATOM 2141 N N . ALA A 1 293 ? 23.712 41.847 -1.860 1.00 88.81 293 ALA A N 1
ATOM 2142 C CA . ALA A 1 293 ? 24.012 40.484 -2.283 1.00 88.81 293 ALA A CA 1
ATOM 2143 C C . ALA A 1 293 ? 24.367 40.399 -3.779 1.00 88.81 293 ALA A C 1
ATOM 2145 O O . ALA A 1 293 ? 24.963 39.416 -4.218 1.00 88.81 293 ALA A O 1
ATOM 2146 N N . GLY A 1 294 ? 24.093 41.462 -4.546 1.00 88.94 294 GLY A N 1
ATOM 2147 C CA . GLY A 1 294 ? 24.459 41.566 -5.957 1.00 88.94 294 GLY A CA 1
ATOM 2148 C C . GLY A 1 294 ? 23.541 40.772 -6.880 1.00 88.94 294 GLY A C 1
ATOM 2149 O O . GLY A 1 294 ? 23.999 40.287 -7.913 1.00 88.94 294 GLY A O 1
ATOM 2150 N N . HIS A 1 295 ? 22.272 40.626 -6.507 1.00 85.50 295 HIS A N 1
ATOM 2151 C CA . HIS A 1 295 ? 21.274 39.974 -7.344 1.00 85.50 295 HIS A CA 1
ATOM 2152 C C . HIS A 1 295 ? 20.962 40.849 -8.566 1.00 85.50 295 HIS A C 1
ATOM 2154 O O . HIS A 1 295 ? 20.941 42.081 -8.487 1.00 85.50 295 HIS A O 1
ATOM 2160 N N . ALA A 1 296 ? 20.743 40.217 -9.716 1.00 78.50 296 ALA A N 1
ATOM 2161 C CA . ALA A 1 296 ? 20.320 40.910 -10.925 1.00 78.50 296 ALA A CA 1
ATOM 2162 C C . ALA A 1 296 ? 18.792 41.088 -10.933 1.00 78.50 296 ALA A C 1
ATOM 2164 O O . ALA A 1 296 ? 18.064 40.203 -10.498 1.00 78.50 296 ALA A O 1
ATOM 2165 N N . GLY A 1 297 ? 18.309 42.215 -11.463 1.00 80.88 297 GLY A N 1
ATOM 2166 C CA . GLY A 1 297 ? 16.875 42.485 -11.626 1.00 80.88 297 GLY A CA 1
ATOM 2167 C C . GLY A 1 297 ? 16.268 43.396 -10.556 1.00 80.88 297 GLY A C 1
ATOM 2168 O O . GLY A 1 297 ? 16.980 44.010 -9.764 1.00 80.88 297 GLY A O 1
ATOM 2169 N N . ASP A 1 298 ? 14.941 43.531 -10.597 1.00 82.75 298 ASP A N 1
ATOM 2170 C CA . ASP A 1 298 ? 14.178 44.251 -9.575 1.00 82.75 298 ASP A CA 1
ATOM 2171 C C . ASP A 1 298 ? 13.888 43.297 -8.399 1.00 82.75 298 ASP A C 1
ATOM 2173 O O . ASP A 1 298 ? 13.507 42.148 -8.637 1.00 82.75 298 ASP A O 1
ATOM 2177 N N . PRO A 1 299 ? 14.012 43.746 -7.136 1.00 82.31 299 PRO A N 1
ATOM 2178 C CA . PRO A 1 299 ? 13.785 42.891 -5.978 1.00 82.31 299 PRO A CA 1
ATOM 2179 C C . PRO A 1 299 ? 12.339 42.390 -5.927 1.00 82.31 299 PRO A C 1
ATOM 2181 O O . PRO A 1 299 ? 11.385 43.173 -5.916 1.00 82.31 299 PRO A O 1
ATOM 2184 N N . ILE A 1 300 ? 12.179 41.071 -5.824 1.00 81.25 300 ILE A N 1
ATOM 2185 C CA . ILE A 1 300 ? 10.883 40.428 -5.603 1.00 81.25 300 ILE A CA 1
ATOM 2186 C C . ILE A 1 300 ? 10.770 40.115 -4.113 1.00 81.25 300 ILE A C 1
ATOM 2188 O O . ILE A 1 300 ? 11.377 39.168 -3.616 1.00 81.25 300 ILE A O 1
ATOM 2192 N N . ALA A 1 301 ? 10.013 40.942 -3.395 1.00 85.44 301 ALA A N 1
ATOM 2193 C CA . ALA A 1 301 ? 9.653 40.675 -2.009 1.00 85.44 301 ALA A CA 1
ATOM 2194 C C . ALA A 1 301 ? 8.464 39.707 -1.972 1.00 85.44 301 ALA A C 1
ATOM 2196 O O . ALA A 1 301 ? 7.378 40.047 -2.448 1.00 85.44 301 ALA A O 1
ATOM 2197 N N . SER A 1 302 ? 8.669 38.521 -1.405 1.00 85.25 302 SER A N 1
ATOM 2198 C CA . SER A 1 302 ? 7.606 37.545 -1.166 1.00 85.25 302 SER A CA 1
ATOM 2199 C C . SER A 1 302 ? 7.074 37.674 0.260 1.00 85.25 302 SER A C 1
ATOM 2201 O O . SER A 1 302 ? 7.838 37.919 1.192 1.00 85.25 302 SER A O 1
ATOM 2203 N N . ALA A 1 303 ? 5.760 37.524 0.426 1.00 86.25 303 ALA A N 1
ATOM 2204 C CA . ALA A 1 303 ? 5.112 37.491 1.739 1.00 86.25 303 ALA A CA 1
ATOM 2205 C C . ALA A 1 303 ? 5.196 36.109 2.411 1.00 86.25 303 ALA A C 1
ATOM 2207 O O . ALA A 1 303 ? 4.865 35.989 3.580 1.00 86.25 303 ALA A O 1
ATOM 2208 N N . ALA A 1 304 ? 5.641 35.088 1.676 1.00 85.12 304 ALA A N 1
ATOM 2209 C CA . ALA A 1 304 ? 5.838 33.729 2.165 1.00 85.12 304 ALA A CA 1
ATOM 2210 C C . ALA A 1 304 ? 7.256 33.253 1.830 1.00 85.12 304 ALA A C 1
ATOM 2212 O O . ALA A 1 304 ? 7.843 33.731 0.853 1.00 85.12 304 ALA A O 1
ATOM 2213 N N . ASN A 1 305 ? 7.779 32.313 2.622 1.00 85.06 305 ASN A N 1
ATOM 2214 C CA . ASN A 1 305 ? 9.062 31.667 2.364 1.00 85.06 305 ASN A CA 1
ATOM 2215 C C . ASN A 1 305 ? 8.992 30.906 1.028 1.00 85.06 305 ASN A C 1
ATOM 2217 O O . ASN A 1 305 ? 8.259 29.920 0.956 1.00 85.06 305 ASN A O 1
ATOM 2221 N N . PRO A 1 306 ? 9.675 31.366 -0.037 1.00 82.56 306 PRO A N 1
ATOM 2222 C CA . PRO A 1 306 ? 9.617 30.684 -1.323 1.00 82.56 306 PRO A CA 1
ATOM 2223 C C . PRO A 1 306 ? 10.306 29.320 -1.218 1.00 82.56 306 PRO A C 1
ATOM 2225 O O . PRO A 1 306 ? 11.404 29.218 -0.666 1.00 82.56 306 PRO A O 1
ATOM 2228 N N . ALA A 1 307 ? 9.685 28.273 -1.765 1.00 82.62 307 ALA A N 1
ATOM 2229 C CA . ALA A 1 307 ? 10.351 26.984 -1.896 1.00 82.62 307 ALA A CA 1
ATOM 2230 C C . ALA A 1 307 ? 11.544 27.101 -2.861 1.00 82.62 307 ALA A C 1
ATOM 2232 O O . ALA A 1 307 ? 11.597 28.004 -3.695 1.00 82.62 307 ALA A O 1
ATOM 2233 N N . GLU A 1 308 ? 12.497 26.166 -2.796 1.00 78.19 308 GLU A N 1
ATOM 2234 C CA . GLU A 1 308 ? 13.705 26.191 -3.641 1.00 78.19 308 GLU A CA 1
ATOM 2235 C C . GLU A 1 308 ? 13.376 26.234 -5.150 1.00 78.19 308 GLU A C 1
ATOM 2237 O O . GLU A 1 308 ? 14.106 26.846 -5.926 1.00 78.19 308 GLU A O 1
ATOM 2242 N N . GLY A 1 309 ? 12.235 25.662 -5.558 1.00 77.19 309 GLY A N 1
ATOM 2243 C CA . GLY A 1 309 ? 11.725 25.718 -6.934 1.00 77.19 309 GLY A CA 1
ATOM 2244 C C . GLY A 1 309 ? 10.991 27.012 -7.322 1.00 77.19 309 GLY A C 1
ATOM 2245 O O . GLY A 1 309 ? 10.795 27.250 -8.512 1.00 77.19 309 GLY A O 1
ATOM 2246 N N . ASP A 1 310 ? 10.611 27.846 -6.350 1.00 78.12 310 ASP A N 1
ATOM 2247 C CA . ASP A 1 310 ? 9.950 29.146 -6.562 1.00 78.12 310 ASP A CA 1
ATOM 2248 C C . ASP A 1 310 ? 10.946 30.310 -6.617 1.00 78.12 310 ASP A C 1
ATOM 2250 O O . ASP A 1 310 ? 10.572 31.446 -6.931 1.00 78.12 310 ASP A O 1
ATOM 2254 N N . LEU A 1 311 ? 12.215 30.045 -6.294 1.00 79.31 311 LEU A N 1
ATOM 2255 C CA . LEU A 1 311 ? 13.275 31.029 -6.422 1.00 79.31 311 LEU A CA 1
ATOM 2256 C C . LEU A 1 311 ? 13.430 31.390 -7.894 1.00 79.31 311 LEU A C 1
ATOM 2258 O O . LEU A 1 311 ? 13.672 30.531 -8.745 1.00 79.31 311 LEU A O 1
ATOM 2262 N N . VAL A 1 312 ? 13.299 32.681 -8.200 1.00 77.12 312 VAL A N 1
ATOM 2263 C CA . VAL A 1 312 ? 13.602 33.164 -9.544 1.00 77.12 312 VAL A CA 1
ATOM 2264 C C . VAL A 1 312 ? 15.080 32.874 -9.761 1.00 77.12 312 VAL A C 1
ATOM 2266 O O . VAL A 1 312 ? 15.890 33.358 -8.961 1.00 77.12 312 VAL A O 1
ATOM 2269 N N . PRO A 1 313 ? 15.443 32.090 -10.797 1.00 66.75 313 PRO A N 1
ATOM 2270 C CA . PRO A 1 313 ? 16.837 31.871 -11.121 1.00 66.75 313 PRO A CA 1
ATOM 2271 C C . PRO A 1 313 ? 17.467 33.249 -11.181 1.00 66.75 313 PRO A C 1
ATOM 2273 O O . PRO A 1 313 ? 16.934 34.122 -11.870 1.00 66.75 313 PRO A O 1
ATOM 2276 N N . ALA A 1 314 ? 18.534 33.480 -10.414 1.00 62.97 314 ALA A N 1
ATOM 2277 C CA . ALA A 1 314 ? 19.354 34.650 -10.647 1.00 62.97 314 ALA A CA 1
ATOM 2278 C C . ALA A 1 314 ? 19.780 34.505 -12.102 1.00 62.97 314 ALA A C 1
ATOM 2280 O O . ALA A 1 314 ? 20.627 33.662 -12.390 1.00 62.97 314 ALA A O 1
ATOM 2281 N N . ASP A 1 315 ? 19.083 35.195 -13.012 1.00 53.53 315 ASP A N 1
ATOM 2282 C CA . ASP A 1 315 ? 19.405 35.189 -14.422 1.00 53.53 315 ASP A CA 1
ATOM 2283 C C . ASP A 1 315 ? 20.853 35.636 -14.429 1.00 53.53 315 ASP A C 1
ATOM 2285 O O . ASP A 1 315 ? 21.170 36.794 -14.132 1.00 53.53 315 ASP A O 1
ATOM 2289 N N . ASP A 1 316 ? 21.731 34.657 -14.632 1.00 48.69 316 ASP A N 1
ATOM 2290 C CA . ASP A 1 316 ? 23.153 34.832 -14.790 1.00 48.69 316 ASP A CA 1
ATOM 2291 C C . ASP A 1 316 ? 23.229 35.523 -16.141 1.00 48.69 316 ASP A C 1
ATOM 2293 O O . ASP A 1 316 ? 23.337 34.887 -17.191 1.00 48.69 316 ASP A O 1
ATOM 2297 N N . ASP A 1 317 ? 22.952 36.832 -16.106 1.00 49.28 317 ASP A N 1
ATOM 2298 C CA . ASP A 1 317 ? 22.893 37.714 -17.242 1.00 49.28 317 ASP A CA 1
ATOM 2299 C C . ASP A 1 317 ? 24.263 37.570 -17.845 1.00 49.28 317 ASP A C 1
ATOM 2301 O O . ASP A 1 317 ? 25.268 38.081 -17.330 1.00 49.28 317 ASP A O 1
ATOM 2305 N N . HIS A 1 318 ? 24.277 36.726 -18.872 1.00 45.09 318 HIS A N 1
ATOM 2306 C CA . HIS A 1 318 ? 25.425 36.359 -19.632 1.00 45.09 318 HIS A CA 1
ATOM 2307 C C . HIS A 1 318 ? 26.180 37.652 -19.865 1.00 45.09 318 HIS A C 1
ATOM 2309 O O . HIS A 1 318 ? 25.823 38.482 -20.707 1.00 45.09 318 HIS A O 1
ATOM 2315 N N . ARG A 1 319 ? 27.298 37.803 -19.151 1.00 41.34 319 ARG A N 1
ATOM 2316 C CA . ARG A 1 319 ? 28.425 38.527 -19.698 1.00 41.34 319 ARG A CA 1
ATOM 2317 C C . ARG A 1 319 ? 28.713 37.831 -21.014 1.00 41.34 319 ARG A C 1
ATOM 2319 O O . ARG A 1 319 ? 29.405 36.822 -21.065 1.00 41.34 319 ARG A O 1
ATOM 2326 N N . VAL A 1 320 ? 28.143 38.385 -22.078 1.00 48.50 320 VAL A N 1
ATOM 2327 C CA . VAL A 1 320 ? 28.502 38.129 -23.462 1.00 48.50 320 VAL A CA 1
ATOM 2328 C C . VAL A 1 320 ? 29.998 38.428 -23.553 1.00 48.50 320 VAL A C 1
ATOM 2330 O O . VAL A 1 320 ? 30.393 39.577 -23.761 1.00 48.50 320 VAL A O 1
ATOM 2333 N N . GLY A 1 321 ? 30.849 37.437 -23.280 1.00 43.22 321 GLY A N 1
ATOM 2334 C CA . GLY A 1 321 ? 32.286 37.675 -23.240 1.00 43.22 321 GLY A CA 1
ATOM 2335 C C . GLY A 1 321 ? 33.198 36.638 -22.595 1.00 43.22 321 GLY A C 1
ATOM 2336 O O . GLY A 1 321 ? 34.370 36.685 -22.954 1.00 43.22 321 GLY A O 1
ATOM 2337 N N . ASP A 1 322 ? 32.740 35.730 -21.728 1.00 40.28 322 ASP A N 1
ATOM 2338 C CA . ASP A 1 322 ? 33.613 34.641 -21.256 1.00 40.28 322 ASP A CA 1
ATOM 2339 C C . ASP A 1 322 ? 33.122 33.294 -21.803 1.00 40.28 322 ASP A C 1
ATOM 2341 O O . ASP A 1 322 ? 32.002 32.887 -21.491 1.00 40.28 322 ASP A O 1
ATOM 2345 N N . PRO A 1 323 ? 33.897 32.629 -22.685 1.00 46.50 323 PRO A N 1
ATOM 2346 C CA . PRO A 1 323 ? 33.576 31.280 -23.114 1.00 46.50 323 PRO A CA 1
ATOM 2347 C C . PRO A 1 323 ? 33.629 30.388 -21.876 1.00 46.50 323 PRO A C 1
ATOM 2349 O O . PRO A 1 323 ? 34.674 30.271 -21.242 1.00 46.50 323 PRO A O 1
ATOM 2352 N N . VAL A 1 324 ? 32.491 29.789 -21.529 1.00 48.59 324 VAL A N 1
ATOM 2353 C CA . VAL A 1 324 ? 32.477 28.569 -20.726 1.00 48.59 324 VAL A CA 1
ATOM 2354 C C . VAL A 1 324 ? 33.455 27.609 -21.386 1.00 48.59 324 VAL A C 1
ATOM 2356 O O . VAL A 1 324 ? 33.311 27.304 -22.573 1.00 48.59 324 VAL A O 1
ATOM 2359 N N . ASP A 1 325 ? 34.493 27.242 -20.639 1.00 48.81 325 ASP A N 1
ATOM 2360 C CA . ASP A 1 325 ? 35.406 26.181 -21.026 1.00 48.81 325 ASP A CA 1
ATOM 2361 C C . ASP A 1 325 ? 34.548 24.989 -21.456 1.00 48.81 325 ASP A C 1
ATOM 2363 O O . ASP A 1 325 ? 33.624 24.575 -20.751 1.00 48.81 325 ASP A O 1
ATOM 2367 N N . GLU A 1 326 ? 34.795 24.541 -22.684 1.00 54.38 326 GLU A N 1
ATOM 2368 C CA . GLU A 1 326 ? 34.230 23.335 -23.267 1.00 54.38 326 GLU A CA 1
ATOM 2369 C C . GLU A 1 326 ? 34.226 22.252 -22.179 1.00 54.38 326 GLU A C 1
ATOM 2371 O O . GLU A 1 326 ? 35.257 22.032 -21.546 1.00 54.38 326 GLU A O 1
ATOM 2376 N N . LEU A 1 327 ? 33.082 21.612 -21.914 1.00 55.84 327 LEU A N 1
ATOM 2377 C CA . LEU A 1 327 ? 33.061 20.366 -21.147 1.00 55.84 327 LEU A CA 1
ATOM 2378 C C . LEU A 1 327 ? 33.927 19.375 -21.938 1.00 55.84 327 LEU A C 1
ATOM 2380 O O . LEU A 1 327 ? 33.435 18.717 -22.853 1.00 55.84 327 LEU A O 1
ATOM 2384 N N . GLU A 1 328 ? 35.234 19.349 -21.653 1.00 62.12 328 GLU A N 1
ATOM 2385 C CA . GLU A 1 328 ? 36.245 18.584 -22.398 1.00 62.12 328 GLU A CA 1
ATOM 2386 C C . GLU A 1 328 ? 35.943 17.077 -22.369 1.00 62.12 328 GLU A C 1
ATOM 2388 O O . GLU A 1 328 ? 36.450 16.327 -23.204 1.00 62.12 328 GLU A O 1
ATOM 2393 N N . ASP A 1 329 ? 35.078 16.653 -21.446 1.00 73.50 329 ASP A N 1
ATOM 2394 C CA . ASP A 1 329 ? 34.800 15.255 -21.147 1.00 73.50 329 ASP A CA 1
ATOM 2395 C C . ASP A 1 329 ? 33.584 14.682 -21.909 1.00 73.50 329 ASP A C 1
ATOM 2397 O O . ASP A 1 329 ? 33.444 13.462 -21.993 1.00 73.50 329 ASP A O 1
ATOM 2401 N N . GLY A 1 330 ? 32.768 15.537 -22.549 1.00 85.00 330 GLY A N 1
ATOM 2402 C CA . GLY A 1 330 ? 31.573 15.160 -23.320 1.00 85.00 330 GLY A CA 1
ATOM 2403 C C . GLY A 1 330 ? 30.513 14.356 -22.540 1.00 85.00 330 GLY A C 1
ATOM 2404 O O . GLY A 1 330 ? 30.670 14.040 -21.368 1.00 85.00 330 GLY A O 1
ATOM 2405 N N . LEU A 1 331 ? 29.372 14.081 -23.174 1.00 93.31 331 LEU A N 1
ATOM 2406 C CA . LEU A 1 331 ? 28.215 13.416 -22.563 1.00 93.31 331 LEU A CA 1
ATOM 2407 C C . LEU A 1 331 ? 28.157 11.938 -22.946 1.00 93.31 331 LEU A C 1
ATOM 2409 O O . LEU A 1 331 ? 28.360 11.585 -24.104 1.00 93.31 331 LEU A O 1
ATOM 2413 N N . TRP A 1 332 ? 27.802 11.077 -22.008 1.00 95.56 332 TRP A N 1
ATOM 2414 C CA . TRP A 1 332 ? 27.636 9.645 -22.228 1.00 95.56 332 TRP A CA 1
ATOM 2415 C C . TRP A 1 332 ? 26.158 9.270 -22.208 1.00 95.56 332 TRP A C 1
ATOM 2417 O O . TRP A 1 332 ? 25.361 9.852 -21.469 1.00 95.56 332 TRP A O 1
ATOM 2427 N N . CYS A 1 333 ? 25.778 8.304 -23.038 1.00 94.19 333 CYS A N 1
ATOM 2428 C CA . CYS A 1 333 ? 24.431 7.765 -23.041 1.00 94.19 333 CYS A CA 1
ATOM 2429 C C . CYS A 1 333 ? 24.243 6.854 -21.830 1.00 94.19 333 CYS A C 1
ATOM 2431 O O . CYS A 1 333 ? 24.836 5.781 -21.751 1.00 94.19 333 CYS A O 1
ATOM 2433 N N . GLY A 1 334 ? 23.371 7.249 -20.909 1.00 91.06 334 GLY A N 1
ATOM 2434 C CA . GLY A 1 334 ? 23.035 6.461 -19.731 1.00 91.06 334 GLY A CA 1
ATOM 2435 C C . GLY A 1 334 ? 22.253 5.185 -20.033 1.00 91.06 334 GLY A C 1
ATOM 2436 O O . GLY A 1 334 ? 22.041 4.417 -19.115 1.00 91.06 334 GLY A O 1
ATOM 2437 N N . VAL A 1 335 ? 21.835 4.922 -21.277 1.00 89.44 335 VAL A N 1
ATOM 2438 C CA . VAL A 1 335 ? 21.096 3.697 -21.641 1.00 89.44 335 VAL A CA 1
ATOM 2439 C C . VAL A 1 335 ? 22.042 2.579 -22.083 1.00 89.44 335 VAL A C 1
ATOM 2441 O O . VAL A 1 335 ? 21.944 1.449 -21.613 1.00 89.44 335 VAL A O 1
ATOM 2444 N N . CYS A 1 336 ? 22.990 2.886 -22.970 1.00 91.25 336 CYS A N 1
ATOM 2445 C CA . CYS A 1 336 ? 23.896 1.896 -23.563 1.00 91.25 336 CYS A CA 1
ATOM 2446 C C . CYS A 1 336 ? 25.369 2.078 -23.156 1.00 91.25 336 CYS A C 1
ATOM 2448 O O . CYS A 1 336 ? 26.196 1.208 -23.428 1.00 91.25 336 CYS A O 1
ATOM 2450 N N . GLY A 1 337 ? 25.708 3.206 -22.528 1.00 92.31 337 GLY A N 1
ATOM 2451 C CA . GLY A 1 337 ? 27.070 3.563 -22.140 1.00 92.31 337 GLY A CA 1
ATOM 2452 C C . GLY A 1 337 ? 27.950 4.068 -23.276 1.00 92.31 337 GLY A C 1
ATOM 2453 O O . GLY A 1 337 ? 29.158 4.186 -23.094 1.00 92.31 337 GLY A O 1
ATOM 2454 N N . GLU A 1 338 ? 27.391 4.354 -24.453 1.00 93.81 338 GLU A N 1
ATOM 2455 C CA . GLU A 1 338 ? 28.159 4.900 -25.570 1.00 93.81 338 GLU A CA 1
ATOM 2456 C C . GLU A 1 338 ? 28.472 6.388 -25.340 1.00 93.81 338 GLU A C 1
ATOM 2458 O O . GLU A 1 338 ? 27.679 7.128 -24.755 1.00 93.81 338 GLU A O 1
ATOM 2463 N N . GLY A 1 339 ? 29.654 6.832 -25.761 1.00 93.06 339 GLY A N 1
ATOM 2464 C CA . GLY A 1 339 ? 30.123 8.203 -25.579 1.00 93.06 339 GLY A CA 1
ATOM 2465 C C . GLY A 1 339 ? 31.644 8.334 -25.748 1.00 93.06 339 GLY A C 1
ATOM 2466 O O . GLY A 1 339 ? 32.323 7.355 -26.079 1.00 93.06 339 GLY A O 1
ATOM 2467 N N . PRO A 1 340 ? 32.198 9.546 -25.567 1.00 92.81 340 PRO A N 1
ATOM 2468 C CA . PRO A 1 340 ? 31.480 10.790 -25.291 1.00 92.81 340 PRO A CA 1
ATOM 2469 C C . PRO A 1 340 ? 30.865 11.425 -26.556 1.00 92.81 340 PRO A C 1
ATOM 2471 O O . PRO A 1 340 ? 31.425 11.348 -27.652 1.00 92.81 340 PRO A O 1
ATOM 2474 N N . PHE A 1 341 ? 29.736 12.108 -26.387 1.00 91.12 341 PHE A N 1
ATOM 2475 C CA . PHE A 1 341 ? 28.990 12.866 -27.391 1.00 91.12 341 PHE A CA 1
ATOM 2476 C C . PHE A 1 341 ? 28.928 14.355 -27.025 1.00 91.12 341 PHE A C 1
ATOM 2478 O O . PHE A 1 341 ? 29.035 14.734 -25.861 1.00 91.12 341 PHE A O 1
ATOM 2485 N N . ASP A 1 342 ? 28.682 15.221 -28.007 1.00 92.50 342 ASP A N 1
ATOM 2486 C CA . ASP A 1 342 ? 28.096 16.531 -27.715 1.00 92.50 342 ASP A CA 1
ATOM 2487 C C . ASP A 1 342 ? 26.569 16.401 -27.525 1.00 92.50 342 ASP A C 1
ATOM 2489 O O . ASP A 1 342 ? 25.982 15.338 -27.747 1.00 92.50 342 ASP A O 1
ATOM 2493 N N . LYS A 1 343 ? 25.907 17.478 -27.085 1.00 89.31 343 LYS A N 1
ATOM 2494 C CA . LYS A 1 343 ? 24.459 17.469 -26.812 1.00 89.31 343 LYS A CA 1
ATOM 2495 C C . LYS A 1 343 ? 23.625 17.055 -28.032 1.00 89.31 343 LYS A C 1
ATOM 2497 O O . LYS A 1 343 ? 22.641 16.333 -27.883 1.00 89.31 343 LYS A O 1
ATOM 2502 N N . ASP A 1 344 ? 24.017 17.487 -29.228 1.00 90.44 344 ASP A N 1
ATOM 2503 C CA . ASP A 1 344 ? 23.302 17.158 -30.463 1.00 90.44 344 ASP A CA 1
ATOM 2504 C C . ASP A 1 344 ? 23.566 15.702 -30.886 1.00 90.44 344 ASP A C 1
ATOM 2506 O O . ASP A 1 344 ? 22.658 15.009 -31.348 1.00 90.44 344 ASP A O 1
ATOM 2510 N N . GLY A 1 345 ? 24.787 15.210 -30.670 1.00 92.56 345 GLY A N 1
ATOM 2511 C CA . GLY A 1 345 ? 25.206 13.834 -30.903 1.00 92.56 345 GLY A CA 1
ATOM 2512 C C . GLY A 1 345 ? 24.492 12.840 -29.993 1.00 92.56 345 GLY A C 1
ATOM 2513 O O . GLY A 1 345 ? 24.023 11.816 -30.484 1.00 92.56 345 GLY A O 1
ATOM 2514 N N . LEU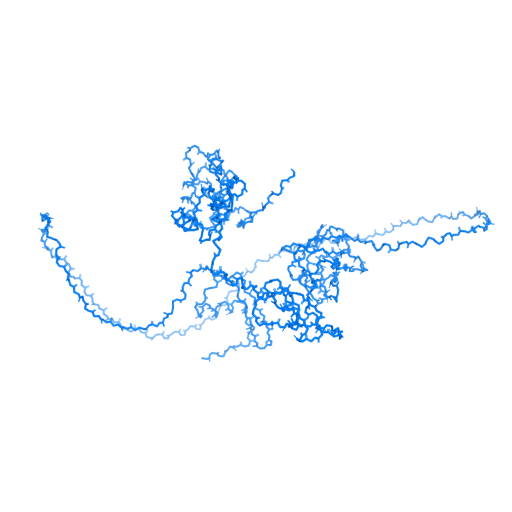 A 1 346 ? 24.328 13.165 -28.706 1.00 91.88 346 LEU A N 1
ATOM 2515 C CA . LEU A 1 346 ? 23.594 12.322 -27.761 1.00 91.88 346 LEU A CA 1
ATOM 2516 C C . LEU A 1 346 ? 22.107 12.219 -28.132 1.00 91.88 346 LEU A C 1
ATOM 2518 O O . LEU A 1 346 ? 21.530 11.133 -28.098 1.00 91.88 346 LEU A O 1
ATOM 2522 N N . ASN A 1 347 ? 21.492 13.332 -28.540 1.00 87.31 347 ASN A N 1
ATOM 2523 C CA . ASN A 1 347 ? 20.107 13.334 -29.020 1.00 87.31 347 ASN A CA 1
ATOM 2524 C C . ASN A 1 347 ? 19.945 12.524 -30.314 1.00 87.31 347 ASN A C 1
ATOM 2526 O O . ASN A 1 347 ? 18.986 11.762 -30.462 1.00 87.31 347 ASN A O 1
ATOM 2530 N N . GLY A 1 348 ? 20.893 12.664 -31.244 1.00 91.69 348 GLY A N 1
ATOM 2531 C CA . GLY A 1 348 ? 20.922 11.885 -32.479 1.00 91.69 348 GLY A CA 1
ATOM 2532 C C . GLY A 1 348 ? 21.059 10.385 -32.220 1.00 91.69 348 GLY A C 1
ATOM 2533 O O . GLY A 1 348 ? 20.336 9.603 -32.831 1.00 91.69 348 GLY A O 1
ATOM 2534 N N . HIS A 1 349 ? 21.931 9.998 -31.288 1.00 93.00 349 HIS A N 1
ATOM 2535 C CA . HIS A 1 349 ? 22.123 8.614 -30.861 1.00 93.00 349 HIS A CA 1
ATOM 2536 C C . HIS A 1 349 ? 20.862 8.028 -30.210 1.00 93.00 349 HIS A C 1
ATOM 2538 O O . HIS A 1 349 ? 20.379 7.003 -30.679 1.00 93.00 349 HIS A O 1
ATOM 2544 N N . ASN A 1 350 ? 20.245 8.716 -29.237 1.00 85.56 350 ASN A N 1
ATOM 2545 C CA . ASN A 1 350 ? 18.987 8.249 -28.627 1.00 85.56 350 ASN A CA 1
ATOM 2546 C C . ASN A 1 350 ? 17.890 7.984 -29.665 1.00 85.56 350 ASN A C 1
ATOM 2548 O O . ASN A 1 350 ? 17.203 6.968 -29.605 1.00 85.56 350 ASN A O 1
ATOM 2552 N N . THR A 1 351 ? 17.763 8.876 -30.651 1.00 84.19 351 THR A N 1
ATOM 2553 C CA . THR A 1 351 ? 16.758 8.735 -31.714 1.00 84.19 351 THR A CA 1
ATOM 2554 C C . THR A 1 351 ? 17.101 7.599 -32.686 1.00 84.19 351 THR A C 1
ATOM 2556 O O . THR A 1 351 ? 16.207 6.925 -33.193 1.00 84.19 351 THR A O 1
ATOM 2559 N N . ALA A 1 352 ? 18.385 7.404 -32.997 1.00 86.38 352 ALA A N 1
ATOM 2560 C CA . ALA A 1 352 ? 18.834 6.420 -33.979 1.00 86.38 352 ALA A CA 1
ATOM 2561 C C . ALA A 1 352 ? 18.820 4.982 -33.441 1.00 86.38 352 ALA A C 1
ATOM 2563 O O . ALA A 1 352 ? 18.476 4.069 -34.192 1.00 86.38 352 ALA A O 1
ATOM 2564 N N . ASP A 1 353 ? 19.164 4.796 -32.166 1.00 82.94 353 ASP A N 1
ATOM 2565 C CA . ASP A 1 353 ? 19.283 3.486 -31.515 1.00 82.94 353 ASP A CA 1
ATOM 2566 C C . ASP A 1 353 ? 17.997 3.046 -30.787 1.00 82.94 353 ASP A C 1
ATOM 2568 O O . ASP A 1 353 ? 17.943 1.961 -30.210 1.00 82.94 353 ASP A O 1
ATOM 2572 N N . GLY A 1 354 ? 16.921 3.840 -30.880 1.00 79.00 354 GLY A N 1
ATOM 2573 C CA . GLY A 1 354 ? 15.596 3.468 -30.373 1.00 79.00 354 GLY A CA 1
ATOM 2574 C C . GLY A 1 354 ? 15.516 3.429 -28.848 1.00 79.00 354 GLY A C 1
ATOM 2575 O O . GLY A 1 354 ? 14.802 2.602 -28.282 1.00 79.00 354 GLY A O 1
ATOM 2576 N N . HIS A 1 355 ? 16.273 4.298 -28.188 1.00 81.62 355 HIS A N 1
ATOM 2577 C CA . HIS A 1 355 ? 16.195 4.501 -26.747 1.00 81.62 355 HIS A CA 1
ATOM 2578 C C . HIS A 1 355 ? 14.882 5.216 -26.367 1.00 81.62 355 HIS A C 1
ATOM 2580 O O . HIS A 1 355 ? 14.246 5.815 -27.239 1.00 81.62 355 HIS A O 1
ATOM 2586 N N . PRO A 1 356 ? 14.446 5.149 -25.092 1.00 70.94 356 PRO A N 1
ATOM 2587 C CA . PRO A 1 356 ? 13.260 5.872 -24.631 1.00 70.94 356 PRO A CA 1
ATOM 2588 C C . PRO A 1 356 ? 13.337 7.375 -24.947 1.00 70.94 356 PRO A C 1
ATOM 2590 O O . PRO A 1 356 ? 14.422 7.943 -25.058 1.00 70.94 356 PRO A O 1
ATOM 2593 N N . ASP A 1 357 ? 12.167 8.011 -25.072 1.00 66.19 357 ASP A N 1
ATOM 2594 C CA . ASP A 1 357 ? 12.006 9.362 -25.636 1.00 66.19 357 ASP A CA 1
ATOM 2595 C C . ASP A 1 357 ? 12.767 10.479 -24.890 1.00 66.19 357 ASP A C 1
ATOM 2597 O O . ASP A 1 357 ? 12.946 11.568 -25.440 1.00 66.19 357 ASP A O 1
ATOM 2601 N N . GLU A 1 358 ? 13.245 10.229 -23.665 1.00 77.06 358 GLU A N 1
ATOM 2602 C CA . GLU A 1 358 ? 14.039 11.185 -22.894 1.00 77.06 358 GLU A CA 1
ATOM 2603 C C . GLU A 1 358 ? 15.506 10.726 -22.730 1.00 77.06 358 GLU A C 1
ATOM 2605 O O . GLU A 1 358 ? 15.768 9.652 -22.181 1.00 77.06 358 GLU A O 1
ATOM 2610 N N . PRO A 1 359 ? 16.490 11.534 -23.178 1.00 77.50 359 PRO A N 1
ATOM 2611 C CA . PRO A 1 359 ? 17.906 11.224 -23.029 1.00 77.50 359 PRO A CA 1
ATOM 2612 C C . PRO A 1 359 ? 18.338 11.109 -21.566 1.00 77.50 359 PRO A C 1
ATOM 2614 O O . PRO A 1 359 ? 18.395 12.109 -20.853 1.00 77.50 359 PRO A O 1
ATOM 2617 N N . VAL A 1 360 ? 18.784 9.926 -21.145 1.00 86.62 360 VAL A N 1
ATOM 2618 C CA . VAL A 1 360 ? 19.601 9.811 -19.929 1.00 86.62 360 VAL A CA 1
ATOM 2619 C C . VAL A 1 360 ? 21.029 10.216 -20.294 1.00 86.62 360 VAL A C 1
ATOM 2621 O O . VAL A 1 360 ? 21.717 9.495 -21.018 1.00 86.62 360 VAL A O 1
ATOM 2624 N N . ALA A 1 361 ? 21.457 11.396 -19.850 1.00 90.25 361 ALA A N 1
ATOM 2625 C CA . ALA A 1 361 ? 22.789 11.937 -20.108 1.00 90.25 361 ALA A CA 1
ATOM 2626 C C . ALA A 1 361 ? 23.656 11.846 -18.849 1.00 90.25 361 ALA A C 1
ATOM 2628 O O . ALA A 1 361 ? 23.252 12.326 -17.792 1.00 90.25 361 ALA A O 1
ATOM 2629 N N . LEU A 1 362 ? 24.852 11.272 -18.975 1.00 89.62 362 LEU A N 1
ATOM 2630 C CA . LEU A 1 362 ? 25.842 11.199 -17.900 1.00 89.62 362 LEU A CA 1
ATOM 2631 C C . LEU A 1 362 ? 27.069 12.038 -18.261 1.00 89.62 362 LEU A C 1
ATOM 2633 O O . LEU A 1 362 ? 27.479 12.101 -19.419 1.00 89.62 362 LEU A O 1
ATOM 2637 N N . ASP A 1 363 ? 27.649 12.703 -17.269 1.00 92.25 363 ASP A N 1
ATOM 2638 C CA . ASP A 1 363 ? 28.838 13.555 -17.410 1.00 92.25 363 ASP A CA 1
ATOM 2639 C C . ASP A 1 363 ? 30.162 12.776 -17.279 1.00 92.25 363 ASP A C 1
ATOM 2641 O O . ASP A 1 363 ? 31.242 13.362 -17.254 1.00 92.25 363 ASP A O 1
ATOM 2645 N N . HIS A 1 364 ? 30.085 11.447 -17.204 1.00 92.69 364 HIS A N 1
ATOM 2646 C CA . HIS A 1 364 ? 31.211 10.528 -17.081 1.00 92.69 364 HIS A CA 1
ATOM 2647 C C . HIS A 1 364 ? 30.913 9.218 -17.818 1.00 92.69 364 HIS A C 1
ATOM 2649 O O . HIS A 1 364 ? 29.752 8.896 -18.065 1.00 92.69 364 HIS A O 1
ATOM 2655 N N . GLU A 1 365 ? 31.963 8.459 -18.154 1.00 94.31 365 GLU A N 1
ATOM 2656 C CA . GLU A 1 365 ? 31.833 7.105 -18.708 1.00 94.31 365 GLU A CA 1
ATOM 2657 C C . GLU A 1 365 ? 31.143 6.201 -17.674 1.00 94.31 365 GLU A C 1
ATOM 2659 O O . GLU A 1 365 ? 31.738 5.954 -16.619 1.00 94.31 365 GLU A O 1
ATOM 2664 N N . PRO A 1 366 ? 29.909 5.728 -17.931 1.00 89.06 366 PRO A N 1
ATOM 2665 C CA . PRO A 1 366 ? 29.172 4.947 -16.950 1.00 89.06 366 PRO A CA 1
ATOM 2666 C C . PRO A 1 366 ? 29.762 3.557 -16.773 1.00 89.06 366 PRO A C 1
ATOM 2668 O O . PRO A 1 366 ? 30.116 2.868 -17.734 1.00 89.06 366 PRO A O 1
ATOM 2671 N N . GLU A 1 367 ? 29.774 3.080 -15.536 1.00 88.62 367 GLU A N 1
ATOM 2672 C CA . GLU A 1 367 ? 29.921 1.657 -15.276 1.00 88.62 367 GLU A CA 1
ATOM 2673 C C . GLU A 1 367 ? 28.617 0.916 -15.619 1.00 88.62 367 GLU A C 1
ATOM 2675 O O . GLU A 1 367 ? 27.527 1.477 -15.591 1.00 88.62 367 GLU A O 1
ATOM 2680 N N . GLN A 1 368 ? 28.691 -0.394 -15.883 1.00 81.38 368 GLN A N 1
ATOM 2681 C CA . GLN A 1 368 ? 27.521 -1.188 -16.297 1.00 81.38 368 GLN A CA 1
ATOM 2682 C C . GLN A 1 368 ? 26.339 -1.144 -15.307 1.00 81.38 368 GLN A C 1
ATOM 2684 O O . GLN A 1 368 ? 25.199 -1.346 -15.703 1.00 81.38 368 GLN A O 1
ATOM 2689 N N . ARG A 1 369 ? 26.607 -0.859 -14.028 1.00 81.38 369 ARG A N 1
ATOM 2690 C CA . ARG A 1 369 ? 25.596 -0.692 -12.968 1.00 81.38 369 ARG A CA 1
ATOM 2691 C C . ARG A 1 369 ? 24.884 0.667 -12.981 1.00 81.38 369 ARG A C 1
ATOM 2693 O O . ARG A 1 369 ? 23.896 0.824 -12.278 1.00 81.38 369 ARG A O 1
ATOM 2700 N N . GLU A 1 370 ? 25.430 1.642 -13.700 1.00 80.50 370 GLU A N 1
ATOM 2701 C CA . GLU A 1 370 ? 24.900 3.006 -13.836 1.00 80.50 370 GLU A CA 1
ATOM 2702 C C . GLU A 1 370 ? 24.067 3.155 -15.117 1.00 80.50 370 GLU A C 1
ATOM 2704 O O . GLU A 1 370 ? 23.439 4.190 -15.330 1.00 80.50 370 GLU A O 1
ATOM 2709 N N . LEU A 1 371 ? 24.043 2.116 -15.962 1.00 85.75 371 LEU A N 1
ATOM 2710 C CA . LEU A 1 371 ? 23.236 2.084 -17.171 1.00 85.75 371 LEU A CA 1
ATOM 2711 C C . LEU A 1 371 ? 21.760 1.844 -16.841 1.00 85.75 371 LEU A C 1
ATOM 2713 O O . LEU A 1 371 ? 21.387 0.822 -16.266 1.00 85.75 371 LEU A O 1
ATOM 2717 N N . VAL A 1 372 ? 20.918 2.770 -17.281 1.00 76.62 372 VAL A N 1
ATOM 2718 C CA . VAL A 1 372 ? 19.460 2.691 -17.314 1.00 76.62 372 VAL A CA 1
ATOM 2719 C C . VAL A 1 372 ? 19.054 1.914 -18.568 1.00 76.62 372 VAL A C 1
ATOM 2721 O O . VAL A 1 372 ? 18.596 2.473 -19.562 1.00 76.62 372 VAL A O 1
ATOM 2724 N N . GLY A 1 373 ? 19.296 0.606 -18.554 1.00 57.94 373 GLY A N 1
ATOM 2725 C CA . GLY A 1 373 ? 18.728 -0.314 -19.538 1.00 57.94 373 GLY A CA 1
ATOM 2726 C C . GLY A 1 373 ? 17.373 -0.857 -19.069 1.00 57.94 373 GLY A C 1
ATOM 2727 O O . GLY A 1 373 ? 17.104 -0.834 -17.866 1.00 57.94 373 GLY A O 1
ATOM 2728 N N . PRO A 1 374 ? 16.526 -1.395 -19.971 1.00 51.81 374 PRO A N 1
ATOM 2729 C CA . PRO A 1 374 ? 15.504 -2.347 -19.538 1.00 51.81 374 PRO A CA 1
ATOM 2730 C C . PRO A 1 374 ? 16.230 -3.462 -18.778 1.00 51.81 374 PRO A C 1
ATOM 2732 O O . PRO A 1 374 ? 17.235 -3.964 -19.283 1.00 51.81 374 PRO A O 1
ATOM 2735 N N . ASP A 1 375 ? 15.789 -3.752 -17.554 1.00 47.31 375 ASP A N 1
ATOM 2736 C CA . ASP A 1 375 ? 16.435 -4.644 -16.587 1.00 47.31 375 ASP A CA 1
ATOM 2737 C C . ASP A 1 375 ? 17.295 -5.734 -17.255 1.00 47.31 375 ASP A C 1
ATOM 2739 O O . ASP A 1 375 ? 16.796 -6.681 -17.864 1.00 47.31 375 ASP A O 1
ATOM 2743 N N . THR A 1 376 ? 18.622 -5.610 -17.153 1.00 47.69 376 THR A N 1
ATOM 2744 C CA . THR A 1 376 ? 19.562 -6.592 -17.735 1.00 47.69 376 THR A CA 1
ATOM 2745 C C . THR A 1 376 ? 19.471 -7.987 -17.095 1.00 47.69 376 THR A C 1
ATOM 2747 O O . THR A 1 376 ? 20.153 -8.908 -17.545 1.00 47.69 376 THR A O 1
ATOM 2750 N N . ASP A 1 377 ? 18.567 -8.177 -16.129 1.00 53.62 377 ASP A N 1
ATOM 2751 C CA . ASP A 1 377 ? 18.116 -9.478 -15.629 1.00 53.62 377 ASP A CA 1
ATOM 2752 C C . ASP A 1 377 ? 17.360 -10.313 -16.689 1.00 53.62 377 ASP A C 1
ATOM 2754 O O . ASP A 1 377 ? 17.235 -11.530 -16.531 1.00 53.62 377 ASP A O 1
ATOM 2758 N N . ASP A 1 378 ? 16.909 -9.716 -17.801 1.00 54.09 378 ASP A N 1
ATOM 2759 C CA . ASP A 1 378 ? 16.205 -10.439 -18.873 1.00 54.09 378 ASP A CA 1
ATOM 2760 C C . ASP A 1 378 ? 17.143 -11.083 -19.922 1.00 54.09 378 ASP A C 1
ATOM 2762 O O . ASP A 1 378 ? 16.712 -11.952 -20.682 1.00 54.09 378 ASP A O 1
ATOM 2766 N N . ILE A 1 379 ? 18.446 -10.759 -19.950 1.00 51.94 379 ILE A N 1
ATOM 2767 C CA . ILE A 1 379 ? 19.378 -11.293 -20.972 1.00 51.94 379 ILE A CA 1
ATOM 2768 C C . ILE A 1 379 ? 19.697 -12.793 -20.781 1.00 51.94 379 ILE A C 1
ATOM 2770 O O . ILE A 1 379 ? 20.109 -13.457 -21.734 1.00 51.94 379 ILE A O 1
ATOM 2774 N N . ASP A 1 380 ? 19.416 -13.370 -19.607 1.00 57.75 380 ASP A N 1
ATOM 2775 C CA . ASP A 1 380 ? 19.518 -14.820 -19.362 1.00 57.75 380 ASP A CA 1
ATOM 2776 C C . ASP A 1 380 ? 18.158 -15.519 -19.167 1.00 57.75 380 ASP A C 1
ATOM 2778 O O . ASP A 1 380 ? 18.114 -16.749 -19.043 1.00 57.75 380 ASP A O 1
ATOM 2782 N N . ALA A 1 381 ? 17.036 -14.787 -19.182 1.00 62.94 381 ALA A N 1
ATOM 2783 C CA . ALA A 1 381 ? 15.709 -15.377 -18.997 1.00 62.94 381 ALA A CA 1
ATOM 2784 C C . ALA A 1 381 ? 15.396 -16.395 -20.104 1.00 62.94 381 ALA A C 1
ATOM 2786 O O . ALA A 1 381 ? 14.998 -17.521 -19.807 1.00 62.94 381 ALA A O 1
ATOM 2787 N N . ASP A 1 382 ? 15.694 -16.065 -21.361 1.00 66.69 382 ASP A N 1
ATOM 2788 C CA . ASP A 1 382 ? 15.492 -16.971 -22.497 1.00 66.69 382 ASP A CA 1
ATOM 2789 C C . ASP A 1 382 ? 16.391 -18.212 -22.423 1.00 66.69 382 ASP A C 1
ATOM 2791 O O . ASP A 1 382 ? 15.973 -19.318 -22.774 1.00 66.69 382 ASP A O 1
ATOM 2795 N N . ALA A 1 383 ? 17.618 -18.067 -21.913 1.00 73.00 383 ALA A N 1
ATOM 2796 C CA . ALA A 1 383 ? 18.543 -19.183 -21.739 1.00 73.00 383 ALA A CA 1
ATOM 2797 C C . ALA A 1 383 ? 18.110 -20.123 -20.599 1.00 73.00 383 ALA A C 1
ATOM 2799 O O . ALA A 1 383 ? 18.291 -21.340 -20.697 1.00 73.00 383 ALA A O 1
ATOM 2800 N N . GLU A 1 384 ? 17.533 -19.587 -19.522 1.00 73.38 384 GLU A N 1
ATOM 2801 C CA . GLU A 1 384 ? 16.947 -20.370 -18.428 1.00 73.38 384 GLU A CA 1
ATOM 2802 C C . GLU A 1 384 ? 15.600 -20.998 -18.815 1.00 73.38 384 GLU A C 1
ATOM 2804 O O . GLU A 1 384 ? 15.325 -22.144 -18.449 1.00 73.38 384 GLU A O 1
ATOM 2809 N N . VAL A 1 385 ? 14.782 -20.304 -19.608 1.00 80.56 385 VAL A N 1
ATOM 2810 C CA . VAL A 1 385 ? 13.533 -20.825 -20.182 1.00 80.56 385 VAL A CA 1
ATOM 2811 C C . VAL A 1 385 ? 13.821 -21.982 -21.135 1.00 80.56 385 VAL A C 1
ATOM 2813 O O . VAL A 1 385 ? 13.215 -23.047 -21.001 1.00 80.56 385 VAL A O 1
ATOM 2816 N N . ALA A 1 386 ? 14.810 -21.835 -22.020 1.00 81.50 386 ALA A N 1
ATOM 2817 C CA . ALA A 1 386 ? 15.205 -22.874 -22.970 1.00 81.50 386 ALA A CA 1
ATOM 2818 C C . ALA A 1 386 ? 15.666 -24.176 -22.291 1.00 81.50 386 ALA A C 1
ATOM 2820 O O . ALA A 1 386 ? 15.511 -25.250 -22.859 1.00 81.50 386 ALA A O 1
ATOM 2821 N N . LYS A 1 387 ? 16.196 -24.118 -21.060 1.00 86.06 387 LYS A N 1
ATOM 2822 C CA . LYS A 1 387 ? 16.576 -25.320 -20.288 1.00 86.06 387 LYS A CA 1
ATOM 2823 C C . LYS A 1 387 ? 15.379 -26.084 -19.719 1.00 86.06 387 LYS A C 1
ATOM 2825 O O . LYS A 1 387 ? 15.546 -27.230 -19.302 1.00 86.06 387 LYS A O 1
ATOM 2830 N N . ARG A 1 388 ? 14.211 -25.442 -19.619 1.00 86.12 388 ARG A N 1
ATOM 2831 C CA . ARG A 1 388 ? 12.988 -26.012 -19.028 1.00 86.12 388 ARG A CA 1
ATOM 2832 C C . ARG A 1 388 ? 11.981 -26.485 -20.073 1.00 86.12 388 ARG A C 1
ATOM 2834 O O . ARG A 1 388 ? 11.082 -27.248 -19.723 1.00 86.12 388 ARG A O 1
ATOM 2841 N N . LEU A 1 389 ? 12.133 -26.052 -21.321 1.00 90.44 389 LEU A N 1
ATOM 2842 C CA . LEU A 1 389 ? 11.350 -26.542 -22.448 1.00 90.44 389 LEU A CA 1
ATOM 2843 C C . LEU A 1 389 ? 11.856 -27.926 -22.903 1.00 90.44 389 LEU A C 1
ATOM 2845 O O . LEU A 1 389 ? 13.061 -28.187 -22.847 1.00 90.44 389 LEU A O 1
ATOM 2849 N N . PRO A 1 390 ? 10.964 -28.831 -23.342 1.00 93.69 390 PRO A N 1
ATOM 2850 C CA . PRO A 1 390 ? 11.353 -30.005 -24.117 1.00 93.69 390 PRO A CA 1
ATOM 2851 C C . PRO A 1 390 ? 12.203 -29.620 -25.336 1.00 93.69 390 PRO A C 1
ATOM 2853 O O . PRO A 1 390 ? 12.013 -28.551 -25.908 1.00 93.69 390 PRO A O 1
ATOM 2856 N N . ASP A 1 391 ? 13.105 -30.507 -25.773 1.00 92.12 391 ASP A N 1
ATOM 2857 C CA . ASP A 1 391 ? 14.021 -30.246 -26.901 1.00 92.12 391 ASP A CA 1
ATOM 2858 C C . ASP A 1 391 ? 13.295 -29.903 -28.226 1.00 92.12 391 ASP A C 1
ATOM 2860 O O . ASP A 1 391 ? 13.910 -29.373 -29.154 1.00 92.12 391 ASP A O 1
ATOM 2864 N N . ASP A 1 392 ? 12.013 -30.256 -28.343 1.00 94.00 392 ASP A N 1
ATOM 2865 C CA . ASP A 1 392 ? 11.143 -30.036 -29.497 1.00 94.00 392 ASP A CA 1
ATOM 2866 C C . ASP A 1 392 ? 10.157 -28.866 -29.344 1.00 94.00 392 ASP A C 1
ATOM 2868 O O . ASP A 1 392 ? 9.378 -28.631 -30.265 1.00 94.00 392 ASP A O 1
ATOM 2872 N N . VAL A 1 393 ? 10.210 -28.123 -28.232 1.00 94.69 393 VAL A N 1
ATOM 2873 C CA . VAL A 1 393 ? 9.346 -26.966 -27.960 1.00 94.69 393 VAL A CA 1
ATOM 2874 C C . VAL A 1 393 ? 10.197 -25.709 -27.794 1.00 94.69 393 VAL A C 1
ATOM 2876 O O . VAL A 1 393 ? 11.155 -25.672 -27.024 1.00 94.69 393 VAL A O 1
ATOM 2879 N N . THR A 1 394 ? 9.835 -24.650 -28.507 1.00 95.00 394 THR A N 1
ATOM 2880 C CA . THR A 1 394 ? 10.472 -23.331 -28.437 1.00 95.00 394 THR A CA 1
ATOM 2881 C C . THR A 1 394 ? 9.584 -22.319 -27.714 1.00 95.00 394 THR A C 1
ATOM 2883 O O . THR A 1 394 ? 8.396 -22.552 -27.495 1.00 95.00 394 THR A O 1
ATOM 2886 N N . VAL A 1 395 ? 10.147 -21.165 -27.344 1.00 92.88 395 VAL A N 1
ATOM 2887 C CA . VAL A 1 395 ? 9.368 -20.053 -26.766 1.00 92.88 395 VAL A CA 1
ATOM 2888 C C . VAL A 1 395 ? 8.287 -19.567 -27.741 1.00 92.88 395 VAL A C 1
ATOM 2890 O O . VAL A 1 395 ? 7.172 -19.263 -27.319 1.00 92.88 395 VAL A O 1
ATOM 2893 N N . ASP A 1 396 ? 8.572 -19.587 -29.045 1.00 93.62 396 ASP A N 1
ATOM 2894 C CA . ASP A 1 396 ? 7.603 -19.233 -30.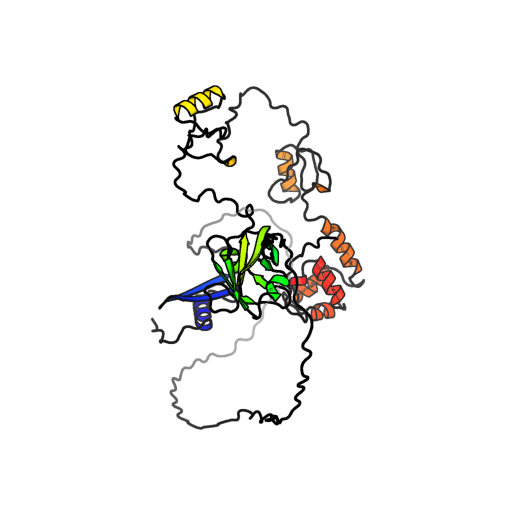086 1.00 93.62 396 ASP A CA 1
ATOM 2895 C C . ASP A 1 396 ? 6.414 -20.204 -30.124 1.00 93.62 396 ASP A C 1
ATOM 2897 O O . ASP A 1 396 ? 5.279 -19.773 -30.322 1.00 93.62 396 ASP A O 1
ATOM 2901 N N . ASP A 1 397 ? 6.640 -21.498 -29.867 1.00 96.31 397 ASP A N 1
ATOM 2902 C CA . ASP A 1 397 ? 5.558 -22.487 -29.777 1.00 96.31 397 ASP A CA 1
ATOM 2903 C C . ASP A 1 397 ? 4.649 -22.207 -28.568 1.00 96.31 397 ASP A C 1
ATOM 2905 O O . ASP A 1 397 ? 3.426 -22.328 -28.667 1.00 96.31 397 ASP A O 1
ATOM 2909 N N . VAL A 1 398 ? 5.223 -21.757 -27.442 1.00 95.50 398 VAL A N 1
ATOM 2910 C CA . VAL A 1 398 ? 4.453 -21.329 -26.259 1.00 95.50 398 VAL A CA 1
ATOM 2911 C C . VAL A 1 398 ? 3.604 -20.099 -26.583 1.00 95.50 398 VAL A C 1
ATOM 2913 O O . VAL A 1 398 ? 2.423 -20.063 -26.235 1.00 95.50 398 VAL A O 1
ATOM 2916 N N . HIS A 1 399 ? 4.169 -19.101 -27.272 1.00 93.69 399 HIS A N 1
ATOM 2917 C CA . HIS A 1 399 ? 3.413 -17.927 -27.712 1.00 93.69 399 HIS A CA 1
ATOM 2918 C C . HIS A 1 399 ? 2.286 -18.300 -28.678 1.00 93.69 399 HIS A C 1
ATOM 2920 O O . HIS A 1 399 ? 1.154 -17.868 -28.471 1.00 93.69 399 HIS A O 1
ATOM 2926 N N . ALA A 1 400 ? 2.559 -19.152 -29.669 1.00 96.12 400 ALA A N 1
ATOM 2927 C CA . ALA A 1 400 ? 1.558 -19.606 -30.628 1.00 96.12 400 ALA A CA 1
ATOM 2928 C C . ALA A 1 400 ? 0.392 -20.340 -29.944 1.00 96.12 400 ALA A C 1
ATOM 2930 O O . ALA A 1 400 ? -0.767 -20.060 -30.250 1.00 96.12 400 ALA A O 1
ATOM 2931 N N . ALA A 1 401 ? 0.681 -21.217 -28.975 1.00 96.31 401 ALA A N 1
ATOM 2932 C CA . ALA A 1 401 ? -0.343 -21.938 -28.218 1.00 96.31 401 ALA A CA 1
ATOM 2933 C C . ALA A 1 401 ? -1.221 -21.002 -27.363 1.00 96.31 401 ALA A C 1
ATOM 2935 O O . ALA A 1 401 ? -2.434 -21.201 -27.256 1.00 96.31 401 ALA A O 1
ATOM 2936 N N . LEU A 1 402 ? -0.630 -19.960 -26.765 1.00 95.75 402 LEU A N 1
ATOM 2937 C CA . LEU A 1 402 ? -1.378 -18.940 -26.023 1.00 95.75 402 LEU A CA 1
ATOM 2938 C C . LEU A 1 402 ? -2.245 -18.080 -26.948 1.00 95.75 402 LEU A C 1
ATOM 2940 O O . LEU A 1 402 ? -3.404 -17.818 -26.629 1.00 95.75 402 LEU A O 1
ATOM 2944 N N . ASP A 1 403 ? -1.701 -17.646 -28.084 1.00 93.56 403 ASP A N 1
ATOM 2945 C CA . ASP A 1 403 ? -2.398 -16.761 -29.015 1.00 93.56 403 ASP A CA 1
ATOM 2946 C C . ASP A 1 403 ? -3.557 -17.484 -29.727 1.00 93.56 403 ASP A C 1
ATOM 2948 O O . ASP A 1 403 ? -4.615 -16.885 -29.926 1.00 93.56 403 ASP A O 1
ATOM 2952 N N . GLU A 1 404 ? -3.421 -18.781 -30.037 1.00 96.31 404 GLU A N 1
ATOM 2953 C CA . GLU A 1 404 ? -4.511 -19.598 -30.598 1.00 96.31 404 GLU A CA 1
ATOM 2954 C C . GLU A 1 404 ? -5.695 -19.736 -29.626 1.00 96.31 404 GLU A C 1
ATOM 2956 O O . GLU A 1 404 ? -6.855 -19.754 -30.045 1.00 96.31 404 GLU A O 1
ATOM 2961 N N . ARG A 1 405 ? -5.421 -19.809 -28.318 1.00 93.88 405 ARG A N 1
ATOM 2962 C CA . ARG A 1 405 ? -6.449 -19.994 -27.280 1.00 93.88 405 ARG A CA 1
ATOM 2963 C C . ARG A 1 405 ? -7.003 -18.689 -26.714 1.00 93.88 405 ARG A C 1
ATOM 2965 O O . ARG A 1 405 ? -8.092 -18.699 -26.140 1.00 93.88 405 ARG A O 1
ATOM 2972 N N . GLY A 1 406 ? -6.276 -17.588 -26.868 1.00 92.94 406 GLY A N 1
ATOM 2973 C CA . GLY A 1 406 ? -6.614 -16.293 -26.293 1.00 92.94 406 GLY A CA 1
ATOM 2974 C C . GLY A 1 406 ? -6.304 -16.180 -24.795 1.00 92.94 406 GLY A C 1
ATOM 2975 O O . GLY A 1 406 ? -5.772 -17.087 -24.148 1.00 92.94 406 GLY A O 1
ATOM 2976 N N . LYS A 1 407 ? -6.634 -15.014 -24.230 1.00 90.56 407 LYS A N 1
ATOM 2977 C CA . LYS A 1 407 ? -6.455 -14.721 -22.799 1.00 90.56 407 LYS A CA 1
ATOM 2978 C C . LYS A 1 407 ? -7.381 -15.591 -21.943 1.00 90.56 407 LYS A C 1
ATOM 2980 O O . LYS A 1 407 ? -8.472 -15.953 -22.373 1.00 90.56 407 LYS A O 1
ATOM 2985 N N . ASN A 1 408 ? -6.970 -15.847 -20.703 1.00 89.88 408 ASN A N 1
ATOM 2986 C CA . ASN A 1 408 ? -7.689 -16.651 -19.711 1.00 89.88 408 ASN A CA 1
ATOM 2987 C C . ASN A 1 408 ? -7.864 -18.131 -20.099 1.00 89.88 408 ASN A C 1
ATOM 2989 O O . ASN A 1 408 ? -8.791 -18.795 -19.632 1.00 89.88 408 ASN A O 1
ATOM 2993 N N . CYS A 1 409 ? -6.983 -18.672 -20.940 1.00 92.56 409 CYS A N 1
ATOM 2994 C CA . CYS A 1 409 ? -7.030 -20.086 -21.296 1.00 92.56 409 CYS A CA 1
ATOM 2995 C C . CYS A 1 409 ? -6.567 -20.979 -20.132 1.00 92.56 409 CYS A C 1
ATOM 2997 O O . CYS A 1 409 ? -5.798 -20.571 -19.265 1.00 92.56 409 CYS A O 1
ATOM 2999 N N . TYR A 1 410 ? -7.061 -22.215 -20.070 1.00 96.12 410 TYR A N 1
ATOM 3000 C CA . TYR A 1 410 ? -6.705 -23.126 -18.981 1.00 96.12 410 TYR A CA 1
ATOM 3001 C C . TYR A 1 410 ? -5.254 -23.617 -19.126 1.00 96.12 410 TYR A C 1
ATOM 3003 O O . TYR A 1 410 ? -4.900 -24.158 -20.175 1.00 96.12 410 TYR A O 1
ATOM 3011 N N . LEU A 1 411 ? -4.435 -23.481 -18.075 1.00 95.81 411 LEU A N 1
ATOM 3012 C CA . LEU A 1 411 ? -3.009 -23.843 -18.075 1.00 95.81 411 LEU A CA 1
ATOM 3013 C C . LEU A 1 411 ? -2.786 -25.292 -18.519 1.00 95.81 411 LEU A C 1
ATOM 3015 O O . LEU A 1 411 ? -1.925 -25.550 -19.355 1.00 95.81 411 LEU A O 1
ATOM 3019 N N . GLY A 1 412 ? -3.599 -26.225 -18.018 1.00 95.38 412 GLY A N 1
ATOM 3020 C CA . GLY A 1 412 ? -3.505 -27.636 -18.389 1.00 95.38 412 GLY A CA 1
ATOM 3021 C C . GLY A 1 412 ? -3.777 -27.904 -19.868 1.00 95.38 412 GLY A C 1
ATOM 3022 O O . GLY A 1 412 ? -3.224 -28.846 -20.420 1.00 95.38 412 GLY A O 1
ATOM 3023 N N . ALA A 1 413 ? -4.566 -27.055 -20.533 1.00 95.19 413 ALA A N 1
ATOM 3024 C CA . ALA A 1 413 ? -4.839 -27.196 -21.959 1.00 95.19 413 ALA A CA 1
ATOM 3025 C C . ALA A 1 413 ? -3.650 -26.721 -22.811 1.00 95.19 413 ALA A C 1
ATOM 3027 O O . ALA A 1 413 ? -3.326 -27.348 -23.812 1.00 95.19 413 ALA A O 1
ATOM 3028 N N . VAL A 1 414 ? -2.960 -25.660 -22.378 1.00 96.50 414 VAL A N 1
ATOM 3029 C CA . VAL A 1 414 ? -1.702 -25.212 -23.001 1.00 96.50 414 VAL A CA 1
ATOM 3030 C C . VAL A 1 414 ? -0.594 -26.247 -22.767 1.00 96.50 414 VAL A C 1
ATOM 3032 O O . VAL A 1 414 ? 0.159 -26.568 -23.681 1.00 96.50 414 VAL A O 1
ATOM 3035 N N . ALA A 1 415 ? -0.520 -26.823 -21.563 1.00 96.56 415 ALA A N 1
ATOM 3036 C CA . ALA A 1 415 ? 0.413 -27.908 -21.249 1.00 96.56 415 ALA A CA 1
ATOM 3037 C C . ALA A 1 415 ? 0.154 -29.160 -22.102 1.00 96.56 415 ALA A C 1
ATOM 3039 O O . ALA A 1 415 ? 1.105 -29.759 -22.601 1.00 96.56 415 ALA A O 1
ATOM 3040 N N . GLU A 1 416 ? -1.112 -29.528 -22.320 1.00 96.62 416 GLU A N 1
ATOM 3041 C CA . GLU A 1 416 ? -1.484 -30.647 -23.190 1.00 96.62 416 GLU A CA 1
ATOM 3042 C C . GLU A 1 416 ? -1.045 -30.421 -24.646 1.00 96.62 416 GLU A C 1
ATOM 3044 O O . GLU A 1 416 ? -0.448 -31.325 -25.234 1.00 96.62 416 GLU A O 1
ATOM 3049 N N . ASP A 1 417 ? -1.260 -29.222 -25.203 1.00 96.31 417 ASP A N 1
ATOM 3050 C CA . ASP A 1 417 ? -0.858 -28.893 -26.582 1.00 96.31 417 ASP A CA 1
ATOM 3051 C C . ASP A 1 417 ? 0.660 -28.956 -26.779 1.00 96.31 417 ASP A C 1
ATOM 3053 O O . ASP A 1 417 ? 1.141 -29.448 -27.801 1.00 96.31 417 ASP A O 1
ATOM 3057 N N . LEU A 1 418 ? 1.412 -28.486 -25.782 1.00 96.25 418 LEU A N 1
ATOM 3058 C CA . LEU A 1 418 ? 2.874 -28.470 -25.800 1.00 96.25 418 LEU A CA 1
ATOM 3059 C C . LEU A 1 418 ? 3.493 -29.812 -25.376 1.00 96.25 418 LEU A C 1
ATOM 3061 O O . LEU A 1 418 ? 4.712 -29.963 -25.409 1.00 96.25 418 LEU A O 1
ATOM 3065 N N . GLY A 1 419 ? 2.687 -30.790 -24.944 1.00 96.25 419 GLY A N 1
ATOM 3066 C CA . GLY A 1 419 ? 3.188 -32.060 -24.411 1.00 96.25 419 GLY A CA 1
ATOM 3067 C C . GLY A 1 419 ? 4.027 -31.899 -23.134 1.00 96.25 419 GLY A C 1
ATOM 3068 O O . GLY A 1 419 ? 4.950 -32.681 -22.900 1.00 96.25 419 GLY A O 1
ATOM 3069 N N . MET A 1 420 ? 3.721 -30.887 -22.319 1.00 95.69 420 MET A N 1
ATOM 3070 C CA . MET A 1 420 ? 4.459 -30.505 -21.113 1.00 95.69 420 MET A CA 1
ATOM 3071 C C . MET A 1 420 ? 3.649 -30.744 -19.832 1.00 95.69 420 MET A C 1
ATOM 3073 O O . MET A 1 420 ? 2.423 -30.793 -19.839 1.00 95.69 420 MET A O 1
ATOM 3077 N N . GLU A 1 421 ? 4.342 -30.860 -18.698 1.00 95.94 421 GLU A N 1
ATOM 3078 C CA . GLU A 1 421 ? 3.701 -30.790 -17.379 1.00 95.94 421 GLU A CA 1
ATOM 3079 C C . GLU A 1 421 ? 3.375 -29.324 -17.014 1.00 95.94 421 GLU A C 1
ATOM 3081 O O . GLU A 1 421 ? 4.085 -28.399 -17.421 1.00 95.94 421 GLU A O 1
ATOM 3086 N N . GLU A 1 422 ? 2.319 -29.099 -16.221 1.00 93.50 422 GLU A N 1
ATOM 3087 C CA . GLU A 1 422 ? 1.863 -27.746 -15.850 1.00 93.50 422 GLU A CA 1
ATOM 3088 C C . GLU A 1 422 ? 2.910 -26.949 -15.053 1.00 93.50 422 GLU A C 1
ATOM 3090 O O . GLU A 1 422 ? 3.020 -25.737 -15.226 1.00 93.50 422 GLU A O 1
ATOM 3095 N N . ASP A 1 423 ? 3.696 -27.607 -14.194 1.00 92.12 423 ASP A N 1
ATOM 3096 C CA . ASP A 1 423 ? 4.678 -26.940 -13.328 1.00 92.12 423 ASP A CA 1
ATOM 3097 C C . ASP A 1 423 ? 5.854 -26.325 -14.121 1.00 92.12 423 ASP A C 1
ATOM 3099 O O . ASP A 1 423 ? 6.117 -25.131 -13.949 1.00 92.12 423 ASP A O 1
ATOM 3103 N N . PRO A 1 424 ? 6.534 -27.057 -15.031 1.00 93.12 424 PRO A N 1
ATOM 3104 C CA . PRO A 1 424 ? 7.510 -26.464 -15.946 1.00 93.12 424 PRO A CA 1
ATOM 3105 C C . PRO A 1 424 ? 6.928 -25.334 -16.796 1.00 93.12 424 PRO A C 1
ATOM 3107 O O . PRO A 1 424 ? 7.558 -24.283 -16.931 1.00 93.12 424 PRO A O 1
ATOM 3110 N N . LEU A 1 425 ? 5.714 -25.519 -17.327 1.00 95.06 425 LEU A N 1
ATOM 3111 C CA . LEU A 1 425 ? 5.053 -24.502 -18.140 1.00 95.06 425 LEU A CA 1
ATOM 3112 C C . LEU A 1 425 ? 4.760 -23.237 -17.323 1.00 95.06 425 LEU A C 1
ATOM 3114 O O . LEU A 1 425 ? 5.016 -22.138 -17.801 1.00 95.06 425 LEU A O 1
ATOM 3118 N N . ARG A 1 426 ? 4.310 -23.365 -16.069 1.00 92.31 426 ARG A N 1
ATOM 3119 C CA . ARG A 1 426 ? 4.109 -22.233 -15.150 1.00 92.31 426 ARG A CA 1
ATOM 3120 C C . ARG A 1 426 ? 5.382 -21.400 -15.002 1.00 92.31 426 ARG A C 1
ATOM 3122 O O . ARG A 1 426 ? 5.317 -20.175 -15.060 1.00 92.31 426 ARG A O 1
ATOM 3129 N N . THR A 1 427 ? 6.535 -22.044 -14.833 1.00 90.19 427 THR A N 1
ATOM 3130 C CA . THR A 1 427 ? 7.819 -21.340 -14.727 1.00 90.19 427 THR A CA 1
ATOM 3131 C C . THR A 1 427 ? 8.197 -20.637 -16.029 1.00 90.19 427 THR A C 1
ATOM 3133 O O . THR A 1 427 ? 8.631 -19.489 -15.989 1.00 90.19 427 THR A O 1
ATOM 3136 N N . VAL A 1 428 ? 7.999 -21.284 -17.180 1.00 93.06 428 VAL A N 1
ATOM 3137 C CA . VAL A 1 428 ? 8.232 -20.660 -18.492 1.00 93.06 428 VAL A CA 1
ATOM 3138 C C . VAL A 1 428 ? 7.339 -19.432 -18.673 1.00 93.06 428 VAL A C 1
ATOM 3140 O O . VAL A 1 428 ? 7.845 -18.354 -18.968 1.00 93.06 428 VAL A O 1
ATOM 3143 N N . LEU A 1 429 ? 6.036 -19.565 -18.409 1.00 92.25 429 LEU A N 1
ATOM 3144 C CA . LEU A 1 429 ? 5.056 -18.480 -18.508 1.00 92.25 429 LEU A CA 1
ATOM 3145 C C . LEU A 1 429 ? 5.374 -17.299 -17.585 1.00 92.25 429 LEU A C 1
ATOM 3147 O O . LEU A 1 429 ? 5.093 -16.157 -17.948 1.00 92.25 429 LEU A O 1
ATOM 3151 N N . PHE A 1 430 ? 5.943 -17.565 -16.407 1.00 89.31 430 PHE A N 1
ATOM 3152 C CA . PHE A 1 430 ? 6.401 -16.524 -15.490 1.00 89.31 430 PHE A CA 1
ATOM 3153 C C . PHE A 1 430 ? 7.574 -15.733 -16.079 1.00 89.31 430 PHE A C 1
ATOM 3155 O O . PHE A 1 430 ? 7.540 -14.506 -16.068 1.00 89.31 430 PHE A O 1
ATOM 3162 N N . HIS A 1 431 ? 8.573 -16.418 -16.644 1.00 87.44 431 HIS A N 1
ATOM 3163 C CA . HIS A 1 431 ? 9.739 -15.767 -17.247 1.00 87.44 431 HIS A CA 1
ATOM 3164 C C . HIS A 1 431 ? 9.394 -14.972 -18.511 1.00 87.44 431 HIS A C 1
ATOM 3166 O O . HIS A 1 431 ? 9.912 -13.878 -18.688 1.00 87.44 431 HIS A O 1
ATOM 3172 N N . ILE A 1 432 ? 8.464 -15.452 -19.341 1.00 90.75 432 ILE A N 1
ATOM 3173 C CA . ILE A 1 432 ? 8.016 -14.712 -20.537 1.00 90.75 432 ILE A CA 1
ATOM 3174 C C . ILE A 1 432 ? 6.893 -13.702 -20.237 1.00 90.75 432 ILE A C 1
ATOM 3176 O O . ILE A 1 432 ? 6.252 -13.190 -21.153 1.00 90.75 432 ILE A O 1
ATOM 3180 N N . SER A 1 433 ? 6.598 -13.438 -18.957 1.00 89.75 433 SER A N 1
ATOM 3181 C CA . SER A 1 433 ? 5.567 -12.487 -18.508 1.00 89.75 433 SER A CA 1
ATOM 3182 C C . SER A 1 433 ? 4.160 -12.735 -19.084 1.00 89.75 433 SER A C 1
ATOM 3184 O O . SER A 1 433 ? 3.362 -11.812 -19.256 1.00 89.75 433 SER A O 1
ATOM 3186 N N . ARG A 1 434 ? 3.814 -13.998 -19.367 1.00 88.69 434 ARG A N 1
ATOM 3187 C CA . ARG A 1 434 ? 2.493 -14.417 -19.879 1.00 88.69 434 ARG A CA 1
ATOM 3188 C C . ARG A 1 434 ? 1.680 -15.233 -18.876 1.00 88.69 434 ARG A C 1
ATOM 3190 O O . ARG A 1 434 ? 0.583 -15.674 -19.200 1.00 88.69 434 ARG A O 1
ATOM 3197 N N . TYR A 1 435 ? 2.143 -15.408 -17.639 1.00 88.12 435 TYR A N 1
ATOM 3198 C CA . TYR A 1 435 ? 1.419 -16.216 -16.650 1.00 88.12 435 TYR A CA 1
ATOM 3199 C C . TYR A 1 435 ? 0.039 -15.649 -16.268 1.00 88.12 435 TYR A C 1
ATOM 3201 O O . TYR A 1 435 ? -0.863 -16.403 -15.921 1.00 88.12 435 TYR A O 1
ATOM 3209 N N . ALA A 1 436 ? -0.177 -14.338 -16.408 1.00 89.38 436 ALA A N 1
ATOM 3210 C CA . ALA A 1 436 ? -1.496 -13.729 -16.205 1.00 89.38 436 ALA A CA 1
ATOM 3211 C C . ALA A 1 436 ? -2.523 -14.091 -17.297 1.00 89.38 436 ALA A C 1
ATOM 3213 O O . ALA A 1 436 ? -3.703 -13.786 -17.159 1.00 89.38 436 ALA A O 1
ATOM 3214 N N . TRP A 1 437 ? -2.092 -14.708 -18.401 1.00 88.81 437 TRP A N 1
ATOM 3215 C CA . TRP A 1 437 ? -2.972 -15.074 -19.512 1.00 88.81 437 TRP A CA 1
ATOM 3216 C C . TRP A 1 437 ? -3.601 -16.455 -19.336 1.00 88.81 437 TRP A C 1
ATOM 3218 O O . TRP A 1 437 ? -4.439 -16.835 -20.151 1.00 88.81 437 TRP A O 1
ATOM 3228 N N . VAL A 1 438 ? -3.221 -17.193 -18.292 1.00 91.44 438 VAL A N 1
ATOM 3229 C CA . VAL A 1 438 ? -3.716 -18.543 -18.032 1.00 91.44 438 VAL A CA 1
ATOM 3230 C C . VAL A 1 438 ? -4.474 -18.631 -16.707 1.00 91.44 438 VAL A C 1
ATOM 3232 O O . VAL A 1 438 ? -4.187 -17.923 -15.742 1.00 91.44 438 VAL A O 1
ATOM 3235 N N . ILE A 1 439 ? -5.444 -19.539 -16.654 1.00 90.38 439 ILE A N 1
ATOM 3236 C CA . ILE A 1 439 ? -6.189 -19.923 -15.452 1.00 90.38 439 ILE A CA 1
ATOM 3237 C C . ILE A 1 439 ? -5.732 -21.327 -15.052 1.00 90.38 439 ILE A C 1
ATOM 3239 O O . ILE A 1 439 ? -5.716 -22.227 -15.888 1.00 90.38 439 ILE A O 1
ATOM 3243 N N . ASP A 1 440 ? -5.388 -21.543 -13.783 1.00 89.75 440 ASP A N 1
ATOM 3244 C CA . ASP A 1 440 ? -5.152 -22.889 -13.245 1.00 89.75 440 ASP A CA 1
ATOM 3245 C C . ASP A 1 440 ? -6.282 -23.319 -12.297 1.00 89.75 440 ASP A C 1
ATOM 3247 O O . ASP A 1 440 ? -7.271 -22.606 -12.116 1.00 89.75 440 ASP A O 1
ATOM 3251 N N . ALA A 1 441 ? -6.161 -24.496 -11.679 1.00 83.38 441 ALA A N 1
ATOM 3252 C CA . ALA A 1 441 ? -7.155 -25.003 -10.727 1.00 83.38 441 ALA A CA 1
ATOM 3253 C C . ALA A 1 441 ? -7.429 -24.054 -9.539 1.00 83.38 441 ALA A C 1
ATOM 3255 O O . ALA A 1 441 ? -8.466 -24.167 -8.889 1.00 83.38 441 ALA A O 1
ATOM 3256 N N . SER A 1 442 ? -6.520 -23.116 -9.260 1.00 81.31 442 SER A N 1
ATOM 3257 C CA . SER A 1 442 ? -6.661 -22.092 -8.224 1.00 81.31 442 SER A CA 1
ATOM 3258 C C . SER A 1 442 ? -7.200 -20.756 -8.773 1.00 81.31 442 SER A C 1
ATOM 3260 O O . SER A 1 442 ? -7.124 -19.747 -8.077 1.00 81.31 442 SER A O 1
ATOM 3262 N N . GLY A 1 443 ? -7.717 -20.719 -10.006 1.00 81.62 443 GLY A N 1
ATOM 3263 C CA . GLY A 1 443 ? -8.357 -19.548 -10.612 1.00 81.62 443 GLY A CA 1
ATOM 3264 C C . GLY A 1 443 ? -7.413 -18.609 -11.383 1.00 81.62 443 GLY A C 1
ATOM 3265 O O . GLY A 1 443 ? -6.234 -18.930 -11.577 1.00 81.62 443 GLY A O 1
ATOM 3266 N N . PRO A 1 444 ? -7.936 -17.458 -11.859 1.00 75.31 444 PRO A N 1
ATOM 3267 C CA . PRO A 1 444 ? -7.176 -16.459 -12.611 1.00 75.31 444 PRO A CA 1
ATOM 3268 C C . PRO A 1 444 ? -5.993 -15.919 -11.810 1.00 75.31 444 PRO A C 1
ATOM 3270 O O . PRO A 1 444 ? -6.082 -15.745 -10.592 1.00 75.31 444 PRO A O 1
ATOM 3273 N N . LYS A 1 445 ? -4.878 -15.639 -12.488 1.00 74.31 445 LYS A N 1
ATOM 3274 C CA . LYS A 1 445 ? -3.659 -15.128 -11.853 1.00 74.31 445 LYS A CA 1
ATOM 3275 C C . LYS A 1 445 ? -3.467 -13.658 -12.167 1.00 74.31 445 LYS A C 1
ATOM 3277 O O . LYS A 1 445 ? -3.396 -13.263 -13.324 1.00 74.31 445 LYS A O 1
ATOM 3282 N N . THR A 1 446 ? -3.306 -12.853 -11.127 1.00 61.81 446 THR A N 1
ATOM 3283 C CA . THR A 1 446 ? -2.796 -11.488 -11.250 1.00 61.81 446 THR A CA 1
ATOM 3284 C C . THR A 1 446 ? -1.277 -11.532 -11.116 1.00 61.81 446 THR A C 1
ATOM 3286 O O . THR A 1 446 ? -0.765 -12.026 -10.112 1.00 61.81 446 THR A O 1
ATOM 3289 N N . HIS A 1 447 ? -0.544 -11.036 -12.114 1.00 52.50 447 HIS A N 1
ATOM 3290 C CA . HIS A 1 447 ? 0.900 -10.843 -11.984 1.00 52.50 447 HIS A CA 1
ATOM 3291 C C . HIS A 1 447 ? 1.146 -9.663 -11.035 1.00 52.50 447 HIS A C 1
ATOM 3293 O O . HIS A 1 447 ? 0.986 -8.511 -11.425 1.00 52.50 447 HIS A O 1
ATOM 3299 N N . SER A 1 448 ? 1.538 -9.930 -9.793 1.00 44.62 448 SER A N 1
ATOM 3300 C CA . SER A 1 448 ? 2.313 -8.977 -9.001 1.00 44.62 448 SER A CA 1
ATOM 3301 C C . SER A 1 448 ? 3.733 -9.525 -8.942 1.00 44.62 448 SER A C 1
ATOM 3303 O O . SER A 1 448 ? 3.992 -10.550 -8.313 1.00 44.62 448 SER A O 1
ATOM 3305 N N . ARG A 1 449 ? 4.652 -8.893 -9.683 1.00 44.53 449 ARG A N 1
ATOM 3306 C CA . ARG A 1 449 ? 6.088 -9.200 -9.637 1.00 44.53 449 ARG A CA 1
ATOM 3307 C C . ARG A 1 449 ? 6.559 -8.783 -8.239 1.00 44.53 449 ARG A C 1
ATOM 3309 O O . ARG A 1 449 ? 6.884 -7.628 -8.003 1.00 44.53 449 ARG A O 1
ATOM 3316 N N . GLY A 1 450 ? 6.445 -9.692 -7.273 1.00 41.19 450 GLY A N 1
ATOM 3317 C CA . GLY A 1 450 ? 6.969 -9.484 -5.933 1.00 41.19 450 GLY A CA 1
ATOM 3318 C C . GLY A 1 450 ? 8.480 -9.388 -6.047 1.00 41.19 450 GLY A C 1
ATOM 3319 O O . GLY A 1 450 ? 9.116 -10.366 -6.433 1.00 41.19 450 GLY A O 1
ATOM 3320 N N . VAL A 1 451 ? 9.032 -8.213 -5.753 1.00 37.25 451 VAL A N 1
ATOM 3321 C CA . VAL A 1 451 ? 10.464 -8.039 -5.509 1.00 37.25 451 VAL A CA 1
ATOM 3322 C C . VAL A 1 451 ? 10.822 -9.015 -4.390 1.00 37.25 451 VAL A C 1
ATOM 3324 O O . VAL A 1 451 ? 10.426 -8.827 -3.239 1.00 37.25 451 VAL A O 1
ATOM 3327 N N . GLN A 1 452 ? 11.471 -10.124 -4.743 1.00 38.69 452 GLN A N 1
ATOM 3328 C CA . GLN A 1 452 ? 12.048 -11.028 -3.761 1.00 38.69 452 GLN A CA 1
ATOM 3329 C C . GLN A 1 452 ? 13.233 -10.284 -3.149 1.00 38.69 452 GLN A C 1
ATOM 3331 O O . GLN A 1 452 ? 14.252 -10.101 -3.801 1.00 38.69 452 GLN A O 1
ATOM 3336 N N . GLY A 1 453 ? 13.068 -9.790 -1.923 1.00 35.31 453 GLY A N 1
ATOM 3337 C CA . GLY A 1 453 ? 14.211 -9.411 -1.104 1.00 35.31 453 GLY A CA 1
ATOM 3338 C C . GLY A 1 453 ? 14.968 -10.683 -0.739 1.00 35.31 453 GLY A C 1
ATOM 3339 O O . GLY A 1 453 ? 14.399 -11.555 -0.084 1.00 35.31 453 GLY A O 1
ATOM 3340 N N . ASP A 1 454 ? 16.204 -10.801 -1.216 1.00 41.22 454 ASP A N 1
ATOM 3341 C CA . ASP A 1 454 ? 17.144 -11.836 -0.793 1.00 41.22 454 ASP A CA 1
ATOM 3342 C C . ASP A 1 454 ? 17.498 -11.665 0.698 1.00 41.22 454 ASP A C 1
ATOM 3344 O O . ASP A 1 454 ? 17.785 -10.553 1.154 1.00 41.22 454 ASP A O 1
ATOM 3348 N N . ASP A 1 455 ? 17.477 -12.780 1.437 1.00 34.38 455 ASP A N 1
ATOM 3349 C CA . ASP A 1 455 ? 18.111 -12.956 2.757 1.00 34.38 455 ASP A CA 1
ATOM 3350 C C . ASP A 1 455 ? 19.648 -13.016 2.651 1.00 34.38 455 ASP A C 1
ATOM 3352 O O . ASP A 1 455 ? 20.161 -13.738 1.757 1.00 34.38 455 ASP A O 1
#